Protein AF-0000000082427702 (afdb_homodimer)

Sequence (614 aa):
MGTVKALRTNPTVSPDESVNPRLAKILEKVSVQNEIIVALANSNVKSMLEVWFNSIKKVGITNYLVVALDDVIVDFCKSNDVPFYKRDPEDGVDSIAKTGGNHAVSGTKFRILREFLQLGYGVLLSDVDIVYLQNPFDYLHRDSDVESMTDGHNNMTAYGYNDVFDEPSMGWARYAHTMRIWVYNSGFFYIRPTVASIELLDRVAGRLSREPKSWDQAVFNEELFYPSHPGYEGLHAAKRTLDFYLFMNSKVLFKTVRKDPNLRKLKPVVVHVNYHPDKLPRMKAVVEFYVNGKQDALDPFPEGSAWMGTVKALRTNPTVSPDESVNPRLAKILEKVSVQNEIIVALANSNVKSMLEVWFNSIKKVGITNYLVVALDDVIVDFCKSNDVPFYKRDPEDGVDSIAKTGGNHAVSGTKFRILREFLQLGYGVLLSDVDIVYLQNPFDYLHRDSDVESMTDGHNNMTAYGYNDVFDEPSMGWARYAHTMRIWVYNSGFFYIRPTVASIELLDRVAGRLSREPKSWDQAVFNEELFYPSHPGYEGLHAAKRTLDFYLFMNSKVLFKTVRKDPNLRKLKPVVVHVNYHPDKLPRMKAVVEFYVNGKQDALDPFPEGSAW

Structure (mmCIF, N/CA/C/O backbone):
data_AF-0000000082427702-model_v1
#
loop_
_entity.id
_entity.type
_entity.pdbx_description
1 polymer Glycosyltransferase
#
loop_
_atom_site.group_PDB
_atom_site.id
_atom_site.type_symbol
_atom_site.label_atom_id
_atom_site.label_alt_id
_atom_site.label_comp_id
_atom_site.label_asym_id
_atom_site.label_entity_id
_atom_site.label_seq_id
_atom_site.pdbx_PDB_ins_code
_atom_site.Cartn_x
_atom_site.Cartn_y
_atom_site.Cartn_z
_atom_site.occupancy
_atom_site.B_iso_or_equiv
_atom_site.auth_seq_id
_atom_site.auth_comp_id
_atom_site.auth_asym_id
_atom_site.auth_atom_id
_atom_site.pdbx_PDB_model_num
ATOM 1 N N . MET A 1 1 ? 22.547 7.68 16.469 1 43.09 1 MET A N 1
ATOM 2 C CA . MET A 1 1 ? 21.312 7.082 16.969 1 43.09 1 MET A CA 1
ATOM 3 C C . MET A 1 1 ? 20.938 5.836 16.172 1 43.09 1 MET A C 1
ATOM 5 O O . MET A 1 1 ? 21.109 5.805 14.953 1 43.09 1 MET A O 1
ATOM 9 N N . GLY A 1 2 ? 21.016 4.719 16.844 1 51.53 2 GLY A N 1
ATOM 10 C CA . GLY A 1 2 ? 20.891 3.424 16.188 1 51.53 2 GLY A CA 1
ATOM 11 C C . GLY A 1 2 ? 19.594 3.281 15.391 1 51.53 2 GLY A C 1
ATOM 12 O O . GLY A 1 2 ? 18.641 4.023 15.617 1 51.53 2 GLY A O 1
ATOM 13 N N . THR A 1 3 ? 19.609 2.77 14.227 1 65.5 3 THR A N 1
ATOM 14 C CA . THR A 1 3 ? 18.453 2.459 13.391 1 65.5 3 THR A CA 1
ATOM 15 C C . THR A 1 3 ? 17.656 1.31 13.984 1 65.5 3 THR A C 1
ATOM 17 O O . THR A 1 3 ? 18.203 0.421 14.633 1 65.5 3 THR A O 1
ATOM 20 N N . VAL A 1 4 ? 16.375 1.591 14.266 1 73.38 4 VAL A N 1
ATOM 21 C CA . VAL A 1 4 ? 15.5 0.516 14.734 1 73.38 4 VAL A CA 1
ATOM 22 C C . VAL A 1 4 ? 14.82 -0.153 13.539 1 73.38 4 VAL A C 1
ATOM 24 O O . VAL A 1 4 ? 14.641 0.472 12.492 1 73.38 4 VAL A O 1
ATOM 27 N N . LYS A 1 5 ? 14.773 -1.474 13.656 1 77.5 5 LYS A N 1
ATOM 28 C CA . LYS A 1 5 ? 14.047 -2.236 12.641 1 77.5 5 LYS A CA 1
ATOM 29 C C . LYS A 1 5 ? 12.789 -2.867 13.227 1 77.5 5 LYS A C 1
ATOM 31 O O . LYS A 1 5 ? 12.844 -3.555 14.242 1 77.5 5 LYS A O 1
ATOM 36 N N . ALA A 1 6 ? 11.727 -2.531 12.641 1 78.62 6 ALA A N 1
ATOM 37 C CA . ALA A 1 6 ? 10.453 -3.098 13.078 1 78.62 6 ALA A CA 1
ATOM 38 C C . ALA A 1 6 ? 10.312 -4.551 12.625 1 78.62 6 ALA A C 1
ATOM 40 O O . ALA A 1 6 ? 10.906 -4.953 11.617 1 78.62 6 ALA A O 1
ATOM 41 N N . LEU A 1 7 ? 9.625 -5.359 13.461 1 76.12 7 LEU A N 1
ATOM 42 C CA . LEU A 1 7 ? 9.289 -6.723 13.062 1 76.12 7 LEU A CA 1
ATOM 43 C C . LEU A 1 7 ? 8.32 -6.719 11.883 1 76.12 7 LEU A C 1
ATOM 45 O O . LEU A 1 7 ? 7.32 -6 11.898 1 76.12 7 LEU A O 1
ATOM 49 N N . ARG A 1 8 ? 8.734 -7.406 10.883 1 76.69 8 ARG A N 1
ATOM 50 C CA . ARG A 1 8 ? 7.926 -7.43 9.664 1 76.69 8 ARG A CA 1
ATOM 51 C C . ARG A 1 8 ? 7.32 -8.812 9.438 1 76.69 8 ARG A C 1
ATOM 53 O O . ARG A 1 8 ? 6.371 -8.961 8.664 1 76.69 8 ARG A O 1
ATOM 60 N N . THR A 1 9 ? 7.941 -9.75 10.062 1 84.69 9 THR A N 1
ATOM 61 C CA . THR A 1 9 ? 7.465 -11.117 9.883 1 84.69 9 THR A CA 1
ATOM 62 C C . THR A 1 9 ? 6.547 -11.531 11.023 1 84.69 9 THR A C 1
ATOM 64 O O . THR A 1 9 ? 7 -11.719 12.156 1 84.69 9 THR A O 1
ATOM 67 N N . ASN A 1 10 ? 5.336 -11.625 10.719 1 89.69 10 ASN A N 1
ATOM 68 C CA . ASN A 1 10 ? 4.363 -12.047 11.719 1 89.69 10 ASN A CA 1
ATOM 69 C C . ASN A 1 10 ? 4.566 -13.508 12.109 1 89.69 10 ASN A C 1
ATOM 71 O O . ASN A 1 10 ? 4.996 -14.32 11.289 1 89.69 10 ASN A O 1
ATOM 75 N N . PRO A 1 11 ? 4.258 -13.812 13.367 1 91.62 11 PRO A N 1
ATOM 76 C CA . PRO A 1 11 ? 4.363 -15.219 13.766 1 91.62 11 PRO A CA 1
ATOM 77 C C . PRO A 1 11 ? 3.307 -16.094 13.109 1 91.62 11 PRO A C 1
ATOM 79 O O . PRO A 1 11 ? 2.219 -15.625 12.773 1 91.62 11 PRO A O 1
ATOM 82 N N . THR A 1 12 ? 3.625 -17.359 12.945 1 95.06 12 THR A N 1
ATOM 83 C CA . THR A 1 12 ? 2.67 -18.312 12.406 1 95.06 12 THR A CA 1
ATOM 84 C C . THR A 1 12 ? 1.675 -18.75 13.477 1 95.06 12 THR A C 1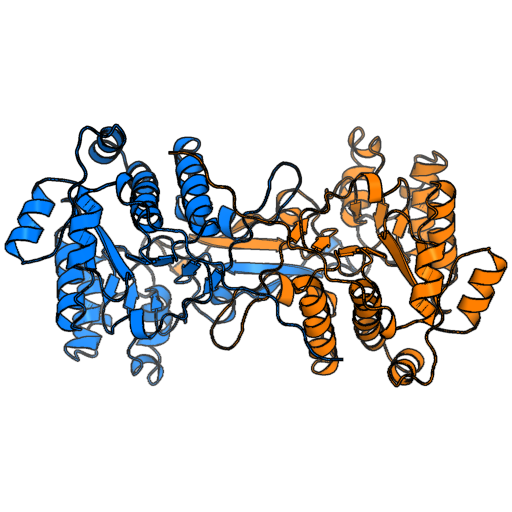
ATOM 86 O O . THR A 1 12 ? 1.966 -18.672 14.672 1 95.06 12 THR A O 1
ATOM 89 N N . VAL A 1 13 ? 0.584 -19.188 13.055 1 94.81 13 VAL A N 1
ATOM 90 C CA . VAL A 1 13 ? -0.442 -19.656 13.977 1 94.81 13 VAL A CA 1
ATOM 91 C C . VAL A 1 13 ? -0.096 -21.062 14.461 1 94.81 13 VAL A C 1
ATOM 93 O O . VAL A 1 13 ? 0.666 -21.781 13.805 1 94.81 13 VAL A O 1
ATOM 96 N N . SER A 1 14 ? -0.688 -21.406 15.656 1 95.5 14 SER A N 1
ATOM 97 C CA . SER A 1 14 ? -0.611 -22.797 16.094 1 95.5 14 SER A CA 1
ATOM 98 C C . SER A 1 14 ? -1.535 -23.688 15.273 1 95.5 14 SER A C 1
ATOM 100 O O . SER A 1 14 ? -2.725 -23.406 15.141 1 95.5 14 SER A O 1
ATOM 102 N N . PRO A 1 15 ? -0.896 -24.75 14.781 1 96.69 15 PRO A N 1
ATOM 103 C CA . PRO A 1 15 ? -1.729 -25.641 13.969 1 96.69 15 PRO A CA 1
ATOM 104 C C . PRO A 1 15 ? -2.912 -26.219 14.742 1 96.69 15 PRO A C 1
ATOM 106 O O . PRO A 1 15 ? -2.781 -26.531 15.922 1 96.69 15 PRO A O 1
ATOM 109 N N . ASP A 1 16 ? -4.027 -26.344 14.094 1 96.25 16 ASP A N 1
ATOM 110 C CA . ASP A 1 16 ? -5.246 -26.922 14.641 1 96.25 16 ASP A CA 1
ATOM 111 C C . ASP A 1 16 ? -5.762 -28.062 13.75 1 96.25 16 ASP A C 1
ATOM 113 O O . ASP A 1 16 ? -6.57 -27.828 12.852 1 96.25 16 ASP A O 1
ATOM 117 N N . GLU A 1 17 ? -5.523 -29.25 14.086 1 94.31 17 GLU A N 1
ATOM 118 C CA . GLU A 1 17 ? -5.84 -30.406 13.25 1 94.31 17 GLU A CA 1
ATOM 119 C C . GLU A 1 17 ? -7.344 -30.672 13.227 1 94.31 17 GLU A C 1
ATOM 121 O O . GLU A 1 17 ? -7.84 -31.391 12.352 1 94.31 17 GLU A O 1
ATOM 126 N N . SER A 1 18 ? -8.016 -30.125 14.156 1 94.25 18 SER A N 1
ATOM 127 C CA . SER A 1 18 ? -9.453 -30.375 14.242 1 94.25 18 SER A CA 1
ATOM 128 C C . SER A 1 18 ? -10.195 -29.688 13.102 1 94.25 18 SER A C 1
ATOM 130 O O . SER A 1 18 ? -11.344 -30.031 12.805 1 94.25 18 SER A O 1
ATOM 132 N N . VAL A 1 19 ? -9.586 -28.797 12.43 1 92.56 19 VAL A N 1
ATOM 133 C CA . VAL A 1 19 ? -10.211 -28.047 11.344 1 92.56 19 VAL A CA 1
ATOM 134 C C . VAL A 1 19 ? -10.531 -28.984 10.18 1 92.56 19 VAL A C 1
ATOM 136 O O . VAL A 1 19 ? -11.578 -28.859 9.539 1 92.56 19 VAL A O 1
ATOM 139 N N . ASN A 1 20 ? -9.695 -29.828 9.867 1 94.31 20 ASN A N 1
ATOM 140 C CA . ASN A 1 20 ? -9.828 -30.797 8.773 1 94.31 20 ASN A CA 1
ATOM 141 C C . ASN A 1 20 ? -8.859 -31.953 8.93 1 94.31 20 ASN A C 1
ATOM 143 O O . ASN A 1 20 ? -7.801 -31.984 8.305 1 94.31 20 ASN A O 1
ATOM 147 N N . PRO A 1 21 ? -9.273 -32.938 9.688 1 95.56 21 PRO A N 1
ATOM 148 C CA . PRO A 1 21 ? -8.375 -34.031 10 1 95.56 21 PRO A CA 1
ATOM 149 C C . PRO A 1 21 ? -7.945 -34.812 8.758 1 95.56 21 PRO A C 1
ATOM 151 O O . PRO A 1 21 ? -6.812 -35.312 8.688 1 95.56 21 PRO A O 1
ATOM 154 N N . ARG A 1 22 ? -8.859 -34.969 7.801 1 95.69 22 ARG A N 1
ATOM 155 C CA . ARG A 1 22 ? -8.539 -35.688 6.578 1 95.69 22 ARG A CA 1
ATOM 156 C C . ARG A 1 22 ? -7.434 -35 5.797 1 95.69 22 ARG A C 1
ATOM 158 O O . ARG A 1 22 ? -6.461 -35.625 5.375 1 95.69 22 ARG A O 1
ATOM 165 N N . LEU A 1 23 ? -7.566 -33.719 5.625 1 96.5 23 LEU A N 1
ATOM 166 C CA . LEU A 1 23 ? -6.555 -32.938 4.934 1 96.5 23 LEU A CA 1
ATOM 167 C C . LEU A 1 23 ? -5.242 -32.938 5.707 1 96.5 23 LEU A C 1
ATOM 169 O O . LEU A 1 23 ? -4.164 -33 5.113 1 96.5 23 LEU A O 1
ATOM 173 N N . ALA A 1 24 ? -5.336 -32.844 7.02 1 97.31 24 ALA A N 1
ATOM 174 C CA . ALA A 1 24 ? -4.152 -32.812 7.875 1 97.31 24 ALA A CA 1
ATOM 175 C C . ALA A 1 24 ? -3.295 -34.062 7.641 1 97.31 24 ALA A C 1
ATOM 177 O O . ALA A 1 24 ? -2.068 -33.969 7.555 1 97.31 24 ALA A O 1
ATOM 178 N N . LYS A 1 25 ? -3.953 -35.156 7.531 1 97.5 25 LYS A N 1
ATOM 179 C CA . LYS A 1 25 ? -3.244 -36.438 7.324 1 97.5 25 LYS A CA 1
ATOM 180 C C . LYS A 1 25 ? -2.516 -36.438 5.984 1 97.5 25 LYS A C 1
ATOM 182 O O . LYS A 1 25 ? -1.383 -36.906 5.891 1 97.5 25 LYS A O 1
ATOM 187 N N . ILE A 1 26 ? -3.15 -35.938 5.008 1 97.81 26 ILE A N 1
ATOM 188 C CA . ILE A 1 26 ? -2.553 -35.875 3.68 1 97.81 26 ILE A CA 1
ATOM 189 C C . ILE A 1 26 ? -1.34 -34.938 3.699 1 97.81 26 ILE A C 1
ATOM 191 O O . ILE A 1 26 ? -0.273 -35.312 3.189 1 97.81 26 ILE A O 1
ATOM 195 N N . LEU A 1 27 ? -1.462 -33.781 4.281 1 98.56 27 LEU A N 1
ATOM 196 C CA . LEU A 1 27 ? -0.416 -32.781 4.289 1 98.56 27 LEU A CA 1
ATOM 197 C C . LEU A 1 27 ? 0.809 -33.25 5.055 1 98.56 27 LEU A C 1
ATOM 199 O O . LEU A 1 27 ? 1.942 -32.938 4.688 1 98.56 27 LEU A O 1
ATOM 203 N N . GLU A 1 28 ? 0.58 -33.969 6.109 1 97.88 28 GLU A N 1
ATOM 204 C CA . GLU A 1 28 ? 1.688 -34.531 6.871 1 97.88 28 GLU A CA 1
ATOM 205 C C . GLU A 1 28 ? 2.57 -35.406 5.988 1 97.88 28 GLU A C 1
ATOM 207 O O . GLU A 1 28 ? 3.787 -35.469 6.168 1 97.88 28 GLU A O 1
ATOM 212 N N . LYS A 1 29 ? 1.957 -36 5.039 1 97.88 29 LYS A N 1
ATOM 213 C CA . LYS A 1 29 ? 2.66 -36.969 4.191 1 97.88 29 LYS A CA 1
ATOM 214 C C . LYS A 1 29 ? 3.326 -36.25 3.008 1 97.88 29 LYS A C 1
ATOM 216 O O . LYS A 1 29 ? 4.418 -36.656 2.588 1 97.88 29 LYS A O 1
ATOM 221 N N . VAL A 1 30 ? 2.738 -35.219 2.475 1 98.38 30 VAL A N 1
ATOM 222 C CA . VAL A 1 30 ? 3.141 -34.75 1.149 1 98.38 30 VAL A CA 1
ATOM 223 C C . VAL A 1 30 ? 3.895 -33.438 1.268 1 98.38 30 VAL A C 1
ATOM 225 O O . VAL A 1 30 ? 4.598 -33.031 0.339 1 98.38 30 VAL A O 1
ATOM 228 N N . SER A 1 31 ? 3.779 -32.719 2.355 1 98.5 31 SER A N 1
ATOM 229 C CA . SER A 1 31 ? 4.43 -31.422 2.49 1 98.5 31 SER A CA 1
ATOM 230 C C . SER A 1 31 ? 5.906 -31.578 2.84 1 98.5 31 SER A C 1
ATOM 232 O O . SER A 1 31 ? 6.328 -32.625 3.322 1 98.5 31 SER A O 1
ATOM 234 N N . VAL A 1 32 ? 6.699 -30.609 2.504 1 98.44 32 VAL A N 1
ATOM 235 C CA . VAL A 1 32 ? 8.094 -30.484 2.904 1 98.44 32 VAL A CA 1
ATOM 236 C C . VAL A 1 32 ? 8.297 -29.172 3.662 1 98.44 32 VAL A C 1
ATOM 238 O O . VAL A 1 32 ? 7.957 -28.094 3.164 1 98.44 32 VAL A O 1
ATOM 241 N N . GLN A 1 33 ? 8.766 -29.234 4.938 1 97.88 33 GLN A N 1
ATOM 242 C CA . GLN A 1 33 ? 8.961 -28.062 5.789 1 97.88 33 GLN A CA 1
ATOM 243 C C . GLN A 1 33 ? 7.66 -27.281 5.957 1 97.88 33 GLN A C 1
ATOM 245 O O . GLN A 1 33 ? 7.66 -26.047 5.91 1 97.88 33 GLN A O 1
ATOM 250 N N . ASN A 1 34 ? 6.539 -27.984 5.949 1 98.25 34 ASN A N 1
ATOM 251 C CA . ASN A 1 34 ? 5.203 -27.422 6.129 1 98.25 34 ASN A CA 1
ATOM 252 C C . ASN A 1 34 ? 4.836 -26.469 4.996 1 98.25 34 ASN A C 1
ATOM 254 O O . ASN A 1 34 ? 4.148 -25.469 5.215 1 98.25 34 ASN A O 1
ATOM 258 N N . GLU A 1 35 ? 5.402 -26.719 3.857 1 98.81 35 GLU A N 1
ATOM 259 C CA . GLU A 1 35 ? 5.062 -25.938 2.668 1 98.81 35 GLU A CA 1
ATOM 260 C C . GLU A 1 35 ? 4.562 -26.844 1.546 1 98.81 35 GLU A C 1
ATOM 262 O O . GLU A 1 35 ? 5.039 -27.969 1.394 1 98.81 35 GLU A O 1
ATOM 267 N N . ILE A 1 36 ? 3.652 -26.328 0.755 1 98.88 36 ILE A N 1
ATOM 268 C CA . ILE A 1 36 ? 3.045 -27.156 -0.274 1 98.88 36 ILE A CA 1
ATOM 269 C C . ILE A 1 36 ? 2.531 -26.281 -1.414 1 98.88 36 ILE A C 1
ATOM 271 O O . ILE A 1 36 ? 2.027 -25.188 -1.181 1 98.88 36 ILE A O 1
ATOM 275 N N . ILE A 1 37 ? 2.729 -26.719 -2.643 1 98.94 37 ILE A N 1
ATOM 276 C CA . ILE A 1 37 ? 2.057 -26.141 -3.801 1 98.94 37 ILE A CA 1
ATOM 277 C C . ILE A 1 37 ? 0.635 -26.688 -3.902 1 98.94 37 ILE A C 1
ATOM 279 O O . ILE A 1 37 ? 0.419 -27.906 -3.777 1 98.94 37 ILE A O 1
ATOM 283 N N . VAL A 1 38 ? -0.329 -25.812 -4.109 1 98.5 38 VAL A N 1
ATOM 284 C CA . VAL A 1 38 ? -1.715 -26.25 -4.211 1 98.5 38 VAL A CA 1
ATOM 285 C C . VAL A 1 38 ? -2.338 -25.719 -5.5 1 98.5 38 VAL A C 1
ATOM 287 O O . VAL A 1 38 ? -2.248 -24.531 -5.789 1 98.5 38 VAL A O 1
ATOM 290 N N . ALA A 1 39 ? -2.959 -26.578 -6.277 1 97.88 39 ALA A N 1
ATOM 291 C CA . ALA A 1 39 ? -3.76 -26.203 -7.441 1 97.88 39 ALA A CA 1
ATOM 292 C C . ALA A 1 39 ? -5.164 -26.797 -7.355 1 97.88 39 ALA A C 1
ATOM 294 O O . ALA A 1 39 ? -5.34 -27.922 -6.902 1 97.88 39 ALA A O 1
ATOM 295 N N . LEU A 1 40 ? -6.121 -26 -7.773 1 95.44 40 LEU A N 1
ATOM 296 C CA . LEU A 1 40 ? -7.488 -26.5 -7.906 1 95.44 40 LEU A CA 1
ATOM 297 C C . LEU A 1 40 ? -7.805 -26.844 -9.359 1 95.44 40 LEU A C 1
ATOM 299 O O . LEU A 1 40 ? -7.43 -26.109 -10.273 1 95.44 40 LEU A O 1
ATOM 303 N N . ALA A 1 41 ? -8.508 -27.969 -9.516 1 95.19 41 ALA A N 1
ATOM 304 C CA . ALA A 1 41 ? -8.773 -28.375 -10.898 1 95.19 41 ALA A CA 1
ATOM 305 C C . ALA A 1 41 ? -10.102 -29.125 -11.008 1 95.19 41 ALA A C 1
ATOM 307 O O . ALA A 1 41 ? -10.461 -29.891 -10.109 1 95.19 41 ALA A O 1
ATOM 308 N N . ASN A 1 42 ? -10.797 -28.844 -12.008 1 93.19 42 ASN A N 1
ATOM 309 C CA . ASN A 1 42 ? -11.914 -29.672 -12.453 1 93.19 42 ASN A CA 1
ATOM 310 C C . ASN A 1 42 ? -11.648 -30.297 -13.82 1 93.19 42 ASN A C 1
ATOM 312 O O . ASN A 1 42 ? -10.562 -30.109 -14.383 1 93.19 42 ASN A O 1
ATOM 316 N N . SER A 1 43 ? -12.633 -30.969 -14.32 1 95.31 43 SER A N 1
ATOM 317 C CA . SER A 1 43 ? -12.43 -31.75 -15.539 1 95.31 43 SER A CA 1
ATOM 318 C C . SER A 1 43 ? -12.164 -30.859 -16.734 1 95.31 43 SER A C 1
ATOM 320 O O . SER A 1 43 ? -11.523 -31.281 -17.703 1 95.31 43 SER A O 1
ATOM 322 N N . ASN A 1 44 ? -12.57 -29.594 -16.688 1 94.5 44 ASN A N 1
ATOM 323 C CA . ASN A 1 44 ? -12.438 -28.672 -17.812 1 94.5 44 ASN A CA 1
ATOM 324 C C . ASN A 1 44 ? -10.977 -28.281 -18.047 1 94.5 44 ASN A C 1
ATOM 326 O O . ASN A 1 44 ? -10.625 -27.797 -19.125 1 94.5 44 ASN A O 1
ATOM 330 N N . VAL A 1 45 ? -10.117 -28.516 -17.047 1 96.75 45 VAL A N 1
ATOM 331 C CA . VAL A 1 45 ? -8.742 -28.062 -17.172 1 96.75 45 VAL A CA 1
ATOM 332 C C . VAL A 1 45 ? -7.789 -29.25 -17.094 1 96.75 45 VAL A C 1
ATOM 334 O O . VAL A 1 45 ? -6.613 -29.094 -16.766 1 96.75 45 VAL A O 1
ATOM 337 N N . LYS A 1 46 ? -8.242 -30.391 -17.406 1 97.88 46 LYS A N 1
ATOM 338 C CA . LYS A 1 46 ? -7.504 -31.641 -17.25 1 97.88 46 LYS A CA 1
ATOM 339 C C . LYS A 1 46 ? -6.215 -31.609 -18.078 1 97.88 46 LYS A C 1
ATOM 341 O O . LYS A 1 46 ? -5.152 -32 -17.578 1 97.88 46 LYS A O 1
ATOM 346 N N . SER A 1 47 ? -6.281 -31.172 -19.328 1 98.38 47 SER A N 1
ATOM 347 C CA . SER A 1 47 ? -5.113 -31.172 -20.203 1 98.38 47 SER A CA 1
ATOM 348 C C . SER A 1 47 ? -4.031 -30.234 -19.688 1 98.38 47 SER A C 1
ATOM 350 O O . SER A 1 47 ? -2.842 -30.547 -19.75 1 98.38 47 SER A O 1
ATOM 352 N N . MET A 1 48 ? -4.363 -29.125 -19.203 1 98.69 48 MET A N 1
ATOM 353 C CA . MET A 1 48 ? -3.404 -28.172 -18.641 1 98.69 48 MET A CA 1
ATOM 354 C C . MET A 1 48 ? -2.824 -28.703 -17.328 1 98.69 48 MET A C 1
ATOM 356 O O . MET A 1 48 ? -1.64 -28.516 -17.047 1 98.69 48 MET A O 1
ATOM 360 N N . LEU A 1 49 ? -3.688 -29.328 -16.578 1 98.81 49 LEU A N 1
ATOM 361 C CA . LEU A 1 49 ? -3.238 -29.938 -15.328 1 98.81 49 LEU A CA 1
ATOM 362 C C . LEU A 1 49 ? -2.137 -30.953 -15.586 1 98.81 49 LEU A C 1
ATOM 364 O O . LEU A 1 49 ? -1.188 -31.062 -14.805 1 98.81 49 LEU A O 1
ATOM 368 N N . GLU A 1 50 ? -2.268 -31.672 -16.641 1 98.88 50 GLU A N 1
ATOM 369 C CA . GLU A 1 50 ? -1.257 -32.656 -17 1 98.88 50 GLU A CA 1
ATOM 370 C C . GLU A 1 50 ? 0.1 -32 -17.234 1 98.88 50 GLU A C 1
ATOM 372 O O . GLU A 1 50 ? 1.122 -32.5 -16.734 1 98.88 50 GLU A O 1
ATOM 377 N N . VAL A 1 51 ? 0.107 -30.922 -18.031 1 98.88 51 VAL A N 1
ATOM 378 C CA . VAL A 1 51 ? 1.348 -30.188 -18.266 1 98.88 51 VAL A CA 1
ATOM 379 C C . VAL A 1 51 ? 1.88 -29.625 -16.953 1 98.88 51 VAL A C 1
ATOM 381 O O . VAL A 1 51 ? 3.086 -29.656 -16.703 1 98.88 51 VAL A O 1
ATOM 384 N N . TRP A 1 52 ? 1.004 -29.188 -16.109 1 98.88 52 TRP A N 1
ATOM 385 C CA . TRP A 1 52 ? 1.317 -28.578 -14.812 1 98.88 52 TRP A CA 1
ATOM 386 C C . TRP A 1 52 ? 2.051 -29.562 -13.914 1 98.88 52 TRP A C 1
ATOM 388 O O . TRP A 1 52 ? 3.186 -29.312 -13.5 1 98.88 52 TRP A O 1
ATOM 398 N N . PHE A 1 53 ? 1.486 -30.781 -13.602 1 98.88 53 PHE A N 1
ATOM 399 C CA . PHE A 1 53 ? 2.135 -31.672 -12.648 1 98.88 53 PHE A CA 1
ATOM 400 C C . PHE A 1 53 ? 3.328 -32.375 -13.281 1 98.88 53 PHE A C 1
ATOM 402 O O . PHE A 1 53 ? 4.27 -32.75 -12.594 1 98.88 53 PHE A O 1
ATOM 409 N N . ASN A 1 54 ? 3.334 -32.531 -14.648 1 98.81 54 ASN A N 1
ATOM 410 C CA . ASN A 1 54 ? 4.52 -33.094 -15.273 1 98.81 54 ASN A CA 1
ATOM 411 C C . ASN A 1 54 ? 5.719 -32.156 -15.164 1 98.81 54 ASN A C 1
ATOM 413 O O . ASN A 1 54 ? 6.852 -32.625 -14.992 1 98.81 54 ASN A O 1
ATOM 417 N N . SER A 1 55 ? 5.461 -30.891 -15.352 1 98.81 55 SER A N 1
ATOM 418 C CA . SER A 1 55 ? 6.559 -29.938 -15.188 1 98.81 55 SER A CA 1
ATOM 419 C C . SER A 1 55 ? 7.066 -29.922 -13.75 1 98.81 55 SER A C 1
ATOM 421 O O . SER A 1 55 ? 8.266 -29.766 -13.508 1 98.81 55 SER A O 1
ATOM 423 N N . ILE A 1 56 ? 6.223 -30.078 -12.75 1 98.88 56 ILE A N 1
ATOM 424 C CA . ILE A 1 56 ? 6.586 -30.125 -11.344 1 98.88 56 ILE A CA 1
ATOM 425 C C . ILE A 1 56 ? 7.43 -31.375 -11.07 1 98.88 56 ILE A C 1
ATOM 427 O O . ILE A 1 56 ? 8.484 -31.297 -10.438 1 98.88 56 ILE A O 1
ATOM 431 N N . LYS A 1 57 ? 6.984 -32.5 -11.609 1 98.62 57 LYS A N 1
ATOM 432 C CA . LYS A 1 57 ? 7.707 -33.75 -11.461 1 98.62 57 LYS A CA 1
ATOM 433 C C . LYS A 1 57 ? 9.086 -33.688 -12.102 1 98.62 57 LYS A C 1
ATOM 435 O O . LYS A 1 57 ? 10.07 -34.156 -11.523 1 98.62 57 LYS A O 1
ATOM 440 N N . LYS A 1 58 ? 9.109 -33.125 -13.281 1 98.38 58 LYS A N 1
ATOM 441 C CA . LYS A 1 58 ? 10.367 -33 -14.031 1 98.38 58 LYS A CA 1
ATOM 442 C C . LYS A 1 58 ? 11.414 -32.219 -13.242 1 98.38 58 LYS A C 1
ATOM 444 O O . LYS A 1 58 ? 12.602 -32.531 -13.312 1 98.38 58 LYS A O 1
ATOM 449 N N . VAL A 1 59 ? 11.016 -31.234 -12.477 1 98.19 59 VAL A N 1
ATOM 450 C CA . VAL A 1 59 ? 11.898 -30.375 -11.688 1 98.19 59 VAL A CA 1
ATOM 451 C C . VAL A 1 59 ? 12.305 -31.109 -10.406 1 98.19 59 VAL A C 1
ATOM 453 O O . VAL A 1 59 ? 13.297 -30.75 -9.766 1 98.19 59 VAL A O 1
ATOM 456 N N . GLY A 1 60 ? 11.547 -32.062 -9.992 1 98.31 60 GLY A N 1
ATOM 457 C CA . GLY A 1 60 ? 11.859 -32.844 -8.805 1 98.31 60 GLY A CA 1
ATOM 458 C C . GLY A 1 60 ? 11.148 -32.344 -7.562 1 98.31 60 GLY A C 1
ATOM 459 O O . GLY A 1 60 ? 11.562 -32.656 -6.441 1 98.31 60 GLY A O 1
ATOM 460 N N . ILE A 1 61 ? 10.156 -31.547 -7.711 1 98.69 61 ILE A N 1
ATOM 461 C CA . ILE A 1 61 ? 9.367 -31.047 -6.586 1 98.69 61 ILE A CA 1
ATOM 462 C C . ILE A 1 61 ? 8.414 -32.125 -6.102 1 98.69 61 ILE A C 1
ATOM 464 O O . ILE A 1 61 ? 7.695 -32.75 -6.902 1 98.69 61 ILE A O 1
ATOM 468 N N . THR A 1 62 ? 8.328 -32.344 -4.809 1 98.5 62 THR A N 1
ATOM 469 C CA . THR A 1 62 ? 7.508 -33.438 -4.297 1 98.5 62 THR A CA 1
ATOM 470 C C . THR A 1 62 ? 6.328 -32.875 -3.498 1 98.5 62 THR A C 1
ATOM 472 O O . THR A 1 62 ? 5.352 -33.594 -3.264 1 98.5 62 THR A O 1
ATOM 475 N N . ASN A 1 63 ? 6.504 -31.703 -2.951 1 98.88 63 ASN A N 1
ATOM 476 C CA . ASN A 1 63 ? 5.457 -31.156 -2.094 1 98.88 63 ASN A CA 1
ATOM 477 C C . ASN A 1 63 ? 4.434 -30.359 -2.898 1 98.88 63 ASN A C 1
ATOM 479 O O . ASN A 1 63 ? 4.418 -29.125 -2.838 1 98.88 63 ASN A O 1
ATOM 483 N N . TYR A 1 64 ? 3.57 -31.031 -3.529 1 98.88 64 TYR A N 1
ATOM 484 C CA . TYR A 1 64 ? 2.445 -30.438 -4.242 1 98.88 64 TYR A CA 1
ATOM 485 C C . TYR A 1 64 ? 1.187 -31.281 -4.074 1 98.88 64 TYR A C 1
ATOM 487 O O . TYR A 1 64 ? 1.263 -32.438 -3.709 1 98.88 64 TYR A O 1
ATOM 495 N N . LEU A 1 65 ? 0.06 -30.641 -4.215 1 98.75 65 LEU A N 1
ATOM 496 C CA . LEU A 1 65 ? -1.239 -31.266 -4.02 1 98.75 65 LEU A CA 1
ATOM 497 C C . LEU A 1 65 ? -2.285 -30.656 -4.949 1 98.75 65 LEU A C 1
ATOM 499 O O . LEU A 1 65 ? -2.34 -29.438 -5.117 1 98.75 65 LEU A O 1
ATOM 503 N N . VAL A 1 66 ? -3.08 -31.547 -5.609 1 98.5 66 VAL A N 1
ATOM 504 C CA . VAL A 1 66 ? -4.211 -31.094 -6.414 1 98.5 66 VAL A CA 1
ATOM 505 C C . VAL A 1 66 ? -5.496 -31.188 -5.598 1 98.5 66 VAL A C 1
ATOM 507 O O . VAL A 1 66 ? -5.82 -32.25 -5.059 1 98.5 66 VAL A O 1
ATOM 510 N N . VAL A 1 67 ? -6.152 -30.109 -5.414 1 97.06 67 VAL A N 1
ATOM 511 C CA . VAL A 1 67 ? -7.523 -30.156 -4.918 1 97.06 67 VAL A CA 1
ATOM 512 C C . VAL A 1 67 ? -8.477 -30.5 -6.062 1 97.06 67 VAL A C 1
ATOM 514 O O . VAL A 1 67 ? -8.766 -29.656 -6.91 1 97.06 67 VAL A O 1
ATOM 517 N N . ALA A 1 68 ? -8.984 -31.719 -6.031 1 96.38 68 ALA A N 1
ATOM 518 C CA . ALA A 1 68 ? -9.852 -32.219 -7.086 1 96.38 68 ALA A CA 1
ATOM 519 C C . ALA A 1 68 ? -11.305 -31.797 -6.852 1 96.38 68 ALA A C 1
ATOM 521 O O . ALA A 1 68 ? -11.891 -32.125 -5.82 1 96.38 68 ALA A O 1
ATOM 522 N N . LEU A 1 69 ? -11.883 -31.125 -7.848 1 91.31 69 LEU A N 1
ATOM 523 C CA . LEU A 1 69 ? -13.219 -30.578 -7.672 1 91.31 69 LEU A CA 1
ATOM 524 C C . LEU A 1 69 ? -14.273 -31.516 -8.242 1 91.31 69 LEU A C 1
ATOM 526 O O . LEU A 1 69 ? -15.477 -31.266 -8.117 1 91.31 69 LEU A O 1
ATOM 530 N N . ASP A 1 70 ? -13.914 -32.594 -8.914 1 92.38 70 ASP A N 1
ATOM 531 C CA . ASP A 1 70 ? -14.836 -33.594 -9.422 1 92.38 70 ASP A CA 1
ATOM 532 C C . ASP A 1 70 ? -14.156 -34.969 -9.516 1 92.38 70 ASP A C 1
ATOM 534 O O . ASP A 1 70 ? -12.945 -35.062 -9.312 1 92.38 70 ASP A O 1
ATOM 538 N N . ASP A 1 71 ? -14.906 -36 -9.812 1 95.19 71 ASP A N 1
ATOM 539 C CA . ASP A 1 71 ? -14.414 -37.375 -9.797 1 95.19 71 ASP A CA 1
ATOM 540 C C . ASP A 1 71 ? -13.469 -37.625 -10.969 1 95.19 71 ASP A C 1
ATOM 542 O O . ASP A 1 71 ? -12.562 -38.469 -10.867 1 95.19 71 ASP A O 1
ATOM 546 N N . VAL A 1 72 ? -13.688 -36.938 -11.969 1 96.75 72 VAL A N 1
ATOM 547 C CA . VAL A 1 72 ? -12.828 -37.094 -13.141 1 96.75 72 VAL A CA 1
ATOM 548 C C . VAL A 1 72 ? -11.391 -36.719 -12.773 1 96.75 72 VAL A C 1
ATOM 550 O O . VAL A 1 72 ? -10.453 -37.438 -13.117 1 96.75 72 VAL A O 1
ATOM 553 N N . ILE A 1 73 ? -11.172 -35.688 -12.062 1 97.19 73 ILE A N 1
ATOM 554 C CA . ILE A 1 73 ? -9.844 -35.219 -11.664 1 97.19 73 ILE A CA 1
ATOM 555 C C . ILE A 1 73 ? -9.273 -36.156 -10.602 1 97.19 73 ILE A C 1
ATOM 557 O O . ILE A 1 73 ? -8.07 -36.406 -10.57 1 97.19 73 ILE A O 1
ATOM 561 N N . VAL A 1 74 ? -10.094 -36.688 -9.742 1 97.5 74 VAL A N 1
ATOM 562 C CA . VAL A 1 74 ? -9.641 -37.656 -8.758 1 97.5 74 VAL A CA 1
ATOM 563 C C . VAL A 1 74 ? -9.008 -38.875 -9.469 1 97.5 74 VAL A C 1
ATOM 565 O O . VAL A 1 74 ? -7.883 -39.25 -9.156 1 97.5 74 VAL A O 1
ATOM 568 N N . ASP A 1 75 ? -9.727 -39.375 -10.391 1 98.19 75 ASP A N 1
ATOM 569 C CA . ASP A 1 75 ? -9.25 -40.531 -11.117 1 98.19 75 ASP A CA 1
ATOM 570 C C . ASP A 1 75 ? -7.996 -40.219 -11.922 1 98.19 75 ASP A C 1
ATOM 572 O O . ASP A 1 75 ? -7.078 -41.031 -12.016 1 98.19 75 ASP A O 1
ATOM 576 N N . PHE A 1 76 ? -8.039 -39.094 -12.484 1 98.25 76 PHE A N 1
ATOM 577 C CA . PHE A 1 76 ? -6.898 -38.625 -13.266 1 98.25 76 PHE A CA 1
ATOM 578 C C . PHE A 1 76 ? -5.645 -38.562 -12.406 1 98.25 76 PHE A C 1
ATOM 580 O O . PHE A 1 76 ? -4.57 -39 -12.82 1 98.25 76 PHE A O 1
ATOM 587 N N . CYS A 1 77 ? -5.727 -38.031 -11.195 1 98.62 77 CYS A N 1
ATOM 588 C CA . CYS A 1 77 ? -4.613 -37.938 -10.258 1 98.62 77 CYS A CA 1
ATOM 589 C C . CYS A 1 77 ? -4.141 -39.312 -9.828 1 98.62 77 CYS A C 1
ATOM 591 O O . CYS A 1 77 ? -2.938 -39.594 -9.797 1 98.62 77 CYS A O 1
ATOM 593 N N . LYS A 1 78 ? -5.043 -40.156 -9.594 1 98.19 78 LYS A N 1
ATOM 594 C CA . LYS A 1 78 ? -4.695 -41.531 -9.211 1 98.19 78 LYS A CA 1
ATOM 595 C C . LYS A 1 78 ? -3.885 -42.219 -10.312 1 98.19 78 LYS A C 1
ATOM 597 O O . LYS A 1 78 ? -2.85 -42.812 -10.031 1 98.19 78 LYS A O 1
ATOM 602 N N . SER A 1 79 ? -4.34 -42.031 -11.461 1 98.44 79 SER A N 1
ATOM 603 C CA . SER A 1 79 ? -3.734 -42.688 -12.602 1 98.44 79 SER A CA 1
ATOM 604 C C . SER A 1 79 ? -2.346 -42.156 -12.898 1 98.44 79 SER A C 1
ATOM 606 O O . SER A 1 79 ? -1.538 -42.812 -13.562 1 98.44 79 SER A O 1
ATOM 608 N N . ASN A 1 80 ? -2.025 -41.031 -12.461 1 98.56 80 ASN A N 1
ATOM 609 C CA . ASN A 1 80 ? -0.75 -40.406 -12.773 1 98.56 80 ASN A CA 1
ATOM 610 C C . ASN A 1 80 ? 0.123 -40.25 -11.531 1 98.56 80 ASN A C 1
ATOM 612 O O . ASN A 1 80 ? 1.137 -39.531 -11.562 1 98.56 80 ASN A O 1
ATOM 616 N N . ASP A 1 81 ? -0.291 -40.812 -10.398 1 98 81 ASP A N 1
ATOM 617 C CA . ASP A 1 81 ? 0.441 -40.781 -9.133 1 98 81 ASP A CA 1
ATOM 618 C C . ASP A 1 81 ? 0.649 -39.344 -8.656 1 98 81 ASP A C 1
ATOM 620 O O . ASP A 1 81 ? 1.776 -38.938 -8.367 1 98 81 ASP A O 1
ATOM 624 N N . VAL A 1 82 ? -0.384 -38.594 -8.766 1 98.69 82 VAL A N 1
ATOM 625 C CA . VAL A 1 82 ? -0.404 -37.219 -8.305 1 98.69 82 VAL A CA 1
ATOM 626 C C . VAL A 1 82 ? -1.189 -37.125 -6.996 1 98.69 82 VAL A C 1
ATOM 628 O O . VAL A 1 82 ? -2.33 -37.562 -6.918 1 98.69 82 VAL A O 1
ATOM 631 N N . PRO A 1 83 ? -0.537 -36.562 -5.898 1 98.62 83 PRO A N 1
ATOM 632 C CA . PRO A 1 83 ? -1.302 -36.375 -4.664 1 98.62 83 PRO A CA 1
ATOM 633 C C . PRO A 1 83 ? -2.512 -35.469 -4.848 1 98.62 83 PRO A C 1
ATOM 635 O O . PRO A 1 83 ? -2.432 -34.469 -5.562 1 98.62 83 PRO A O 1
ATOM 638 N N . PHE A 1 84 ? -3.604 -35.844 -4.223 1 98.25 84 PHE A N 1
ATOM 639 C CA . PHE A 1 84 ? -4.824 -35.062 -4.387 1 98.25 84 PHE A CA 1
ATOM 640 C C . PHE A 1 84 ? -5.641 -35.062 -3.1 1 98.25 84 PHE A C 1
ATOM 642 O O . PHE A 1 84 ? -5.391 -35.875 -2.197 1 98.25 84 PHE A O 1
ATOM 649 N N . TYR A 1 85 ? -6.469 -34.094 -2.939 1 97.12 85 TYR A N 1
ATOM 650 C CA . TYR A 1 85 ? -7.504 -33.938 -1.92 1 97.12 85 TYR A CA 1
ATOM 651 C C . TYR A 1 85 ? -8.859 -33.656 -2.553 1 97.12 85 TYR A C 1
ATOM 653 O O . TYR A 1 85 ? -8.984 -32.688 -3.334 1 97.12 85 TYR A O 1
ATOM 661 N N . LYS A 1 86 ? -9.828 -34.531 -2.309 1 93.25 86 LYS A N 1
ATOM 662 C CA . LYS A 1 86 ? -11.188 -34.281 -2.771 1 93.25 86 LYS A CA 1
ATOM 663 C C . LYS A 1 86 ? -12.047 -33.688 -1.652 1 93.25 86 LYS A C 1
ATOM 665 O O . LYS A 1 86 ? -12.195 -34.312 -0.593 1 93.25 86 LYS A O 1
ATOM 670 N N . ARG A 1 87 ? -12.5 -32.531 -1.891 1 77.38 87 ARG A N 1
ATOM 671 C CA . ARG A 1 87 ? -13.359 -31.953 -0.86 1 77.38 87 ARG A CA 1
ATOM 672 C C . ARG A 1 87 ? -14.703 -32.656 -0.805 1 77.38 87 ARG A C 1
ATOM 674 O O . ARG A 1 87 ? -15.227 -33.094 -1.835 1 77.38 87 ARG A O 1
ATOM 681 N N . ASP A 1 88 ? -15.203 -33 0.429 1 66.88 88 ASP A N 1
ATOM 682 C CA . ASP A 1 88 ? -16.484 -33.656 0.602 1 66.88 88 ASP A CA 1
ATOM 683 C C . ASP A 1 88 ? -17.625 -32.844 0.055 1 66.88 88 ASP A C 1
ATOM 685 O O . ASP A 1 88 ? -17.672 -31.609 0.258 1 66.88 88 ASP A O 1
ATOM 689 N N . PRO A 1 89 ? -18.328 -33.344 -0.91 1 53.91 89 PRO A N 1
ATOM 690 C CA . PRO A 1 89 ? -19.469 -32.625 -1.494 1 53.91 89 PRO A CA 1
ATOM 691 C C . PRO A 1 89 ? -20.344 -31.953 -0.441 1 53.91 89 PRO A C 1
ATOM 693 O O . PRO A 1 89 ? -21.031 -30.969 -0.737 1 53.91 89 PRO A O 1
ATOM 696 N N . GLU A 1 90 ? -20.719 -32.594 0.61 1 47.97 90 GLU A N 1
ATOM 697 C CA . GLU A 1 90 ? -21.734 -32.125 1.541 1 47.97 90 GLU A CA 1
ATOM 698 C C . GLU A 1 90 ? -21.391 -30.75 2.092 1 47.97 90 GLU A C 1
ATOM 700 O O . GLU A 1 90 ? -22.219 -30.109 2.732 1 47.97 90 GLU A O 1
ATOM 705 N N . ASP A 1 91 ? -20.203 -30.422 2.045 1 48.94 91 ASP A N 1
ATOM 706 C CA . ASP A 1 91 ? -19.953 -29.203 2.816 1 48.94 91 ASP A CA 1
ATOM 707 C C . ASP A 1 91 ? -20.391 -27.969 2.047 1 48.94 91 ASP A C 1
ATOM 709 O O . ASP A 1 91 ? -20.047 -27.797 0.875 1 48.94 91 ASP A O 1
ATOM 713 N N . GLY A 1 92 ? -21.625 -27.625 2.172 1 43.34 92 GLY A N 1
ATOM 714 C CA . GLY A 1 92 ? -22.406 -26.516 1.628 1 43.34 92 GLY A CA 1
ATOM 715 C C . GLY A 1 92 ? -21.625 -25.688 0.626 1 43.34 92 GLY A C 1
ATOM 716 O O . GLY A 1 92 ? -22.156 -24.719 0.069 1 43.34 92 GLY A O 1
ATOM 717 N N . VAL A 1 93 ? -20.422 -25.75 0.689 1 46.56 93 VAL A N 1
ATOM 718 C CA . VAL A 1 93 ? -19.594 -24.906 -0.175 1 46.56 93 VAL A CA 1
ATOM 719 C C . VAL A 1 93 ? -19.609 -25.469 -1.597 1 46.56 93 VAL A C 1
ATOM 721 O O . VAL A 1 93 ? -19.484 -24.719 -2.566 1 46.56 93 VAL A O 1
ATOM 724 N N . ASP A 1 94 ? -19.969 -26.844 -1.822 1 43.81 94 ASP A N 1
ATOM 725 C CA . ASP A 1 94 ? -19.766 -27.562 -3.07 1 43.81 94 ASP A CA 1
ATOM 726 C C . ASP A 1 94 ? -20.859 -27.234 -4.078 1 43.81 94 ASP A C 1
ATOM 728 O O . ASP A 1 94 ? -20.672 -27.406 -5.285 1 43.81 94 ASP A O 1
ATOM 732 N N . SER A 1 95 ? -22.016 -27.156 -3.607 1 41.25 95 SER A N 1
ATOM 733 C CA . SER A 1 95 ? -23.047 -26.969 -4.617 1 41.25 95 SER A CA 1
ATOM 734 C C . SER A 1 95 ? -22.75 -25.766 -5.496 1 41.25 95 SER A C 1
ATOM 736 O O . SER A 1 95 ? -23.109 -25.734 -6.672 1 41.25 95 SER A O 1
ATOM 738 N N . ILE A 1 96 ? -22.172 -24.859 -4.848 1 42.03 96 ILE A N 1
ATOM 739 C CA . ILE A 1 96 ? -21.969 -23.656 -5.633 1 42.03 96 ILE A CA 1
ATOM 740 C C . ILE A 1 96 ? -20.828 -23.859 -6.629 1 42.03 96 ILE A C 1
ATOM 742 O O . ILE A 1 96 ? -20.844 -23.312 -7.727 1 42.03 96 ILE A O 1
ATOM 746 N N . ALA A 1 97 ? -19.75 -24.719 -6.375 1 44.91 97 ALA A N 1
ATOM 747 C CA . ALA A 1 97 ? -18.609 -24.969 -7.254 1 44.91 97 ALA A CA 1
ATOM 748 C C . ALA A 1 97 ? -19.031 -25.781 -8.477 1 44.91 97 ALA A C 1
ATOM 750 O O . ALA A 1 97 ? -18.438 -25.656 -9.547 1 44.91 97 ALA A O 1
ATOM 751 N N . LYS A 1 98 ? -19.984 -26.719 -8.312 1 44.53 98 LYS A N 1
ATOM 752 C CA . LYS A 1 98 ? -20.453 -27.562 -9.406 1 44.53 98 LYS A CA 1
ATOM 753 C C . LYS A 1 98 ? -21.188 -26.734 -10.469 1 44.53 98 LYS A C 1
ATOM 755 O O . LYS A 1 98 ? -21.156 -27.078 -11.648 1 44.53 98 LYS A O 1
ATOM 760 N N . THR A 1 99 ? -22.094 -25.984 -9.914 1 40.47 99 THR A N 1
ATOM 761 C CA . THR A 1 99 ? -22.984 -25.359 -10.891 1 40.47 99 THR A CA 1
ATOM 762 C C . THR A 1 99 ? -22.406 -24.016 -11.352 1 40.47 99 THR A C 1
ATOM 764 O O . THR A 1 99 ? -22.891 -23.438 -12.328 1 40.47 99 THR A O 1
ATOM 767 N N . GLY A 1 100 ? -21.516 -23.219 -10.453 1 40.44 100 GLY A N 1
ATOM 768 C CA . GLY A 1 100 ? -21.391 -21.797 -10.703 1 40.44 100 GLY A CA 1
ATOM 769 C C . GLY A 1 100 ? -20.156 -21.422 -11.508 1 40.44 100 GLY A C 1
ATOM 770 O O . GLY A 1 100 ? -19.234 -22.234 -11.617 1 40.44 100 GLY A O 1
ATOM 771 N N . GLY A 1 101 ? -20.219 -20.438 -12.406 1 43.62 101 GLY A N 1
ATOM 772 C CA . GLY A 1 101 ? -19.25 -19.734 -13.25 1 43.62 101 GLY A CA 1
ATOM 773 C C . GLY A 1 101 ? -17.953 -19.406 -12.539 1 43.62 101 GLY A C 1
ATOM 774 O O . GLY A 1 101 ? -17.812 -19.688 -11.344 1 43.62 101 GLY A O 1
ATOM 775 N N . ASN A 1 102 ? -16.891 -19.078 -13.211 1 46.09 102 ASN A N 1
ATOM 776 C CA . ASN A 1 102 ? -15.547 -18.656 -12.82 1 46.09 102 ASN A CA 1
ATOM 777 C C . ASN A 1 102 ? -15.547 -17.969 -11.453 1 46.09 102 ASN A C 1
ATOM 779 O O . ASN A 1 102 ? -14.617 -18.156 -10.664 1 46.09 102 ASN A O 1
ATOM 783 N N . HIS A 1 103 ? -16.656 -17.469 -11.102 1 50.5 103 HIS A N 1
ATOM 784 C CA . HIS A 1 103 ? -16.719 -16.656 -9.883 1 50.5 103 HIS A CA 1
ATOM 785 C C . HIS A 1 103 ? -16.906 -17.547 -8.648 1 50.5 103 HIS A C 1
ATOM 787 O O . HIS A 1 103 ? -16.328 -17.266 -7.602 1 50.5 103 HIS A O 1
ATOM 793 N N . ALA A 1 104 ? -17.75 -18.641 -8.742 1 52.03 104 ALA A N 1
ATOM 794 C CA . ALA A 1 104 ? -18 -19.547 -7.621 1 52.03 104 ALA A CA 1
ATOM 795 C C . ALA A 1 104 ? -16.734 -20.297 -7.227 1 52.03 104 ALA A C 1
ATOM 797 O O . ALA A 1 104 ? -16.453 -20.484 -6.039 1 52.03 104 ALA A O 1
ATOM 798 N N . VAL A 1 105 ? -16.016 -20.641 -8.172 1 56.34 105 VAL A N 1
ATOM 799 C CA . VAL A 1 105 ? -14.742 -21.328 -7.957 1 56.34 105 VAL A CA 1
ATOM 800 C C . VAL A 1 105 ? -13.773 -20.422 -7.203 1 56.34 105 VAL A C 1
ATOM 802 O O . VAL A 1 105 ? -13.078 -20.875 -6.293 1 56.34 105 VAL A O 1
ATOM 805 N N . SER A 1 106 ? -13.93 -19.141 -7.441 1 60.47 106 SER A N 1
ATOM 806 C CA . SER A 1 106 ? -12.969 -18.219 -6.836 1 60.47 106 SER A CA 1
ATOM 807 C C . SER A 1 106 ? -13.203 -18.094 -5.332 1 60.47 106 SER A C 1
ATOM 809 O O . SER A 1 106 ? -12.25 -18.094 -4.551 1 60.47 106 SER A O 1
ATOM 811 N N . GLY A 1 107 ? -14.398 -18.062 -4.969 1 67.62 107 GLY A N 1
ATOM 812 C CA . GLY A 1 107 ? -14.672 -18.047 -3.541 1 67.62 107 GLY A CA 1
ATOM 813 C C . GLY A 1 107 ? -14.25 -19.312 -2.83 1 67.62 107 GLY A C 1
ATOM 814 O O . GLY A 1 107 ? -13.695 -19.266 -1.729 1 67.62 107 GLY A O 1
ATOM 815 N N . THR A 1 108 ? -14.273 -20.328 -3.564 1 78.75 108 THR A N 1
ATOM 816 C CA . THR A 1 108 ? -13.914 -21.625 -3.033 1 78.75 108 THR A CA 1
ATOM 817 C C . THR A 1 108 ? -12.406 -21.734 -2.818 1 78.75 108 THR A C 1
ATOM 819 O O . THR A 1 108 ? -11.953 -22.266 -1.799 1 78.75 108 THR A O 1
ATOM 822 N N . LYS A 1 109 ? -11.727 -21.172 -3.68 1 88.62 109 LYS A N 1
ATOM 823 C CA . LYS A 1 109 ? -10.266 -21.219 -3.621 1 88.62 109 LYS A CA 1
ATOM 824 C C . LYS A 1 109 ? -9.758 -20.609 -2.316 1 88.62 109 LYS A C 1
ATOM 826 O O . LYS A 1 109 ? -8.914 -21.203 -1.641 1 88.62 109 LYS A O 1
ATOM 831 N N . PHE A 1 110 ? -10.312 -19.516 -1.896 1 92 110 PHE A N 1
ATOM 832 C CA . PHE A 1 110 ? -9.828 -18.812 -0.714 1 92 110 PHE A CA 1
ATOM 833 C C . PHE A 1 110 ? -10.297 -19.5 0.559 1 92 110 PHE A C 1
ATOM 835 O O . PHE A 1 110 ? -9.586 -19.5 1.567 1 92 110 PHE A O 1
ATOM 842 N N . ARG A 1 111 ? -11.406 -20.141 0.479 1 89.56 111 ARG A N 1
ATOM 843 C CA . ARG A 1 111 ? -11.891 -20.906 1.624 1 89.56 111 ARG A CA 1
ATOM 844 C C . ARG A 1 111 ? -11.047 -22.156 1.853 1 89.56 111 ARG A C 1
ATOM 846 O O . ARG A 1 111 ? -10.75 -22.516 2.996 1 89.56 111 ARG A O 1
ATOM 853 N N . ILE A 1 112 ? -10.734 -22.781 0.817 1 91.12 112 ILE A N 1
ATOM 854 C CA . ILE A 1 112 ? -9.922 -24 0.913 1 91.12 112 ILE A CA 1
ATOM 855 C C . ILE A 1 112 ? -8.531 -23.641 1.436 1 91.12 112 ILE A C 1
ATOM 857 O O . ILE A 1 112 ? -7.992 -24.344 2.297 1 91.12 112 ILE A O 1
ATOM 861 N N . LEU A 1 113 ? -7.965 -22.625 0.92 1 95.62 113 LEU A N 1
ATOM 862 C CA . LEU A 1 113 ? -6.637 -22.188 1.353 1 95.62 113 LEU A CA 1
ATOM 863 C C . LEU A 1 113 ? -6.625 -21.891 2.848 1 95.62 113 LEU A C 1
ATOM 865 O O . LEU A 1 113 ? -5.621 -22.125 3.525 1 95.62 113 LEU A O 1
ATOM 869 N N . ARG A 1 114 ? -7.707 -21.344 3.309 1 95.75 114 ARG A N 1
ATOM 870 C CA . ARG A 1 114 ? -7.84 -21 4.723 1 95.75 114 ARG A CA 1
ATOM 871 C C . ARG A 1 114 ? -7.586 -22.219 5.605 1 95.75 114 ARG A C 1
ATOM 873 O O . ARG A 1 114 ? -6.938 -22.094 6.648 1 95.75 114 ARG A O 1
ATOM 880 N N . GLU A 1 115 ? -8.102 -23.312 5.234 1 95.44 115 GLU A N 1
ATOM 881 C CA . GLU A 1 115 ? -7.926 -24.531 6.012 1 95.44 115 GLU A CA 1
ATOM 882 C C . GLU A 1 115 ? -6.461 -24.953 6.059 1 95.44 115 GLU A C 1
ATOM 884 O O . GLU A 1 115 ? -5.965 -25.391 7.098 1 95.44 115 GLU A O 1
ATOM 889 N N . PHE A 1 116 ? -5.793 -24.844 4.949 1 97.94 116 PHE A N 1
ATOM 890 C CA . PHE A 1 116 ? -4.371 -25.156 4.918 1 97.94 116 PHE A CA 1
ATOM 891 C C . PHE A 1 116 ? -3.609 -24.328 5.938 1 97.94 116 PHE A C 1
ATOM 893 O O . PHE A 1 116 ? -2.756 -24.844 6.664 1 97.94 116 PHE A O 1
ATOM 900 N N . LEU A 1 117 ? -3.928 -23.016 5.965 1 98.31 117 LEU A N 1
ATOM 901 C CA . LEU A 1 117 ? -3.225 -22.109 6.859 1 98.31 117 LEU A CA 1
ATOM 902 C C . LEU A 1 117 ? -3.529 -22.438 8.32 1 98.31 117 LEU A C 1
ATOM 904 O O . LEU A 1 117 ? -2.631 -22.422 9.164 1 98.31 117 LEU A O 1
ATOM 908 N N . GLN A 1 118 ? -4.754 -22.75 8.602 1 97.38 118 GLN A N 1
ATOM 909 C CA . GLN A 1 118 ? -5.133 -23.094 9.969 1 97.38 118 GLN A CA 1
ATOM 910 C C . GLN A 1 118 ? -4.434 -24.375 10.43 1 97.38 118 GLN A C 1
ATOM 912 O O . GLN A 1 118 ? -4.246 -24.594 11.633 1 97.38 118 GLN A O 1
ATOM 917 N N . LEU A 1 119 ? -4.078 -25.203 9.516 1 98.12 119 LEU A N 1
ATOM 918 C CA . LEU A 1 119 ? -3.363 -26.438 9.812 1 98.12 119 LEU A CA 1
ATOM 919 C C . LEU A 1 119 ? -1.87 -26.188 9.977 1 98.12 119 LEU A C 1
ATOM 921 O O . LEU A 1 119 ? -1.11 -27.094 10.32 1 98.12 119 LEU A O 1
ATOM 925 N N . GLY A 1 120 ? -1.416 -24.984 9.703 1 98 120 GLY A N 1
ATOM 926 C CA . GLY A 1 120 ? -0.045 -24.578 9.977 1 98 120 GLY A CA 1
ATOM 927 C C . GLY A 1 120 ? 0.855 -24.672 8.758 1 98 120 GLY A C 1
ATOM 928 O O . GLY A 1 120 ? 2.082 -24.688 8.891 1 98 120 GLY A O 1
ATOM 929 N N . TYR A 1 121 ? 0.283 -24.75 7.574 1 98.62 121 TYR A N 1
ATOM 930 C CA . TYR A 1 121 ? 1.099 -24.953 6.383 1 98.62 121 TYR A CA 1
ATOM 931 C C . TYR A 1 121 ? 1.17 -23.672 5.551 1 98.62 121 TYR A C 1
ATOM 933 O O . TYR A 1 121 ? 0.171 -22.969 5.402 1 98.62 121 TYR A O 1
ATOM 941 N N . GLY A 1 122 ? 2.395 -23.312 5.137 1 98.69 122 GLY A N 1
ATOM 942 C CA . GLY A 1 122 ? 2.533 -22.328 4.066 1 98.69 122 GLY A CA 1
ATOM 943 C C . GLY A 1 122 ? 2.121 -22.875 2.711 1 98.69 122 GLY A C 1
ATOM 944 O O . GLY A 1 122 ? 2.414 -24.016 2.379 1 98.69 122 GLY A O 1
ATOM 945 N N . VAL A 1 123 ? 1.435 -22.062 1.973 1 98.81 123 VAL A N 1
ATOM 946 C CA . VAL A 1 123 ? 0.874 -22.562 0.722 1 98.81 123 VAL A CA 1
ATOM 947 C C . VAL A 1 123 ? 1.349 -21.688 -0.441 1 98.81 123 VAL A C 1
ATOM 949 O O . VAL A 1 123 ? 1.313 -20.469 -0.36 1 98.81 123 VAL A O 1
ATOM 952 N N . LEU A 1 124 ? 1.871 -22.328 -1.406 1 98.88 124 LEU A N 1
ATOM 953 C CA . LEU A 1 124 ? 2.018 -21.703 -2.721 1 98.88 124 LEU A CA 1
ATOM 954 C C . LEU A 1 124 ? 0.833 -22.047 -3.617 1 98.88 124 LEU A C 1
ATOM 956 O O . LEU A 1 124 ? 0.765 -23.156 -4.164 1 98.88 124 LEU A O 1
ATOM 960 N N . LEU A 1 125 ? -0.074 -21.094 -3.723 1 98.62 125 LEU A N 1
ATOM 961 C CA . LEU A 1 125 ? -1.206 -21.281 -4.621 1 98.62 125 LEU A CA 1
ATOM 962 C C . LEU A 1 125 ? -0.775 -21.141 -6.078 1 98.62 125 LEU A C 1
ATOM 964 O O . LEU A 1 125 ? -0.087 -20.188 -6.438 1 98.62 125 LEU A O 1
ATOM 968 N N . SER A 1 126 ? -1.263 -22.078 -6.863 1 98.38 126 SER A N 1
ATOM 969 C CA . SER A 1 126 ? -0.852 -22.109 -8.258 1 98.38 126 SER A CA 1
ATOM 970 C C . SER A 1 126 ? -2.035 -22.406 -9.18 1 98.38 126 SER A C 1
ATOM 972 O O . SER A 1 126 ? -2.695 -23.438 -9.039 1 98.38 126 SER A O 1
ATOM 974 N N . ASP A 1 127 ? -2.287 -21.5 -10.109 1 97.38 127 ASP A N 1
ATOM 975 C CA . ASP A 1 127 ? -3.156 -21.891 -11.211 1 97.38 127 ASP A CA 1
ATOM 976 C C . ASP A 1 127 ? -2.549 -23.047 -12.016 1 97.38 127 ASP A C 1
ATOM 978 O O . ASP A 1 127 ? -1.368 -23.359 -11.852 1 97.38 127 ASP A O 1
ATOM 982 N N . VAL A 1 128 ? -3.4 -23.609 -12.883 1 98.25 128 VAL A N 1
ATOM 983 C CA . VAL A 1 128 ? -2.939 -24.781 -13.609 1 98.25 128 VAL A CA 1
ATOM 984 C C . VAL A 1 128 ? -2.203 -24.359 -14.875 1 98.25 128 VAL A C 1
ATOM 986 O O . VAL A 1 128 ? -1.442 -25.125 -15.453 1 98.25 128 VAL A O 1
ATOM 989 N N . ASP A 1 129 ? -2.451 -23.125 -15.367 1 98.56 129 ASP A N 1
ATOM 990 C CA . ASP A 1 129 ? -1.779 -22.656 -16.578 1 98.56 129 ASP A CA 1
ATOM 991 C C . ASP A 1 129 ? -0.4 -22.094 -16.25 1 98.56 129 ASP A C 1
ATOM 993 O O . ASP A 1 129 ? -0.03 -21.031 -16.766 1 98.56 129 ASP A O 1
ATOM 997 N N . ILE A 1 130 ? 0.351 -22.734 -15.406 1 98.88 130 ILE A N 1
ATOM 998 C CA . ILE A 1 130 ? 1.699 -22.375 -14.984 1 98.88 130 ILE A CA 1
ATOM 999 C C . ILE A 1 130 ? 2.654 -23.531 -15.266 1 98.88 130 ILE A C 1
ATOM 1001 O O . ILE A 1 130 ? 2.324 -24.703 -15.008 1 98.88 130 ILE A O 1
ATOM 1005 N N . VAL A 1 131 ? 3.793 -23.25 -15.836 1 98.94 131 VAL A N 1
ATOM 1006 C CA . VAL A 1 131 ? 4.855 -24.219 -16.078 1 98.94 131 VAL A CA 1
ATOM 1007 C C . VAL A 1 131 ? 5.984 -24 -15.07 1 98.94 131 VAL A C 1
ATOM 1009 O O . VAL A 1 131 ? 6.508 -22.891 -14.945 1 98.94 131 VAL A O 1
ATOM 1012 N N . TYR A 1 132 ? 6.355 -25.094 -14.391 1 98.94 132 TYR A N 1
ATOM 1013 C CA . TYR A 1 132 ? 7.445 -25.047 -13.43 1 98.94 132 TYR A CA 1
ATOM 1014 C C . TYR A 1 132 ? 8.766 -25.438 -14.086 1 98.94 132 TYR A C 1
ATOM 1016 O O . TYR A 1 132 ? 8.852 -26.438 -14.789 1 98.94 132 TYR A O 1
ATOM 1024 N N . LEU A 1 133 ? 9.773 -24.578 -13.836 1 98.88 133 LEU A N 1
ATOM 1025 C CA . LEU A 1 133 ? 11.078 -24.797 -14.461 1 98.88 133 LEU A CA 1
ATOM 1026 C C . LEU A 1 133 ? 12.164 -24.953 -13.406 1 98.88 133 LEU A C 1
ATOM 1028 O O . LEU A 1 133 ? 13.227 -25.5 -13.68 1 98.88 133 LEU A O 1
ATOM 1032 N N . GLN A 1 134 ? 12 -24.422 -12.258 1 98.81 134 GLN A N 1
ATOM 1033 C CA . GLN A 1 134 ? 12.812 -24.609 -11.062 1 98.81 134 GLN A CA 1
ATOM 1034 C C . GLN A 1 134 ? 11.945 -24.734 -9.82 1 98.81 134 GLN A C 1
ATOM 1036 O O . GLN A 1 134 ? 10.719 -24.562 -9.891 1 98.81 134 GLN A O 1
ATOM 1041 N N . ASN A 1 135 ? 12.555 -25.141 -8.711 1 98.81 135 ASN A N 1
ATOM 1042 C CA . ASN A 1 135 ? 11.82 -25.25 -7.453 1 98.81 135 ASN A CA 1
ATOM 1043 C C . ASN A 1 135 ? 11.547 -23.891 -6.836 1 98.81 135 ASN A C 1
ATOM 1045 O O . ASN A 1 135 ? 12.469 -23.219 -6.355 1 98.81 135 ASN A O 1
ATOM 1049 N N . PRO A 1 136 ? 10.297 -23.438 -6.805 1 98.88 136 PRO A N 1
ATOM 1050 C CA . PRO A 1 136 ? 10 -22.094 -6.32 1 98.88 136 PRO A CA 1
ATOM 1051 C C . PRO A 1 136 ? 10.383 -21.891 -4.855 1 98.88 136 PRO A C 1
ATOM 1053 O O . PRO A 1 136 ? 10.68 -20.766 -4.438 1 98.88 136 PRO A O 1
ATOM 1056 N N . PHE A 1 137 ? 10.367 -22.906 -4.035 1 98.75 137 PHE A N 1
ATOM 1057 C CA . PHE A 1 137 ? 10.625 -22.812 -2.605 1 98.75 137 PHE A CA 1
ATOM 1058 C C . PHE A 1 137 ? 12.062 -22.375 -2.346 1 98.75 137 PHE A C 1
ATOM 1060 O O . PHE A 1 137 ? 12.383 -21.859 -1.267 1 98.75 137 PHE A O 1
ATOM 1067 N N . ASP A 1 138 ? 12.938 -22.562 -3.301 1 98.5 138 ASP A N 1
ATOM 1068 C CA . ASP A 1 138 ? 14.32 -22.125 -3.178 1 98.5 138 ASP A CA 1
ATOM 1069 C C . ASP A 1 138 ? 14.453 -20.625 -3.383 1 98.5 138 ASP A C 1
ATOM 1071 O O . ASP A 1 138 ? 15.492 -20.031 -3.076 1 98.5 138 ASP A O 1
ATOM 1075 N N . TYR A 1 139 ? 13.383 -19.984 -3.832 1 98.44 139 TYR A N 1
ATOM 1076 C CA . TYR A 1 139 ? 13.477 -18.578 -4.223 1 98.44 139 TYR A CA 1
ATOM 1077 C C . TYR A 1 139 ? 12.523 -17.734 -3.396 1 98.44 139 TYR A C 1
ATOM 1079 O O . TYR A 1 139 ? 12.492 -16.5 -3.549 1 98.44 139 TYR A O 1
ATOM 1087 N N . LEU A 1 140 ? 11.719 -18.359 -2.506 1 98.25 140 LEU A N 1
ATOM 1088 C CA . LEU A 1 140 ? 10.828 -17.625 -1.611 1 98.25 140 LEU A CA 1
ATOM 1089 C C . LEU A 1 140 ? 11.609 -17.016 -0.458 1 98.25 140 LEU A C 1
ATOM 1091 O O . LEU A 1 140 ? 12.602 -17.578 0.001 1 98.25 140 LEU A O 1
ATOM 1095 N N . HIS A 1 141 ? 11.156 -15.875 0.004 1 97.19 141 HIS A N 1
ATOM 1096 C CA . HIS A 1 141 ? 11.82 -15.172 1.095 1 97.19 141 HIS A CA 1
ATOM 1097 C C . HIS A 1 141 ? 11.195 -15.523 2.439 1 97.19 141 HIS A C 1
ATOM 1099 O O . HIS A 1 141 ? 11.891 -15.586 3.455 1 97.19 141 HIS A O 1
ATOM 1105 N N . ARG A 1 142 ? 9.883 -15.75 2.49 1 96.94 142 ARG A N 1
ATOM 1106 C CA . ARG A 1 142 ? 9.125 -16.094 3.688 1 96.94 142 ARG A CA 1
ATOM 1107 C C . ARG A 1 142 ? 9.211 -15 4.734 1 96.94 142 ARG A C 1
ATOM 1109 O O . ARG A 1 142 ? 9.289 -15.273 5.934 1 96.94 142 ARG A O 1
ATOM 1116 N N . ASP A 1 143 ? 9.336 -13.734 4.273 1 95.75 143 ASP A N 1
ATOM 1117 C CA . ASP A 1 143 ? 9.516 -12.609 5.188 1 95.75 143 ASP A CA 1
ATOM 1118 C C . ASP A 1 143 ? 8.266 -11.742 5.25 1 95.75 143 ASP A C 1
ATOM 1120 O O . ASP A 1 143 ? 8.273 -10.672 5.867 1 95.75 143 ASP A O 1
ATOM 1124 N N . SER A 1 144 ? 7.258 -12.125 4.543 1 97.06 144 SER A N 1
ATOM 1125 C CA . SER A 1 144 ? 5.992 -11.406 4.473 1 97.06 144 SER A CA 1
ATOM 1126 C C . SER A 1 144 ? 4.809 -12.359 4.605 1 97.06 144 SER A C 1
ATOM 1128 O O . SER A 1 144 ? 4.945 -13.562 4.387 1 97.06 144 SER A O 1
ATOM 1130 N N . ASP A 1 145 ? 3.719 -11.805 4.988 1 97.19 145 ASP A N 1
ATOM 1131 C CA . ASP A 1 145 ? 2.508 -12.617 5.051 1 97.19 145 ASP A CA 1
ATOM 1132 C C . ASP A 1 145 ? 2.174 -13.203 3.682 1 97.19 145 ASP A C 1
ATOM 1134 O O . ASP A 1 145 ? 1.844 -14.391 3.574 1 97.19 145 ASP A O 1
ATOM 1138 N N . VAL A 1 146 ? 2.334 -12.383 2.658 1 98.31 146 VAL A N 1
ATOM 1139 C CA . VAL A 1 146 ? 2.029 -12.789 1.29 1 98.31 146 VAL A CA 1
ATOM 1140 C C . VAL A 1 146 ? 3.184 -12.406 0.367 1 98.31 146 VAL A C 1
ATOM 1142 O O . VAL A 1 146 ? 3.67 -11.273 0.405 1 98.31 146 VAL A O 1
ATOM 1145 N N . GLU A 1 147 ? 3.678 -13.336 -0.376 1 98.62 147 GLU A N 1
ATOM 1146 C CA . GLU A 1 147 ? 4.578 -13.141 -1.508 1 98.62 147 GLU A CA 1
ATOM 1147 C C . GLU A 1 147 ? 3.904 -13.516 -2.822 1 98.62 147 GLU A C 1
ATOM 1149 O O . GLU A 1 147 ? 3.48 -14.664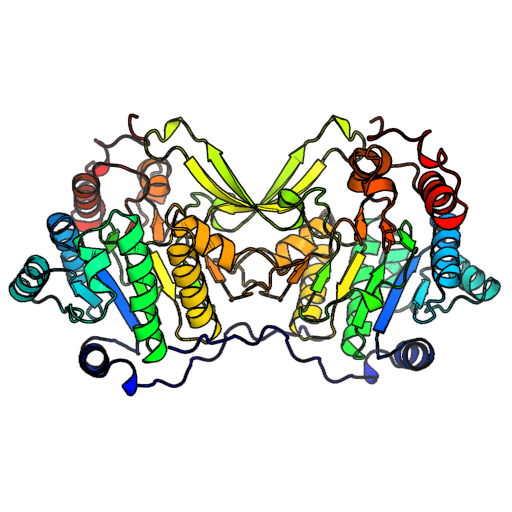 -3.002 1 98.62 147 GLU A O 1
ATOM 1154 N N . SER A 1 148 ? 3.863 -12.516 -3.705 1 98.88 148 SER A N 1
ATOM 1155 C CA . SER A 1 148 ? 3.012 -12.797 -4.859 1 98.88 148 SER A CA 1
ATOM 1156 C C . SER A 1 148 ? 3.717 -12.445 -6.164 1 98.88 148 SER A C 1
ATOM 1158 O O . SER A 1 148 ? 4.527 -11.516 -6.203 1 98.88 148 SER A O 1
ATOM 1160 N N . MET A 1 149 ? 3.377 -13.227 -7.176 1 98.88 149 MET A N 1
ATOM 1161 C CA . MET A 1 149 ? 3.674 -12.812 -8.539 1 98.88 149 MET A CA 1
ATOM 1162 C C . MET A 1 149 ? 2.957 -11.508 -8.875 1 98.88 149 MET A C 1
ATOM 1164 O O . MET A 1 149 ? 1.823 -11.289 -8.445 1 98.88 149 MET A O 1
ATOM 1168 N N . THR A 1 150 ? 3.623 -10.656 -9.57 1 98.81 150 THR A N 1
ATOM 1169 C CA . THR A 1 150 ? 3.029 -9.414 -10.047 1 98.81 150 THR A CA 1
ATOM 1170 C C . THR A 1 150 ? 2.469 -9.586 -11.453 1 98.81 150 THR A C 1
ATOM 1172 O O . THR A 1 150 ? 3.008 -10.352 -12.25 1 98.81 150 THR A O 1
ATOM 1175 N N . ASP A 1 151 ? 1.421 -8.867 -11.766 1 98.44 151 ASP A N 1
ATOM 1176 C CA . ASP A 1 151 ? 0.977 -8.719 -13.148 1 98.44 151 ASP A CA 1
ATOM 1177 C C . ASP A 1 151 ? 1.778 -7.637 -13.867 1 98.44 151 ASP A C 1
ATOM 1179 O O . ASP A 1 151 ? 1.593 -7.414 -15.062 1 98.44 151 ASP A O 1
ATOM 1183 N N . GLY A 1 152 ? 2.688 -6.973 -13.102 1 98.31 152 GLY A N 1
ATOM 1184 C CA . GLY A 1 152 ? 3.58 -6.012 -13.727 1 98.31 152 GLY A CA 1
ATOM 1185 C C . GLY A 1 152 ? 4.578 -6.652 -14.672 1 98.31 152 GLY A C 1
ATOM 1186 O O . GLY A 1 152 ? 4.762 -7.871 -14.664 1 98.31 152 GLY A O 1
ATOM 1187 N N . HIS A 1 153 ? 5.188 -5.785 -15.5 1 97.12 153 HIS A N 1
ATOM 1188 C CA . HIS A 1 153 ? 6.02 -6.348 -16.562 1 97.12 153 HIS A CA 1
ATOM 1189 C C . HIS A 1 153 ? 7.344 -5.602 -16.672 1 97.12 153 HIS A C 1
ATOM 1191 O O . HIS A 1 153 ? 8.117 -5.836 -17.609 1 97.12 153 HIS A O 1
ATOM 1197 N N . ASN A 1 154 ? 7.598 -4.711 -15.867 1 97.19 154 ASN A N 1
ATOM 1198 C CA . ASN A 1 154 ? 8.867 -4.016 -15.695 1 97.19 154 ASN A CA 1
ATOM 1199 C C . ASN A 1 154 ? 9.062 -3.562 -14.25 1 97.19 154 ASN A C 1
ATOM 1201 O O . ASN A 1 154 ? 8.195 -3.787 -13.398 1 97.19 154 ASN A O 1
ATOM 1205 N N . ASN A 1 155 ? 10.188 -2.959 -13.953 1 97.06 155 ASN A N 1
ATOM 1206 C CA . ASN A 1 155 ? 10.508 -2.6 -12.578 1 97.06 155 ASN A CA 1
ATOM 1207 C C . ASN A 1 155 ? 9.445 -1.691 -11.969 1 97.06 155 ASN A C 1
ATOM 1209 O O . ASN A 1 155 ? 9.016 -1.902 -10.836 1 97.06 155 ASN A O 1
ATOM 1213 N N . MET A 1 156 ? 9 -0.747 -12.672 1 96.81 156 MET A N 1
ATOM 1214 C CA . MET A 1 156 ? 8.023 0.207 -12.148 1 96.81 156 MET A CA 1
ATOM 1215 C C . MET A 1 156 ? 6.691 -0.477 -11.875 1 96.81 156 MET A C 1
ATOM 1217 O O . MET A 1 156 ? 6.195 -0.441 -10.75 1 96.81 156 MET A O 1
ATOM 1221 N N . THR A 1 157 ? 6.164 -1.167 -12.867 1 98.06 157 THR A N 1
ATOM 1222 C CA . THR A 1 157 ? 4.828 -1.741 -12.75 1 98.06 157 THR A CA 1
ATOM 1223 C C . THR A 1 157 ? 4.824 -2.895 -11.75 1 98.06 157 THR A C 1
ATOM 1225 O O . THR A 1 157 ? 3.822 -3.131 -11.07 1 98.06 157 THR A O 1
ATOM 1228 N N . ALA A 1 158 ? 5.93 -3.588 -11.617 1 98.69 158 ALA A N 1
ATOM 1229 C CA . ALA A 1 158 ? 6 -4.773 -10.766 1 98.69 158 ALA A CA 1
ATOM 1230 C C . ALA A 1 158 ? 6.176 -4.383 -9.305 1 98.69 158 ALA A C 1
ATOM 1232 O O . ALA A 1 158 ? 5.613 -5.023 -8.414 1 98.69 158 ALA A O 1
ATOM 1233 N N . TYR A 1 159 ? 6.957 -3.352 -9.039 1 98.69 159 TYR A N 1
ATOM 1234 C CA . TYR A 1 159 ? 7.426 -3.139 -7.672 1 98.69 159 TYR A CA 1
ATOM 1235 C C . TYR A 1 159 ? 6.828 -1.868 -7.082 1 98.69 159 TYR A C 1
ATOM 1237 O O . TYR A 1 159 ? 6.973 -1.604 -5.887 1 98.69 159 TYR A O 1
ATOM 1245 N N . GLY A 1 160 ? 6.098 -1.102 -7.844 1 97.94 160 GLY A N 1
ATOM 1246 C CA . GLY A 1 160 ? 5.512 0.159 -7.418 1 97.94 160 GLY A CA 1
ATOM 1247 C C . GLY A 1 160 ? 6.27 1.372 -7.922 1 97.94 160 GLY A C 1
ATOM 1248 O O . GLY A 1 160 ? 7.5 1.344 -8.023 1 97.94 160 GLY A O 1
ATOM 1249 N N . TYR A 1 161 ? 5.539 2.42 -8.242 1 97.94 161 TYR A N 1
ATOM 1250 C CA . TYR A 1 161 ? 6.176 3.629 -8.742 1 97.94 161 TYR A CA 1
ATOM 1251 C C . TYR A 1 161 ? 5.348 4.863 -8.414 1 97.94 161 TYR A C 1
ATOM 1253 O O . TYR A 1 161 ? 4.156 4.758 -8.117 1 97.94 161 TYR A O 1
ATOM 1261 N N . ASN A 1 162 ? 6.051 5.988 -8.281 1 97.62 162 ASN A N 1
ATOM 1262 C CA . ASN A 1 162 ? 5.422 7.301 -8.188 1 97.62 162 ASN A CA 1
ATOM 1263 C C . ASN A 1 162 ? 4.891 7.766 -9.539 1 97.62 162 ASN A C 1
ATOM 1265 O O . ASN A 1 162 ? 5.656 8.227 -10.383 1 97.62 162 ASN A O 1
ATOM 1269 N N . ASP A 1 163 ? 3.566 7.645 -9.75 1 97.19 163 ASP A N 1
ATOM 1270 C CA . ASP A 1 163 ? 2.92 8.031 -11 1 97.19 163 ASP A CA 1
ATOM 1271 C C . ASP A 1 163 ? 2.352 9.445 -10.914 1 97.19 163 ASP A C 1
ATOM 1273 O O . ASP A 1 163 ? 1.26 9.648 -10.375 1 97.19 163 ASP A O 1
ATOM 1277 N N . VAL A 1 164 ? 2.986 10.375 -11.539 1 96.75 164 VAL A N 1
ATOM 1278 C CA . VAL A 1 164 ? 2.621 11.781 -11.398 1 96.75 164 VAL A CA 1
ATOM 1279 C C . VAL A 1 164 ? 1.436 12.102 -12.305 1 96.75 164 VAL A C 1
ATOM 1281 O O . VAL A 1 164 ? 1.461 11.797 -13.5 1 96.75 164 VAL A O 1
ATOM 1284 N N . PHE A 1 165 ? 0.42 12.602 -11.734 1 95.31 165 PHE A N 1
ATOM 1285 C CA . PHE A 1 165 ? -0.766 13.062 -12.445 1 95.31 165 PHE A CA 1
ATOM 1286 C C . PHE A 1 165 ? -0.644 14.539 -12.812 1 95.31 165 PHE A C 1
ATOM 1288 O O . PHE A 1 165 ? -0.29 15.359 -11.969 1 95.31 165 PHE A O 1
ATOM 1295 N N . ASP A 1 166 ? -0.979 14.852 -14.07 1 95.25 166 ASP A N 1
ATOM 1296 C CA . ASP A 1 166 ? -0.893 16.219 -14.562 1 95.25 166 ASP A CA 1
ATOM 1297 C C . ASP A 1 166 ? -2.281 16.844 -14.703 1 95.25 166 ASP A C 1
ATOM 1299 O O . ASP A 1 166 ? -3.082 16.406 -15.531 1 95.25 166 ASP A O 1
ATOM 1303 N N . GLU A 1 167 ? -2.533 17.859 -13.906 1 93.5 167 GLU A N 1
ATOM 1304 C CA . GLU A 1 167 ? -3.781 18.609 -13.977 1 93.5 167 GLU A CA 1
ATOM 1305 C C . GLU A 1 167 ? -3.521 20.078 -14.32 1 93.5 167 GLU A C 1
ATOM 1307 O O . GLU A 1 167 ? -3.498 20.938 -13.43 1 93.5 167 GLU A O 1
ATOM 1312 N N . PRO A 1 168 ? -3.523 20.391 -15.555 1 94.19 168 PRO A N 1
ATOM 1313 C CA . PRO A 1 168 ? -3.152 21.734 -15.992 1 94.19 168 PRO A CA 1
ATOM 1314 C C . PRO A 1 168 ? -4.02 22.812 -15.367 1 94.19 168 PRO A C 1
ATOM 1316 O O . PRO A 1 168 ? -3.535 23.922 -15.094 1 94.19 168 PRO A O 1
ATOM 1319 N N . SER A 1 169 ? -5.219 22.5 -15.086 1 92.25 169 SER A N 1
ATOM 1320 C CA . SER A 1 169 ? -6.156 23.5 -14.562 1 92.25 169 SER A CA 1
ATOM 1321 C C . SER A 1 169 ? -5.746 23.969 -13.172 1 92.25 169 SER A C 1
ATOM 1323 O O . SER A 1 169 ? -6.23 24.984 -12.695 1 92.25 169 SER A O 1
ATOM 1325 N N . MET A 1 170 ? -4.809 23.281 -12.547 1 94.44 170 MET A N 1
ATOM 1326 C CA . MET A 1 170 ? -4.379 23.656 -11.203 1 94.44 170 MET A CA 1
ATOM 1327 C C . MET A 1 170 ? -3.199 24.609 -11.258 1 94.44 170 MET A C 1
ATOM 1329 O O . MET A 1 170 ? -2.807 25.172 -10.234 1 94.44 170 MET A O 1
ATOM 1333 N N . GLY A 1 171 ? -2.596 24.828 -12.43 1 93.5 171 GLY A N 1
ATOM 1334 C CA . GLY A 1 171 ? -1.499 25.781 -12.586 1 93.5 171 GLY A CA 1
ATOM 1335 C C . GLY A 1 171 ? -0.266 25.406 -11.789 1 93.5 171 GLY A C 1
ATOM 1336 O O . GLY A 1 171 ? 0.324 24.344 -12.008 1 93.5 171 GLY A O 1
ATOM 1337 N N . TRP A 1 172 ? -0.056 26.156 -10.75 1 89.56 172 TRP A N 1
ATOM 1338 C CA . TRP A 1 172 ? 1.121 26 -9.898 1 89.56 172 TRP A CA 1
ATOM 1339 C C . TRP A 1 172 ? 1.202 24.594 -9.328 1 89.56 172 TRP A C 1
ATOM 1341 O O . TRP A 1 172 ? 2.295 24.031 -9.18 1 89.56 172 TRP A O 1
ATOM 1351 N N . ALA A 1 173 ? 0.132 24.016 -8.984 1 92.44 173 ALA A N 1
ATOM 1352 C CA . ALA A 1 173 ? 0.075 22.688 -8.344 1 92.44 173 ALA A CA 1
ATOM 1353 C C . ALA A 1 173 ? -0.431 21.641 -9.32 1 92.44 173 ALA A C 1
ATOM 1355 O O . ALA A 1 173 ? -1.147 20.719 -8.93 1 92.44 173 ALA A O 1
ATOM 1356 N N . ARG A 1 174 ? -0.067 21.719 -10.516 1 93.81 174 ARG A N 1
ATOM 1357 C CA . ARG A 1 174 ? -0.638 20.875 -11.555 1 93.81 174 ARG A CA 1
ATOM 1358 C C . ARG A 1 174 ? -0.159 19.422 -11.406 1 93.81 174 ARG A C 1
ATOM 1360 O O . ARG A 1 174 ? -0.848 18.5 -11.812 1 93.81 174 ARG A O 1
ATOM 1367 N N . TYR A 1 175 ? 1.036 19.234 -10.812 1 92.62 175 TYR A N 1
ATOM 1368 C CA . TYR A 1 175 ? 1.57 17.875 -10.719 1 92.62 175 TYR A CA 1
ATOM 1369 C C . TYR A 1 175 ? 1.262 17.25 -9.359 1 92.62 175 TYR A C 1
ATOM 1371 O O . TYR A 1 175 ? 1.681 17.781 -8.328 1 92.62 175 TYR A O 1
ATOM 1379 N N . ALA A 1 176 ? 0.438 16.188 -9.406 1 93.12 176 ALA A N 1
ATOM 1380 C CA . ALA A 1 176 ? 0.096 15.445 -8.195 1 93.12 176 ALA A CA 1
ATOM 1381 C C . ALA A 1 176 ? 0.755 14.07 -8.203 1 93.12 176 ALA A C 1
ATOM 1383 O O . ALA A 1 176 ? 0.61 13.305 -9.164 1 93.12 176 ALA A O 1
ATOM 1384 N N . HIS A 1 177 ? 1.435 13.781 -7.188 1 96.94 177 HIS A N 1
ATOM 1385 C CA . HIS A 1 177 ? 2.094 12.484 -7.055 1 96.94 177 HIS A CA 1
ATOM 1386 C C . HIS A 1 177 ? 1.117 11.414 -6.586 1 96.94 177 HIS A C 1
ATOM 1388 O O . HIS A 1 177 ? 0.214 11.695 -5.793 1 96.94 177 HIS A O 1
ATOM 1394 N N . THR A 1 178 ? 1.238 10.234 -7.129 1 98.31 178 THR A N 1
ATOM 1395 C CA . THR A 1 178 ? 0.441 9.078 -6.738 1 98.31 178 THR A CA 1
ATOM 1396 C C . THR A 1 178 ? 1.319 7.836 -6.59 1 98.31 178 THR A C 1
ATOM 1398 O O . THR A 1 178 ? 2.357 7.723 -7.246 1 98.31 178 THR A O 1
ATOM 1401 N N . MET A 1 179 ? 0.998 6.961 -5.688 1 98.75 179 MET A N 1
ATOM 1402 C CA . MET A 1 179 ? 1.599 5.633 -5.594 1 98.75 179 MET A CA 1
ATOM 1403 C C . MET A 1 179 ? 0.8 4.617 -6.406 1 98.75 179 MET A C 1
ATOM 1405 O O . MET A 1 179 ? -0.405 4.461 -6.199 1 98.75 179 MET A O 1
ATOM 1409 N N . ARG A 1 180 ? 1.474 3.971 -7.352 1 98.5 180 ARG A N 1
ATOM 1410 C CA . ARG A 1 180 ? 0.785 3.049 -8.25 1 98.5 180 ARG A CA 1
ATOM 1411 C C . ARG A 1 180 ? 1.564 1.747 -8.398 1 98.5 180 ARG A C 1
ATOM 1413 O O . ARG A 1 180 ? 2.797 1.753 -8.406 1 98.5 180 ARG A O 1
ATOM 1420 N N . ILE A 1 181 ? 0.893 0.643 -8.5 1 98.75 181 ILE A N 1
ATOM 1421 C CA . ILE A 1 181 ? 1.487 -0.674 -8.703 1 98.75 181 ILE A CA 1
ATOM 1422 C C . ILE A 1 181 ? 0.501 -1.576 -9.438 1 98.75 181 ILE A C 1
ATOM 1424 O O . ILE A 1 181 ? -0.708 -1.505 -9.211 1 98.75 181 ILE A O 1
ATOM 1428 N N . TRP A 1 182 ? 1.018 -2.367 -10.367 1 98.5 182 TRP A N 1
ATOM 1429 C CA . TRP A 1 182 ? 0.147 -3.371 -10.977 1 98.5 182 TRP A CA 1
ATOM 1430 C C . TRP A 1 182 ? -0.19 -4.469 -9.969 1 98.5 182 TRP A C 1
ATOM 1432 O O . TRP A 1 182 ? 0.602 -4.766 -9.07 1 98.5 182 TRP A O 1
ATOM 1442 N N . VAL A 1 183 ? -1.291 -5.094 -10.109 1 98.56 183 VAL A N 1
ATOM 1443 C CA . VAL A 1 183 ? -1.868 -5.969 -9.102 1 98.56 183 VAL A CA 1
ATOM 1444 C C . VAL A 1 183 ? -1.029 -7.238 -8.969 1 98.56 183 VAL A C 1
ATOM 1446 O O . VAL A 1 183 ? -0.372 -7.652 -9.93 1 98.56 183 VAL A O 1
ATOM 1449 N N . TYR A 1 184 ? -1.092 -7.734 -7.746 1 98.81 184 TYR A N 1
ATOM 1450 C CA . TYR A 1 184 ? -0.642 -9.102 -7.492 1 98.81 184 TYR A CA 1
ATOM 1451 C C . TYR A 1 184 ? -1.531 -10.109 -8.211 1 98.81 184 TYR A C 1
ATOM 1453 O O . TYR A 1 184 ? -2.752 -9.945 -8.266 1 98.81 184 TYR A O 1
ATOM 1461 N N . ASN A 1 185 ? -0.872 -11.086 -8.797 1 98.19 185 ASN A N 1
ATOM 1462 C CA . ASN A 1 185 ? -1.612 -12.188 -9.406 1 98.19 185 ASN A CA 1
ATOM 1463 C C . ASN A 1 185 ? -2.26 -13.078 -8.352 1 98.19 185 ASN A C 1
ATOM 1465 O O . ASN A 1 185 ? -1.596 -13.523 -7.418 1 98.19 185 ASN A O 1
ATOM 1469 N N . SER A 1 186 ? -3.553 -13.281 -8.484 1 96.19 186 SER A N 1
ATOM 1470 C CA . SER A 1 186 ? -4.262 -14.094 -7.496 1 96.19 186 SER A CA 1
ATOM 1471 C C . SER A 1 186 ? -4.227 -15.57 -7.859 1 96.19 186 SER A C 1
ATOM 1473 O O . SER A 1 186 ? -4.867 -16.391 -7.207 1 96.19 186 SER A O 1
ATOM 1475 N N . GLY A 1 187 ? -3.52 -15.93 -8.938 1 96.75 187 GLY A N 1
ATOM 1476 C CA . GLY A 1 187 ? -3.371 -17.312 -9.344 1 96.75 187 GLY A CA 1
ATOM 1477 C C . GLY A 1 187 ? -2.02 -17.906 -8.984 1 96.75 187 GLY A C 1
ATOM 1478 O O . GLY A 1 187 ? -1.792 -19.109 -9.156 1 96.75 187 GLY A O 1
ATOM 1479 N N . PHE A 1 188 ? -1.154 -17.062 -8.508 1 98.62 188 PHE A N 1
ATOM 1480 C CA . PHE A 1 188 ? 0.152 -17.547 -8.078 1 98.62 188 PHE A CA 1
ATOM 1481 C C . PHE A 1 188 ? 0.715 -16.672 -6.965 1 98.62 188 PHE A C 1
ATOM 1483 O O . PHE A 1 188 ? 1.305 -15.617 -7.227 1 98.62 188 PHE A O 1
ATOM 1490 N N . PHE A 1 189 ? 0.638 -17.094 -5.785 1 98.81 189 PHE A N 1
ATOM 1491 C CA . PHE A 1 189 ? 1.194 -16.406 -4.629 1 98.81 189 PHE A CA 1
ATOM 1492 C C . PHE A 1 189 ? 1.484 -17.375 -3.496 1 98.81 189 PHE A C 1
ATOM 1494 O O . PHE A 1 189 ? 0.851 -18.438 -3.398 1 98.81 189 PHE A O 1
ATOM 1501 N N . TYR A 1 190 ? 2.494 -17.078 -2.699 1 98.88 190 TYR A N 1
ATOM 1502 C CA . TYR A 1 190 ? 2.826 -17.797 -1.469 1 98.88 190 TYR A CA 1
ATOM 1503 C C . TYR A 1 190 ? 2.244 -17.078 -0.255 1 98.88 190 TYR A C 1
ATOM 1505 O O . TYR A 1 190 ? 2.365 -15.859 -0.128 1 98.88 190 TYR A O 1
ATOM 1513 N N . ILE A 1 191 ? 1.624 -17.844 0.605 1 98.75 191 ILE A N 1
ATOM 1514 C CA . ILE A 1 191 ? 0.952 -17.25 1.763 1 98.75 191 ILE A CA 1
ATOM 1515 C C . ILE A 1 191 ? 1.324 -18.031 3.021 1 98.75 191 ILE A C 1
ATOM 1517 O O . ILE A 1 191 ? 1.223 -19.266 3.049 1 98.75 191 ILE A O 1
ATOM 1521 N N . ARG A 1 192 ? 1.824 -17.312 4.027 1 98.38 192 ARG A N 1
ATOM 1522 C CA . ARG A 1 192 ? 2.234 -17.922 5.289 1 98.38 192 ARG A CA 1
ATOM 1523 C C . ARG A 1 192 ? 1.039 -18.109 6.215 1 98.38 192 ARG A C 1
ATOM 1525 O O . ARG A 1 192 ? 0.046 -17.391 6.121 1 98.38 192 ARG A O 1
ATOM 1532 N N . PRO A 1 193 ? 1.138 -19.078 7.102 1 98 193 PRO A N 1
ATOM 1533 C CA . PRO A 1 193 ? 0.029 -19.297 8.031 1 98 193 PRO A CA 1
ATOM 1534 C C . PRO A 1 193 ? 0.053 -18.328 9.219 1 98 193 PRO A C 1
ATOM 1536 O O . PRO A 1 193 ? 0.262 -18.75 10.359 1 98 193 PRO A O 1
ATOM 1539 N N . THR A 1 194 ? -0.223 -17.094 8.953 1 96.5 194 THR A N 1
ATOM 1540 C CA . THR A 1 194 ? -0.311 -16.047 9.953 1 96.5 194 THR A CA 1
ATOM 1541 C C . THR A 1 194 ? -1.756 -15.586 10.141 1 96.5 194 THR A C 1
ATOM 1543 O O . THR A 1 194 ? -2.621 -15.906 9.32 1 96.5 194 THR A O 1
ATOM 1546 N N . VAL A 1 195 ? -2.002 -14.891 11.211 1 95.44 195 VAL A N 1
ATOM 1547 C CA . VAL A 1 195 ? -3.346 -14.383 11.469 1 95.44 195 VAL A CA 1
ATOM 1548 C C . VAL A 1 195 ? -3.754 -13.414 10.359 1 95.44 195 VAL A C 1
ATOM 1550 O O . VAL A 1 195 ? -4.891 -13.445 9.891 1 95.44 195 VAL A O 1
ATOM 1553 N N . ALA A 1 196 ? -2.824 -12.562 9.93 1 95.31 196 ALA A N 1
ATOM 1554 C CA . ALA A 1 196 ? -3.107 -11.609 8.859 1 95.31 196 ALA A CA 1
ATOM 1555 C C . ALA A 1 196 ? -3.467 -12.336 7.562 1 95.31 196 ALA A C 1
ATOM 1557 O O . ALA A 1 196 ? -4.379 -11.922 6.844 1 95.31 196 ALA A O 1
ATOM 1558 N N . SER A 1 197 ? -2.781 -13.383 7.285 1 97.06 197 SER A N 1
ATOM 1559 C CA . SER A 1 197 ? -3.061 -14.172 6.09 1 97.06 197 SER A CA 1
ATOM 1560 C C . SER A 1 197 ? -4.449 -14.797 6.152 1 97.06 197 SER A C 1
ATOM 1562 O O . SER A 1 197 ? -5.191 -14.781 5.168 1 97.06 197 SER A O 1
ATOM 1564 N N . ILE A 1 198 ? -4.75 -15.328 7.258 1 97 198 ILE A N 1
ATOM 1565 C CA . ILE A 1 198 ? -6.059 -15.953 7.43 1 97 198 ILE A CA 1
ATOM 1566 C C . ILE A 1 198 ? -7.152 -14.898 7.312 1 97 198 ILE A C 1
ATOM 1568 O O . ILE A 1 198 ? -8.164 -15.117 6.645 1 97 198 ILE A O 1
ATOM 1572 N N . GLU A 1 199 ? -6.945 -13.789 7.93 1 96.44 199 GLU A N 1
ATOM 1573 C CA . GLU A 1 199 ? -7.918 -12.703 7.812 1 96.44 199 GLU A CA 1
ATOM 1574 C C . GLU A 1 199 ? -8.07 -12.258 6.363 1 96.44 199 GLU A C 1
ATOM 1576 O O . GLU A 1 199 ? -9.18 -11.945 5.918 1 96.44 199 GLU A O 1
ATOM 1581 N N . LEU A 1 200 ? -6.961 -12.172 5.645 1 96.88 200 LEU A N 1
ATOM 1582 C CA . LEU A 1 200 ? -7.035 -11.836 4.227 1 96.88 200 LEU A CA 1
ATOM 1583 C C . LEU A 1 200 ? -7.98 -12.781 3.494 1 96.88 200 LEU A C 1
ATOM 1585 O O . LEU A 1 200 ? -8.875 -12.336 2.768 1 96.88 200 LEU A O 1
ATOM 1589 N N . LEU A 1 201 ? -7.785 -14.039 3.717 1 96.75 201 LEU A N 1
ATOM 1590 C CA . LEU A 1 201 ? -8.602 -15.039 3.047 1 96.75 201 LEU A CA 1
ATOM 1591 C C . 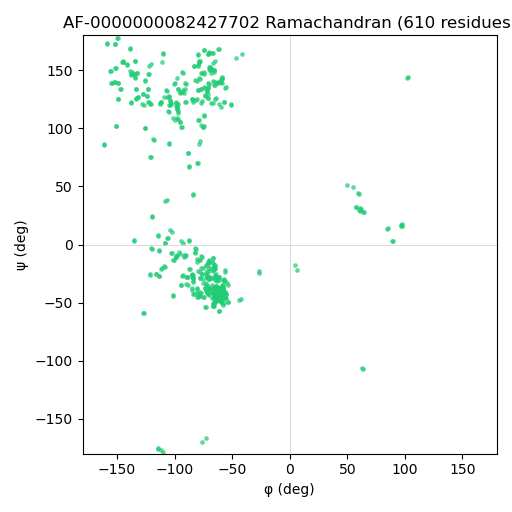LEU A 1 201 ? -10.07 -14.906 3.455 1 96.75 201 LEU A C 1
ATOM 1593 O O . LEU A 1 201 ? -10.961 -15.016 2.615 1 96.75 201 LEU A O 1
ATOM 1597 N N . ASP A 1 202 ? -10.32 -14.633 4.703 1 94.62 202 ASP A N 1
ATOM 1598 C CA . ASP A 1 202 ? -11.68 -14.414 5.188 1 94.62 202 ASP A CA 1
ATOM 1599 C C . ASP A 1 202 ? -12.312 -13.211 4.504 1 94.62 202 ASP A C 1
ATOM 1601 O O . ASP A 1 202 ? -13.469 -13.273 4.07 1 94.62 202 ASP A O 1
ATOM 1605 N N . ARG A 1 203 ? -11.594 -12.156 4.449 1 95 203 ARG A N 1
ATOM 1606 C CA . ARG A 1 203 ? -12.109 -10.938 3.85 1 95 203 ARG A CA 1
ATOM 1607 C C . ARG A 1 203 ? -12.43 -11.141 2.373 1 95 203 ARG A C 1
ATOM 1609 O O . ARG A 1 203 ? -13.5 -10.75 1.901 1 95 203 ARG A O 1
ATOM 1616 N N . VAL A 1 204 ? -11.555 -11.742 1.677 1 96 204 VAL A N 1
ATOM 1617 C CA . VAL A 1 204 ? -11.727 -11.953 0.244 1 96 204 VAL A CA 1
ATOM 1618 C C . VAL A 1 204 ? -12.914 -12.883 -0.003 1 96 204 VAL A C 1
ATOM 1620 O O . VAL A 1 204 ? -13.797 -12.57 -0.806 1 96 204 VAL A O 1
ATOM 1623 N N . ALA A 1 205 ? -12.953 -14.008 0.699 1 92.19 205 ALA A N 1
ATOM 1624 C CA . ALA A 1 205 ? -14.062 -14.945 0.548 1 92.19 205 ALA A CA 1
ATOM 1625 C C . ALA A 1 205 ? -15.391 -14.273 0.887 1 92.19 205 ALA A C 1
ATOM 1627 O O . ALA A 1 205 ? -16.391 -14.469 0.185 1 92.19 205 ALA A O 1
ATOM 1628 N N . GLY A 1 206 ? -15.422 -13.516 1.96 1 90.69 206 GLY A N 1
ATOM 1629 C CA . GLY A 1 206 ? -16.625 -12.812 2.359 1 90.69 206 GLY A CA 1
ATOM 1630 C C . GLY A 1 206 ? -17.109 -11.82 1.317 1 90.69 206 GLY A C 1
ATOM 1631 O O . GLY A 1 206 ? -18.312 -11.781 0.997 1 90.69 206 GLY A O 1
ATOM 1632 N N . ARG A 1 207 ? -16.234 -11.047 0.831 1 93.94 207 ARG A N 1
ATOM 1633 C CA . ARG A 1 207 ? -16.609 -10.055 -0.172 1 93.94 207 ARG A CA 1
ATOM 1634 C C . ARG A 1 207 ? -17.109 -10.727 -1.449 1 93.94 207 ARG A C 1
ATOM 1636 O O . ARG A 1 207 ? -18.078 -10.281 -2.051 1 93.94 207 ARG A O 1
ATOM 1643 N N . LEU A 1 208 ? -16.375 -11.75 -1.88 1 92 208 LEU A N 1
ATOM 1644 C CA . LEU A 1 208 ? -16.781 -12.445 -3.096 1 92 208 LEU A CA 1
ATOM 1645 C C . LEU A 1 208 ? -18.156 -13.078 -2.93 1 92 208 LEU A C 1
ATOM 1647 O O . LEU A 1 208 ? -18.922 -13.195 -3.896 1 92 208 LEU A O 1
ATOM 1651 N N . SER A 1 209 ? -18.5 -13.477 -1.738 1 87.75 209 SER A N 1
ATOM 1652 C CA . SER A 1 209 ? -19.828 -14.016 -1.453 1 87.75 209 SER A CA 1
ATOM 1653 C C . SER A 1 209 ? -20.891 -12.93 -1.51 1 87.75 209 SER A C 1
ATOM 1655 O O . SER A 1 209 ? -21.984 -13.156 -2.023 1 87.75 209 SER A O 1
ATOM 1657 N N . ARG A 1 210 ? -20.578 -11.734 -1.051 1 90.38 210 ARG A N 1
ATOM 1658 C CA . ARG A 1 210 ? -21.516 -10.633 -0.991 1 90.38 210 ARG A CA 1
ATOM 1659 C C . ARG A 1 210 ? -21.594 -9.891 -2.324 1 90.38 210 ARG A C 1
ATOM 1661 O O . ARG A 1 210 ? -22.609 -9.266 -2.643 1 90.38 210 ARG A O 1
ATOM 1668 N N . GLU A 1 211 ? -20.469 -9.969 -3.086 1 90 211 GLU A N 1
ATOM 1669 C CA . GLU A 1 211 ? -20.328 -9.289 -4.371 1 90 211 GLU A CA 1
ATOM 1670 C C . GLU A 1 211 ? -20.047 -10.281 -5.492 1 90 211 GLU A C 1
ATOM 1672 O O . GLU A 1 211 ? -18.969 -10.258 -6.09 1 90 211 GLU A O 1
ATOM 1677 N N . PRO A 1 212 ? -21.016 -11.008 -5.938 1 84.25 212 PRO A N 1
ATOM 1678 C CA . PRO A 1 212 ? -20.766 -12.133 -6.836 1 84.25 212 PRO A CA 1
ATOM 1679 C C . PRO A 1 212 ? -20.266 -11.703 -8.211 1 84.25 212 PRO A C 1
ATOM 1681 O O . PRO A 1 212 ? -19.703 -12.508 -8.953 1 84.25 212 PRO A O 1
ATOM 1684 N N . LYS A 1 213 ? -20.391 -10.453 -8.539 1 86.62 213 LYS A N 1
ATOM 1685 C CA . LYS A 1 213 ? -19.938 -10.008 -9.852 1 86.62 213 LYS A CA 1
ATOM 1686 C C . LYS A 1 213 ? -18.516 -9.461 -9.781 1 86.62 213 LYS A C 1
ATOM 1688 O O . LYS A 1 213 ? -17.922 -9.102 -10.805 1 86.62 213 LYS A O 1
ATOM 1693 N N . SER A 1 214 ? -17.906 -9.531 -8.617 1 88.81 214 SER A N 1
ATOM 1694 C CA . SER A 1 214 ? -16.562 -8.992 -8.438 1 88.81 214 SER A CA 1
ATOM 1695 C C . SER A 1 214 ? -15.508 -9.938 -9 1 88.81 214 SER A C 1
ATOM 1697 O O . SER A 1 214 ? -15.688 -11.156 -8.992 1 88.81 214 SER A O 1
ATOM 1699 N N . TRP A 1 215 ? -14.508 -9.312 -9.562 1 89.81 215 TRP A N 1
ATOM 1700 C CA . TRP A 1 215 ? -13.328 -10.055 -9.984 1 89.81 215 TRP A CA 1
ATOM 1701 C C . TRP A 1 215 ? -12.438 -10.398 -8.789 1 89.81 215 TRP A C 1
ATOM 1703 O O . TRP A 1 215 ? -12.031 -9.516 -8.039 1 89.81 215 TRP A O 1
ATOM 1713 N N . ASP A 1 216 ? -12.125 -11.617 -8.492 1 93.25 216 ASP A N 1
ATOM 1714 C CA . ASP A 1 216 ? -11.445 -12.094 -7.289 1 93.25 216 ASP A CA 1
ATOM 1715 C C . ASP A 1 216 ? -10.086 -11.422 -7.121 1 93.25 216 ASP A C 1
ATOM 1717 O O . ASP A 1 216 ? -9.711 -11.023 -6.016 1 93.25 216 ASP A O 1
ATOM 1721 N N . GLN A 1 217 ? -9.383 -11.25 -8.266 1 95.44 217 GLN A N 1
ATOM 1722 C CA . GLN A 1 217 ? -8.062 -10.641 -8.188 1 95.44 217 GLN A CA 1
ATOM 1723 C C . GLN A 1 217 ? -8.156 -9.18 -7.758 1 95.44 217 GLN A C 1
ATOM 1725 O O . GLN A 1 217 ? -7.273 -8.68 -7.059 1 95.44 217 GLN A O 1
ATOM 1730 N N . ALA A 1 218 ? -9.141 -8.477 -8.234 1 96.12 218 ALA A N 1
ATOM 1731 C CA . ALA A 1 218 ? -9.359 -7.105 -7.789 1 96.12 218 ALA A CA 1
ATOM 1732 C C . ALA A 1 218 ? -9.617 -7.051 -6.285 1 96.12 218 ALA A C 1
ATOM 1734 O O . ALA A 1 218 ? -9.008 -6.246 -5.574 1 96.12 218 ALA A O 1
ATOM 1735 N N . VAL A 1 219 ? -10.492 -7.906 -5.805 1 96.56 219 VAL A N 1
ATOM 1736 C CA . VAL A 1 219 ? -10.852 -7.945 -4.395 1 96.56 219 VAL A CA 1
ATOM 1737 C C . VAL A 1 219 ? -9.625 -8.289 -3.557 1 96.56 219 VAL A C 1
ATOM 1739 O O . VAL A 1 219 ? -9.367 -7.66 -2.527 1 96.56 219 VAL A O 1
ATOM 1742 N N . PHE A 1 220 ? -8.836 -9.273 -4.016 1 98 220 PHE A N 1
ATOM 1743 C CA . PHE A 1 220 ? -7.605 -9.703 -3.363 1 98 220 PHE A CA 1
ATOM 1744 C C . PHE A 1 220 ? -6.645 -8.539 -3.191 1 98 220 PHE A C 1
ATOM 1746 O O . PHE A 1 220 ? -6.113 -8.32 -2.1 1 98 220 PHE A O 1
ATOM 1753 N N . ASN A 1 221 ? -6.465 -7.754 -4.16 1 98.69 221 ASN A N 1
ATOM 1754 C CA . ASN A 1 221 ? -5.523 -6.641 -4.129 1 98.69 221 ASN A CA 1
ATOM 1755 C C . ASN A 1 221 ? -6.078 -5.457 -3.344 1 98.69 221 ASN A C 1
ATOM 1757 O O . ASN A 1 221 ? -5.34 -4.77 -2.639 1 98.69 221 ASN A O 1
ATOM 1761 N N . GLU A 1 222 ? -7.324 -5.168 -3.521 1 98.19 222 GLU A N 1
ATOM 1762 C CA . GLU A 1 222 ? -7.926 -4.086 -2.75 1 98.19 222 GLU A CA 1
ATOM 1763 C C . GLU A 1 222 ? -7.77 -4.324 -1.251 1 98.19 222 GLU A C 1
ATOM 1765 O O . GLU A 1 222 ? -7.438 -3.402 -0.501 1 98.19 222 GLU A O 1
ATOM 1770 N N . GLU A 1 223 ? -7.945 -5.574 -0.809 1 97.5 223 GLU A N 1
ATOM 1771 C CA . GLU A 1 223 ? -7.785 -5.918 0.601 1 97.5 223 GLU A CA 1
ATOM 1772 C C . GLU A 1 223 ? -6.324 -5.828 1.03 1 97.5 223 GLU A C 1
ATOM 1774 O O . GLU A 1 223 ? -6.027 -5.508 2.184 1 97.5 223 GLU A O 1
ATOM 1779 N N . LEU A 1 224 ? -5.445 -6.031 0.134 1 97.94 224 LEU A N 1
ATOM 1780 C CA . LEU A 1 224 ? -4.023 -6.031 0.46 1 97.94 224 LEU A CA 1
ATOM 1781 C C . LEU A 1 224 ? -3.469 -4.613 0.476 1 97.94 224 LEU A C 1
ATOM 1783 O O . LEU A 1 224 ? -2.529 -4.316 1.22 1 97.94 224 LEU A O 1
ATOM 1787 N N . PHE A 1 225 ? -4.051 -3.695 -0.317 1 98.31 225 PHE A N 1
ATOM 1788 C CA . PHE A 1 225 ? -3.301 -2.477 -0.595 1 98.31 225 PHE A CA 1
ATOM 1789 C C . PHE A 1 225 ? -4.02 -1.259 -0.029 1 98.31 225 PHE A C 1
ATOM 1791 O O . PHE A 1 225 ? -3.402 -0.214 0.19 1 98.31 225 PHE A O 1
ATOM 1798 N N . TYR A 1 226 ? -5.281 -1.294 0.133 1 98.06 226 TYR A N 1
ATOM 1799 C CA . TYR A 1 226 ? -5.973 -0.103 0.613 1 98.06 226 TYR A CA 1
ATOM 1800 C C . TYR A 1 226 ? -5.664 0.151 2.084 1 98.06 226 TYR A C 1
ATOM 1802 O O . TYR A 1 226 ? -5.707 -0.771 2.902 1 98.06 226 TYR A O 1
ATOM 1810 N N . PRO A 1 227 ? -5.336 1.398 2.418 1 98.12 227 PRO A N 1
ATOM 1811 C CA . PRO A 1 227 ? -5.16 1.74 3.83 1 98.12 227 PRO A CA 1
ATOM 1812 C C . PRO A 1 227 ? -6.484 1.844 4.582 1 98.12 227 PRO A C 1
ATOM 1814 O O . PRO A 1 227 ? -7.551 1.846 3.963 1 98.12 227 PRO A O 1
ATOM 1817 N N . SER A 1 228 ? -6.316 1.882 5.941 1 98.06 228 SER A N 1
ATOM 1818 C CA . SER A 1 228 ? -7.5 2.238 6.715 1 98.06 228 SER A CA 1
ATOM 1819 C C . SER A 1 228 ? -8.031 3.609 6.316 1 98.06 228 SER A C 1
ATOM 1821 O O . SER A 1 228 ? -7.258 4.496 5.945 1 98.06 228 SER A O 1
ATOM 1823 N N . HIS A 1 229 ? -9.305 3.754 6.316 1 98.5 229 HIS A N 1
ATOM 1824 C CA . HIS A 1 229 ? -9.992 5.016 6.062 1 98.5 229 HIS A CA 1
ATOM 1825 C C . HIS A 1 229 ? -11.406 4.992 6.625 1 98.5 229 HIS A C 1
ATOM 1827 O O . HIS A 1 229 ? -11.852 3.977 7.164 1 98.5 229 HIS A O 1
ATOM 1833 N N . PRO A 1 230 ? -12.117 6.133 6.594 1 97.56 230 PRO A N 1
ATOM 1834 C CA . PRO A 1 230 ? -13.477 6.102 7.156 1 97.56 230 PRO A CA 1
ATOM 1835 C C . PRO A 1 230 ? -14.312 4.953 6.602 1 97.56 230 PRO A C 1
ATOM 1837 O O . PRO A 1 230 ? -14.484 4.836 5.387 1 97.56 230 PRO A O 1
ATOM 1840 N N . GLY A 1 231 ? -14.773 4.078 7.52 1 96.31 231 GLY A N 1
ATOM 1841 C CA . GLY A 1 231 ? -15.656 2.986 7.125 1 96.31 231 GLY A CA 1
ATOM 1842 C C . GLY A 1 231 ? -14.906 1.733 6.719 1 96.31 231 GLY A C 1
ATOM 1843 O O . GLY A 1 231 ? -15.508 0.751 6.285 1 96.31 231 GLY A O 1
ATOM 1844 N N . TYR A 1 232 ? -13.617 1.775 6.832 1 96.81 232 TYR A N 1
ATOM 1845 C CA . TYR A 1 232 ? -12.828 0.632 6.391 1 96.81 232 TYR A CA 1
ATOM 1846 C C . TYR A 1 232 ? -11.555 0.497 7.219 1 96.81 232 TYR A C 1
ATOM 1848 O O . TYR A 1 232 ? -10.789 1.453 7.352 1 96.81 232 TYR A O 1
ATOM 1856 N N . GLU A 1 233 ? -11.336 -0.612 7.801 1 95.88 233 GLU A N 1
ATOM 1857 C CA . GLU A 1 233 ? -10.086 -0.952 8.477 1 95.88 233 GLU A CA 1
ATOM 1858 C C . GLU A 1 233 ? -9.172 -1.781 7.578 1 95.88 233 GLU A C 1
ATOM 1860 O O . GLU A 1 233 ? -9.523 -2.904 7.203 1 95.88 233 GLU A O 1
ATOM 1865 N N . GLY A 1 234 ? -8.039 -1.224 7.254 1 95.81 234 GLY A N 1
ATOM 1866 C CA . GLY A 1 234 ? -7.102 -1.938 6.395 1 95.81 234 GLY A CA 1
ATOM 1867 C C . GLY A 1 234 ? -6.547 -3.193 7.039 1 95.81 234 GLY A C 1
ATOM 1868 O O . GLY A 1 234 ? -6.496 -3.301 8.266 1 95.81 234 GLY A O 1
ATOM 1869 N N . LEU A 1 235 ? -6.09 -4.09 6.203 1 95.06 235 LEU A N 1
ATOM 1870 C CA . LEU A 1 235 ? -5.52 -5.352 6.672 1 95.06 235 LEU A CA 1
ATOM 1871 C C . LEU A 1 235 ? -4.09 -5.152 7.168 1 95.06 235 LEU A C 1
ATOM 1873 O O . LEU A 1 235 ? -3.693 -5.727 8.18 1 95.06 235 LEU A O 1
ATOM 1877 N N . HIS A 1 236 ? -3.314 -4.426 6.434 1 93.75 236 HIS A N 1
ATOM 1878 C CA . HIS A 1 236 ? -1.926 -4.074 6.715 1 93.75 236 HIS A CA 1
ATOM 1879 C C . HIS A 1 236 ? -1.05 -5.32 6.797 1 93.75 236 HIS A C 1
ATOM 1881 O O . HIS A 1 236 ? -0.129 -5.383 7.613 1 93.75 236 HIS A O 1
ATOM 1887 N N . ALA A 1 237 ? -1.419 -6.402 6.059 1 94.88 237 ALA A N 1
ATOM 1888 C CA . ALA A 1 237 ? -0.539 -7.559 5.926 1 94.88 237 ALA A CA 1
ATOM 1889 C C . ALA A 1 237 ? 0.761 -7.184 5.219 1 94.88 237 ALA A C 1
ATOM 1891 O O . ALA A 1 237 ? 0.756 -6.383 4.281 1 94.88 237 ALA A O 1
ATOM 1892 N N . ALA A 1 238 ? 1.866 -7.766 5.738 1 95.69 238 ALA A N 1
ATOM 1893 C CA . ALA A 1 238 ? 3.119 -7.578 5.012 1 95.69 238 ALA A CA 1
ATOM 1894 C C . ALA A 1 238 ? 3.08 -8.281 3.658 1 95.69 238 ALA A C 1
ATOM 1896 O O . ALA A 1 238 ? 2.518 -9.375 3.535 1 95.69 238 ALA A O 1
ATOM 1897 N N . LYS A 1 239 ? 3.658 -7.613 2.67 1 97.5 239 LYS A N 1
ATOM 1898 C CA . LYS A 1 239 ? 3.588 -8.18 1.325 1 97.5 239 LYS A CA 1
ATOM 1899 C C . LYS A 1 239 ? 4.922 -8.031 0.597 1 97.5 239 LYS A C 1
ATOM 1901 O O . LYS A 1 239 ? 5.66 -7.074 0.832 1 97.5 239 LYS A O 1
ATOM 1906 N N . ARG A 1 240 ? 5.207 -8.969 -0.282 1 98.5 240 ARG A N 1
ATOM 1907 C CA . ARG A 1 240 ? 6.398 -8.969 -1.128 1 98.5 240 ARG A CA 1
ATOM 1908 C C . ARG A 1 240 ? 6.043 -9.297 -2.574 1 98.5 240 ARG A C 1
ATOM 1910 O O . ARG A 1 240 ? 5.246 -10.203 -2.832 1 98.5 240 ARG A O 1
ATOM 1917 N N . THR A 1 241 ? 6.586 -8.508 -3.465 1 98.88 241 THR A N 1
ATOM 1918 C CA . THR A 1 241 ? 6.516 -8.836 -4.883 1 98.88 241 THR A CA 1
ATOM 1919 C C . THR A 1 241 ? 7.652 -9.781 -5.277 1 98.88 241 THR A C 1
ATOM 1921 O O . THR A 1 241 ? 8.828 -9.469 -5.059 1 98.88 241 THR A O 1
ATOM 1924 N N . LEU A 1 242 ? 7.301 -10.867 -5.84 1 98.88 242 LEU A N 1
ATOM 1925 C CA . LEU A 1 242 ? 8.305 -11.797 -6.355 1 98.88 242 LEU A CA 1
ATOM 1926 C C . LEU A 1 242 ? 9.031 -11.195 -7.555 1 98.88 242 LEU A C 1
ATOM 1928 O O . LEU A 1 242 ? 8.469 -10.367 -8.281 1 98.88 242 LEU A O 1
ATOM 1932 N N . ASP A 1 243 ? 10.305 -11.609 -7.727 1 98.62 243 ASP A N 1
ATOM 1933 C CA . ASP A 1 243 ? 11.07 -11.156 -8.883 1 98.62 243 ASP A CA 1
ATOM 1934 C C . ASP A 1 243 ? 10.352 -11.508 -10.188 1 98.62 243 ASP A C 1
ATOM 1936 O O . ASP A 1 243 ? 10.141 -12.68 -10.492 1 98.62 243 ASP A O 1
ATOM 1940 N N . PHE A 1 244 ? 10.055 -10.477 -11.031 1 98.5 244 PHE A N 1
ATOM 1941 C CA . PHE A 1 244 ? 9.156 -10.711 -12.156 1 98.5 244 PHE A CA 1
ATOM 1942 C C . PHE A 1 244 ? 9.875 -11.422 -13.297 1 98.5 244 PHE A C 1
ATOM 1944 O O . PHE A 1 244 ? 9.242 -11.961 -14.203 1 98.5 244 PHE A O 1
ATOM 1951 N N . TYR A 1 245 ? 11.227 -11.5 -13.289 1 98.31 245 TYR A N 1
ATOM 1952 C CA . TYR A 1 245 ? 11.945 -12.289 -14.273 1 98.31 245 TYR A CA 1
ATOM 1953 C C . TYR A 1 245 ? 12.023 -13.75 -13.859 1 98.31 245 TYR A C 1
ATOM 1955 O O . TYR A 1 245 ? 12.062 -14.648 -14.703 1 98.31 245 TYR A O 1
ATOM 1963 N N . LEU A 1 246 ? 12.062 -14.023 -12.57 1 98.62 246 LEU A N 1
ATOM 1964 C CA . LEU A 1 246 ? 12.094 -15.391 -12.07 1 98.62 246 LEU A CA 1
ATOM 1965 C C . LEU A 1 246 ? 10.695 -15.992 -12.062 1 98.62 246 LEU A C 1
ATOM 1967 O O . LEU A 1 246 ? 10.516 -17.172 -12.406 1 98.62 246 LEU A O 1
ATOM 1971 N N . PHE A 1 247 ? 9.797 -15.258 -11.602 1 98.88 247 PHE A N 1
ATOM 1972 C CA . PHE A 1 247 ? 8.391 -15.641 -11.609 1 98.88 247 PHE A CA 1
ATOM 1973 C C . PHE A 1 247 ? 7.629 -14.867 -12.688 1 98.88 247 PHE A C 1
ATOM 1975 O O . PHE A 1 247 ? 6.945 -13.891 -12.398 1 98.88 247 PHE A O 1
ATOM 1982 N N . MET A 1 248 ? 7.652 -15.398 -13.844 1 98.62 248 MET A N 1
ATOM 1983 C CA . MET A 1 248 ? 7.426 -14.641 -15.07 1 98.62 248 MET A CA 1
ATOM 1984 C C . MET A 1 248 ? 5.988 -14.797 -15.547 1 98.62 248 MET A C 1
ATOM 1986 O O . MET A 1 248 ? 5.504 -15.922 -15.711 1 98.62 248 MET A O 1
ATOM 1990 N N . ASN A 1 249 ? 5.297 -13.656 -15.68 1 98.31 249 ASN A N 1
ATOM 1991 C CA . ASN A 1 249 ? 4.02 -13.703 -16.375 1 98.31 249 ASN A CA 1
ATOM 1992 C C . ASN A 1 249 ? 4.207 -13.711 -17.891 1 98.31 249 ASN A C 1
ATOM 1994 O O . ASN A 1 249 ? 5.289 -13.383 -18.391 1 98.31 249 ASN A O 1
ATOM 1998 N N . SER A 1 250 ? 3.211 -14.07 -18.641 1 97.38 250 SER A N 1
ATOM 1999 C CA . SER A 1 250 ? 3.395 -14.344 -20.062 1 97.38 250 SER A CA 1
ATOM 2000 C C . SER A 1 250 ? 3.613 -13.055 -20.844 1 97.38 250 SER A C 1
ATOM 2002 O O . SER A 1 250 ? 4.191 -13.078 -21.938 1 97.38 250 SER A O 1
ATOM 2004 N N . LYS A 1 251 ? 3.133 -11.969 -20.328 1 97.06 251 LYS A N 1
ATOM 2005 C CA . LYS A 1 251 ? 3.428 -10.695 -20.969 1 97.06 251 LYS A CA 1
ATOM 2006 C C . LYS A 1 251 ? 4.93 -10.422 -21 1 97.06 251 LYS A C 1
ATOM 2008 O O . LYS A 1 251 ? 5.477 -10.016 -22.031 1 97.06 251 LYS A O 1
ATOM 2013 N N . VAL A 1 252 ? 5.629 -10.625 -19.906 1 97.88 252 VAL A N 1
ATOM 2014 C CA . VAL A 1 252 ? 7.07 -10.43 -19.797 1 97.88 252 VAL A CA 1
ATOM 2015 C C . VAL A 1 252 ? 7.785 -11.352 -20.781 1 97.88 252 VAL A C 1
ATOM 2017 O O . VAL A 1 252 ? 8.703 -10.93 -21.5 1 97.88 252 VAL A O 1
ATOM 2020 N N . LEU A 1 253 ? 7.383 -12.547 -20.875 1 97.94 253 LEU A N 1
ATOM 2021 C CA . LEU A 1 253 ? 8.031 -13.523 -21.75 1 97.94 253 LEU A CA 1
ATOM 2022 C C . LEU A 1 253 ? 7.867 -13.148 -23.219 1 97.94 253 LEU A C 1
ATOM 2024 O O . LEU A 1 253 ? 8.852 -13.062 -23.953 1 97.94 253 LEU A O 1
ATOM 2028 N N . PHE A 1 254 ? 6.66 -12.891 -23.594 1 96.38 254 PHE A N 1
ATOM 2029 C CA . PHE A 1 254 ? 6.371 -12.797 -25.016 1 96.38 254 PHE A CA 1
ATOM 2030 C C . PHE A 1 254 ? 6.664 -11.398 -25.547 1 96.38 254 PHE A C 1
ATOM 2032 O O . PHE A 1 254 ? 6.988 -11.227 -26.719 1 96.38 254 PHE A O 1
ATOM 2039 N N . LYS A 1 255 ? 6.609 -10.414 -24.703 1 95.25 255 LYS A N 1
ATOM 2040 C CA . LYS A 1 255 ? 6.859 -9.055 -25.172 1 95.25 255 LYS A CA 1
ATOM 2041 C C . LYS A 1 255 ? 8.328 -8.672 -25 1 95.25 255 LYS A C 1
ATOM 2043 O O . LYS A 1 255 ? 8.852 -7.852 -25.75 1 95.25 255 LYS A O 1
ATOM 2048 N N . THR A 1 256 ? 9.016 -9.266 -24.031 1 96.81 256 THR A N 1
ATOM 2049 C CA . THR A 1 256 ? 10.32 -8.734 -23.672 1 96.81 256 THR A CA 1
ATOM 2050 C C . THR A 1 256 ? 11.383 -9.836 -23.719 1 96.81 256 THR A C 1
ATOM 2052 O O . THR A 1 256 ? 12.297 -9.797 -24.531 1 96.81 256 THR A O 1
ATOM 2055 N N . VAL A 1 257 ? 11.242 -10.859 -22.984 1 97.38 257 VAL A N 1
ATOM 2056 C CA . VAL A 1 257 ? 12.305 -11.828 -22.734 1 97.38 257 VAL A CA 1
ATOM 2057 C C . VAL A 1 257 ? 12.664 -12.562 -24.016 1 97.38 257 VAL A C 1
ATOM 2059 O O . VAL A 1 257 ? 13.836 -12.688 -24.359 1 97.38 257 VAL A O 1
ATOM 2062 N N . ARG A 1 258 ? 11.625 -13 -24.719 1 96 258 ARG A N 1
ATOM 2063 C CA . ARG A 1 258 ? 11.898 -13.828 -25.891 1 96 258 ARG A CA 1
ATOM 2064 C C . ARG A 1 258 ? 12.617 -13.031 -26.969 1 96 258 ARG A C 1
ATOM 2066 O O . ARG A 1 258 ? 13.266 -13.609 -27.844 1 96 258 ARG A O 1
ATOM 2073 N N . LYS A 1 259 ? 12.594 -11.695 -26.922 1 94.81 259 LYS A N 1
ATOM 2074 C CA . LYS A 1 259 ? 13.133 -10.844 -27.984 1 94.81 259 LYS A CA 1
ATOM 2075 C C . LYS A 1 259 ? 14.531 -10.344 -27.625 1 94.81 259 LYS A C 1
ATOM 2077 O O . LYS A 1 259 ? 15.242 -9.805 -28.469 1 94.81 259 LYS A O 1
ATOM 2082 N N . ASP A 1 260 ? 14.938 -10.531 -26.438 1 95.56 260 ASP A N 1
ATOM 2083 C CA . ASP A 1 260 ? 16.234 -10.055 -25.969 1 95.56 260 ASP A CA 1
ATOM 2084 C C . ASP A 1 260 ? 17.234 -11.203 -25.859 1 95.56 260 ASP A C 1
ATOM 2086 O O . ASP A 1 260 ? 17.062 -12.117 -25.047 1 95.56 260 ASP A O 1
ATOM 2090 N N . PRO A 1 261 ? 18.359 -11.133 -26.594 1 94.19 261 PRO A N 1
ATOM 2091 C CA . PRO A 1 261 ? 19.312 -12.242 -26.609 1 94.19 261 PRO A CA 1
ATOM 2092 C C . PRO A 1 261 ? 19.906 -12.547 -25.234 1 94.19 261 PRO A C 1
ATOM 2094 O O . PRO A 1 261 ? 20.25 -13.695 -24.953 1 94.19 261 PRO A O 1
ATOM 2097 N N . ASN A 1 262 ? 19.984 -11.594 -24.438 1 95.12 262 ASN A N 1
ATOM 2098 C CA . ASN A 1 262 ? 20.516 -11.828 -23.094 1 95.12 262 ASN A CA 1
ATOM 2099 C C . ASN A 1 262 ? 19.453 -12.359 -22.156 1 95.12 262 ASN A C 1
ATOM 2101 O O . ASN A 1 262 ? 19.703 -13.289 -21.375 1 95.12 262 ASN A O 1
ATOM 2105 N N . LEU A 1 263 ? 18.281 -11.828 -22.188 1 94.75 263 LEU A N 1
ATOM 2106 C CA . LEU A 1 263 ? 17.203 -12.242 -21.297 1 94.75 263 LEU A CA 1
ATOM 2107 C C . LEU A 1 263 ? 16.734 -13.656 -21.641 1 94.75 263 LEU A C 1
ATOM 2109 O O . LEU A 1 263 ? 16.297 -14.398 -20.75 1 94.75 263 LEU A O 1
ATOM 2113 N N . ARG A 1 264 ? 16.875 -13.984 -22.859 1 92.88 264 ARG A N 1
ATOM 2114 C CA . ARG A 1 264 ? 16.406 -15.297 -23.297 1 92.88 264 ARG A CA 1
ATOM 2115 C C . ARG A 1 264 ? 17.219 -16.406 -22.641 1 92.88 264 ARG A C 1
ATOM 2117 O O . ARG A 1 264 ? 16.781 -17.562 -22.594 1 92.88 264 ARG A O 1
ATOM 2124 N N . LYS A 1 265 ? 18.359 -16.031 -22.172 1 92.88 265 LYS A N 1
ATOM 2125 C CA . LYS A 1 265 ? 19.219 -17 -21.531 1 92.88 265 LYS A CA 1
ATOM 2126 C C . LYS A 1 265 ? 18.797 -17.25 -20.094 1 92.88 265 LYS A C 1
ATOM 2128 O O . LYS A 1 265 ? 19.219 -18.234 -19.469 1 92.88 265 LYS A O 1
ATOM 2133 N N . LEU A 1 266 ? 17.953 -16.438 -19.562 1 94.31 266 LEU A N 1
ATOM 2134 C CA . LEU A 1 266 ? 17.453 -16.578 -18.203 1 94.31 266 LEU A CA 1
ATOM 2135 C C . LEU A 1 266 ? 16.5 -17.75 -18.094 1 94.31 266 LEU A C 1
ATOM 2137 O O . LEU A 1 266 ? 15.648 -17.938 -18.953 1 94.31 266 LEU A O 1
ATOM 2141 N N . LYS A 1 267 ? 16.719 -18.562 -17.109 1 95.75 267 LYS A N 1
ATOM 2142 C CA . LYS A 1 267 ? 15.742 -19.609 -16.797 1 95.75 267 LYS A CA 1
ATOM 2143 C C . LYS A 1 267 ? 14.859 -19.203 -15.625 1 95.75 267 LYS A C 1
ATOM 2145 O O . LYS A 1 267 ? 15.297 -19.203 -14.469 1 95.75 267 LYS A O 1
ATOM 2150 N N . PRO A 1 268 ? 13.656 -18.891 -15.922 1 98.5 268 PRO A N 1
ATOM 2151 C CA . PRO A 1 268 ? 12.758 -18.516 -14.82 1 98.5 268 PRO A CA 1
ATOM 2152 C C . PRO A 1 268 ? 12.398 -19.703 -13.93 1 98.5 268 PRO A C 1
ATOM 2154 O O . PRO A 1 268 ? 12.719 -20.844 -14.258 1 98.5 268 PRO A O 1
ATOM 2157 N N . VAL A 1 269 ? 11.852 -19.391 -12.766 1 98.88 269 VAL A N 1
ATOM 2158 C CA . VAL A 1 269 ? 11.359 -20.406 -11.844 1 98.88 269 VAL A CA 1
ATOM 2159 C C . VAL A 1 269 ? 10.039 -20.969 -12.359 1 98.88 269 VAL A C 1
ATOM 2161 O O . VAL A 1 269 ? 9.844 -22.188 -12.383 1 98.88 269 VAL A O 1
ATOM 2164 N N . VAL A 1 270 ? 9.203 -20.094 -12.766 1 98.94 270 VAL A N 1
ATOM 2165 C CA . VAL A 1 270 ? 7.93 -20.484 -13.367 1 98.94 270 VAL A CA 1
ATOM 2166 C C . VAL A 1 270 ? 7.562 -19.5 -14.477 1 98.94 270 VAL A C 1
ATOM 2168 O O . VAL A 1 270 ? 8.07 -18.375 -14.516 1 98.94 270 VAL A O 1
ATOM 2171 N N . VAL A 1 271 ? 6.73 -19.953 -15.383 1 98.88 271 VAL A N 1
ATOM 2172 C CA . VAL A 1 271 ? 6.055 -19.094 -16.359 1 98.88 271 VAL A CA 1
ATOM 2173 C C . VAL A 1 271 ? 4.543 -19.266 -16.234 1 98.88 271 VAL A C 1
ATOM 2175 O O . VAL A 1 271 ? 4.031 -20.375 -16.297 1 98.88 271 VAL A O 1
ATOM 2178 N N . HIS A 1 272 ? 3.865 -18.203 -16 1 98.88 272 HIS A N 1
ATOM 2179 C CA . HIS A 1 272 ? 2.41 -18.172 -15.906 1 98.88 272 HIS A CA 1
ATOM 2180 C C . HIS A 1 272 ? 1.787 -17.594 -17.172 1 98.88 272 HIS A C 1
ATOM 2182 O O . HIS A 1 272 ? 2.033 -16.438 -17.516 1 98.88 272 HIS A O 1
ATOM 2188 N N . VAL A 1 273 ? 0.946 -18.359 -17.844 1 98 273 VAL A N 1
ATOM 2189 C CA . VAL A 1 273 ? 0.324 -17.906 -19.094 1 98 273 VAL A CA 1
ATOM 2190 C C . VAL A 1 273 ? -0.962 -17.141 -18.781 1 98 273 VAL A C 1
ATOM 2192 O O . VAL A 1 273 ? -2.041 -17.516 -19.25 1 98 273 VAL A O 1
ATOM 2195 N N . ASN A 1 274 ? -0.821 -16 -18.172 1 96.06 274 ASN A N 1
ATOM 2196 C CA . ASN A 1 274 ? -1.984 -15.312 -17.625 1 96.06 274 ASN A CA 1
ATOM 2197 C C . ASN A 1 274 ? -2.43 -14.172 -18.531 1 96.06 274 ASN A C 1
ATOM 2199 O O . ASN A 1 274 ? -3.561 -13.688 -18.422 1 96.06 274 ASN A O 1
ATOM 2203 N N . TYR A 1 275 ? -1.723 -13.711 -19.484 1 95.19 275 TYR A N 1
ATOM 2204 C CA . TYR A 1 275 ? -2.084 -12.57 -20.328 1 95.19 275 TYR A CA 1
ATOM 2205 C C . TYR A 1 275 ? -2.516 -13.023 -21.703 1 95.19 275 TYR A C 1
ATOM 2207 O O . TYR A 1 275 ? -2.709 -12.203 -22.609 1 95.19 275 TYR A O 1
ATOM 2215 N N . HIS A 1 276 ? -2.639 -14.328 -21.969 1 94.5 276 HIS A N 1
ATOM 2216 C CA . HIS A 1 276 ? -2.893 -14.805 -23.328 1 94.5 276 HIS A CA 1
ATOM 2217 C C . HIS A 1 276 ? -3.93 -15.93 -23.328 1 94.5 276 HIS A C 1
ATOM 2219 O O . HIS A 1 276 ? -3.996 -16.719 -22.391 1 94.5 276 HIS A O 1
ATOM 2225 N N . PRO A 1 277 ? -4.602 -15.766 -24.469 1 92.12 277 PRO A N 1
ATOM 2226 C CA . PRO A 1 277 ? -5.406 -16.969 -24.688 1 92.12 277 PRO A CA 1
ATOM 2227 C C . PRO A 1 277 ? -4.57 -18.156 -25.188 1 92.12 277 PRO A C 1
ATOM 2229 O O . PRO A 1 277 ? -3.34 -18.109 -25.125 1 92.12 277 PRO A O 1
ATOM 2232 N N . ASP A 1 278 ? -5.145 -19.281 -25.641 1 93.44 278 ASP A N 1
ATOM 2233 C CA . ASP A 1 278 ? -4.445 -20.484 -26.078 1 93.44 278 ASP A CA 1
ATOM 2234 C C . ASP A 1 278 ? -3.498 -21 -25 1 93.44 278 ASP A C 1
ATOM 2236 O O . ASP A 1 278 ? -2.314 -21.219 -25.25 1 93.44 278 ASP A O 1
ATOM 2240 N N . LYS A 1 279 ? -3.906 -21.125 -23.906 1 96.56 279 LYS A N 1
ATOM 2241 C CA . LYS A 1 279 ? -3.123 -21.422 -22.703 1 96.56 279 LYS A CA 1
ATOM 2242 C C . LYS A 1 279 ? -2.344 -22.719 -22.875 1 96.56 279 LYS A C 1
ATOM 2244 O O . LYS A 1 279 ? -1.126 -22.75 -22.672 1 96.56 279 LYS A O 1
ATOM 2249 N N . LEU A 1 280 ? -3.039 -23.75 -23.297 1 98.25 280 LEU A N 1
ATOM 2250 C CA . LEU A 1 280 ? -2.4 -25.047 -23.375 1 98.25 280 LEU A CA 1
ATOM 2251 C C . LEU A 1 280 ? -1.286 -25.047 -24.422 1 98.25 280 LEU A C 1
ATOM 2253 O O . LEU A 1 280 ? -0.161 -25.469 -24.125 1 98.25 280 LEU A O 1
ATOM 2257 N N . PRO A 1 281 ? -1.515 -24.531 -25.656 1 98.25 281 PRO A N 1
ATOM 2258 C CA . PRO A 1 281 ? -0.43 -24.469 -26.641 1 98.25 281 PRO A CA 1
ATOM 2259 C C . PRO A 1 281 ? 0.76 -23.641 -26.156 1 98.25 281 PRO A C 1
ATOM 2261 O O . PRO A 1 281 ? 1.911 -24 -26.406 1 98.25 281 PRO A O 1
ATOM 2264 N N . ARG A 1 282 ? 0.542 -22.641 -25.484 1 98.12 282 ARG A N 1
ATOM 2265 C CA . ARG A 1 282 ? 1.627 -21.812 -24.984 1 98.12 282 ARG A CA 1
ATOM 2266 C C . ARG A 1 282 ? 2.398 -22.516 -23.875 1 98.12 282 ARG A C 1
ATOM 2268 O O . ARG A 1 282 ? 3.625 -22.422 -23.812 1 98.12 282 ARG A O 1
ATOM 2275 N N . MET A 1 283 ? 1.682 -23.172 -22.984 1 98.81 283 MET A N 1
ATOM 2276 C CA . MET A 1 283 ? 2.365 -23.953 -21.938 1 98.81 283 MET A CA 1
ATOM 2277 C C . MET A 1 283 ? 3.316 -24.969 -22.562 1 98.81 283 MET A C 1
ATOM 2279 O O . MET A 1 283 ? 4.465 -25.078 -22.141 1 98.81 283 MET A O 1
ATOM 2283 N N . LYS A 1 284 ? 2.832 -25.641 -23.531 1 98.75 284 LYS A N 1
ATOM 2284 C CA . LYS A 1 284 ? 3.654 -26.625 -24.219 1 98.75 284 LYS A CA 1
ATOM 2285 C C . LYS A 1 284 ? 4.859 -25.984 -24.891 1 98.75 284 LYS A C 1
ATOM 2287 O O . LYS A 1 284 ? 5.961 -26.531 -24.875 1 98.75 284 LYS A O 1
ATOM 2292 N N . ALA A 1 285 ? 4.633 -24.859 -25.484 1 98.56 285 ALA A N 1
ATOM 2293 C CA . ALA A 1 285 ? 5.727 -24.125 -26.125 1 98.56 285 ALA A CA 1
ATOM 2294 C C . ALA A 1 285 ? 6.781 -23.703 -25.109 1 98.56 285 ALA A C 1
ATOM 2296 O O . ALA A 1 285 ? 7.977 -23.703 -25.406 1 98.56 285 ALA A O 1
ATOM 2297 N N . VAL A 1 286 ? 6.367 -23.328 -23.953 1 98.62 286 VAL A N 1
ATOM 2298 C CA . VAL A 1 286 ? 7.281 -22.953 -22.875 1 98.62 286 VAL A CA 1
ATOM 2299 C C . VAL A 1 286 ? 8.141 -24.172 -22.484 1 98.62 286 VAL A C 1
ATOM 2301 O O . VAL A 1 286 ? 9.352 -24.047 -22.312 1 98.62 286 VAL A O 1
ATOM 2304 N N . VAL A 1 287 ? 7.543 -25.312 -22.375 1 98.75 287 VAL A N 1
ATOM 2305 C CA . VAL A 1 287 ? 8.273 -26.547 -22.062 1 98.75 287 VAL A CA 1
ATOM 2306 C C . VAL A 1 287 ? 9.281 -26.844 -23.172 1 98.75 287 VAL A C 1
ATOM 2308 O O . VAL A 1 287 ? 10.453 -27.109 -22.906 1 98.75 287 VAL A O 1
ATOM 2311 N N . GLU A 1 288 ? 8.875 -26.719 -24.438 1 98.44 288 GLU A N 1
ATOM 2312 C CA . GLU A 1 288 ? 9.758 -26.969 -25.562 1 98.44 288 GLU A CA 1
ATOM 2313 C C . GLU A 1 288 ? 10.961 -26.016 -25.547 1 98.44 288 GLU A C 1
ATOM 2315 O O . GLU A 1 288 ? 12.086 -26.438 -25.828 1 98.44 288 GLU A O 1
ATOM 2320 N N . PHE A 1 289 ? 10.703 -24.875 -25.219 1 98.06 289 PHE A N 1
ATOM 2321 C CA . PHE A 1 289 ? 11.75 -23.844 -25.234 1 98.06 289 PHE A CA 1
ATOM 2322 C C . PHE A 1 289 ? 12.727 -24.047 -24.078 1 98.06 289 PHE A C 1
ATOM 2324 O O . PHE A 1 289 ? 13.93 -24.203 -24.312 1 98.06 289 PHE A O 1
ATOM 2331 N N . TYR A 1 290 ? 12.289 -24.141 -22.844 1 97.94 290 TYR A N 1
ATOM 2332 C CA . TYR A 1 290 ? 13.156 -24.062 -21.672 1 97.94 290 TYR A CA 1
ATOM 2333 C C . TYR A 1 290 ? 13.664 -25.453 -21.281 1 97.94 290 TYR A C 1
ATOM 2335 O O . TYR A 1 290 ? 14.727 -25.578 -20.672 1 97.94 290 TYR A O 1
ATOM 2343 N N . VAL A 1 291 ? 12.883 -26.469 -21.594 1 97.81 291 VAL A N 1
ATOM 2344 C CA . VAL A 1 291 ? 13.25 -27.812 -21.141 1 97.81 291 VAL A CA 1
ATOM 2345 C C . VAL A 1 291 ? 13.875 -28.594 -22.297 1 97.81 291 VAL A C 1
ATOM 2347 O O . VAL A 1 291 ? 14.938 -29.203 -22.141 1 97.81 291 VAL A O 1
ATOM 2350 N N . ASN A 1 292 ? 13.273 -28.484 -23.469 1 97.44 292 ASN A N 1
ATOM 2351 C CA . ASN A 1 292 ? 13.734 -29.312 -24.578 1 97.44 292 ASN A CA 1
ATOM 2352 C C . ASN A 1 292 ? 14.672 -28.531 -25.5 1 97.44 292 ASN A C 1
ATOM 2354 O O . ASN A 1 292 ? 15.203 -29.094 -26.469 1 97.44 292 ASN A O 1
ATOM 2358 N N . GLY A 1 293 ? 14.828 -27.25 -25.375 1 95.75 293 GLY A N 1
ATOM 2359 C CA . GLY A 1 293 ? 15.852 -26.469 -26.047 1 95.75 293 GLY A CA 1
ATOM 2360 C C . GLY A 1 293 ? 15.438 -26.031 -27.453 1 95.75 293 GLY A C 1
ATOM 2361 O O . GLY A 1 293 ? 16.281 -25.594 -28.234 1 95.75 293 GLY A O 1
ATOM 2362 N N . LYS A 1 294 ? 14.18 -26.141 -27.75 1 97.38 294 LYS A N 1
ATOM 2363 C CA . LYS A 1 294 ? 13.695 -25.688 -29.047 1 97.38 294 LYS A CA 1
ATOM 2364 C C . LYS A 1 294 ? 13.578 -24.172 -29.094 1 97.38 294 LYS A C 1
ATOM 2366 O O . LYS A 1 294 ? 12.531 -23.609 -28.766 1 97.38 294 LYS A O 1
ATOM 2371 N N . GLN A 1 295 ? 14.477 -23.516 -29.703 1 94.62 295 GLN A N 1
ATOM 2372 C CA . GLN A 1 295 ? 14.672 -22.078 -29.594 1 94.62 295 GLN A CA 1
ATOM 2373 C C . GLN A 1 295 ? 13.562 -21.312 -30.312 1 94.62 295 GLN A C 1
ATOM 2375 O O . GLN A 1 295 ? 13.305 -20.156 -30 1 94.62 295 GLN A O 1
ATOM 2380 N N . ASP A 1 296 ? 12.922 -21.938 -31.234 1 96.38 296 ASP A N 1
ATOM 2381 C CA . ASP A 1 296 ? 11.898 -21.234 -32 1 96.38 296 ASP A CA 1
ATOM 2382 C C . ASP A 1 296 ? 10.5 -21.609 -31.531 1 96.38 296 ASP A C 1
ATOM 2384 O O . ASP A 1 296 ? 9.508 -21.297 -32.188 1 96.38 296 ASP A O 1
ATOM 2388 N N . ALA A 1 297 ? 10.391 -22.297 -30.406 1 97.75 297 ALA A N 1
ATOM 2389 C CA . ALA A 1 297 ? 9.125 -22.844 -29.922 1 97.75 297 ALA A CA 1
ATOM 2390 C C . ALA A 1 297 ? 8.133 -21.719 -29.609 1 97.75 297 ALA A C 1
ATOM 2392 O O . ALA A 1 297 ? 6.918 -21.922 -29.703 1 97.75 297 ALA A O 1
ATOM 2393 N N . LEU A 1 298 ? 8.633 -20.547 -29.234 1 97.44 298 LEU A N 1
ATOM 2394 C CA . LEU A 1 298 ? 7.766 -19.453 -28.828 1 97.44 298 LEU A CA 1
ATOM 2395 C C . LEU A 1 298 ? 7.395 -18.578 -30.031 1 97.44 298 LEU A C 1
ATOM 2397 O O . LEU A 1 298 ? 6.477 -17.75 -29.938 1 97.44 298 LEU A O 1
ATOM 2401 N N . ASP A 1 299 ? 7.945 -18.734 -31.156 1 95.94 299 ASP A N 1
ATOM 2402 C CA . ASP A 1 299 ? 7.902 -17.828 -32.312 1 95.94 299 ASP A CA 1
ATOM 2403 C C . ASP A 1 299 ? 6.492 -17.734 -32.875 1 95.94 299 ASP A C 1
ATOM 2405 O O . ASP A 1 299 ? 6.066 -16.672 -33.344 1 95.94 299 ASP A O 1
ATOM 2409 N N . PRO A 1 300 ? 5.754 -18.797 -32.875 1 96 300 PRO A N 1
ATOM 2410 C CA . PRO A 1 300 ? 4.449 -18.75 -33.531 1 96 300 PRO A CA 1
ATOM 2411 C C . PRO A 1 300 ? 3.436 -17.891 -32.781 1 96 300 PRO A C 1
ATOM 2413 O O . PRO A 1 300 ? 2.369 -17.578 -33.312 1 96 300 PRO A O 1
ATOM 2416 N N . PHE A 1 301 ? 3.705 -17.547 -31.562 1 96.5 301 PHE A N 1
ATOM 2417 C CA . PHE A 1 301 ? 2.721 -16.875 -30.719 1 96.5 301 PHE A CA 1
ATOM 2418 C C . PHE A 1 301 ? 2.912 -15.367 -30.766 1 96.5 301 PHE A C 1
ATOM 2420 O O . PHE A 1 301 ? 4.016 -14.867 -30.531 1 96.5 301 PHE A O 1
ATOM 2427 N N . PRO A 1 302 ? 1.815 -14.625 -31 1 94.62 302 PRO A N 1
ATOM 2428 C CA . PRO A 1 302 ? 1.938 -13.164 -30.984 1 94.62 302 PRO A CA 1
ATOM 2429 C C . PRO A 1 302 ? 2.166 -12.617 -29.578 1 94.62 302 PRO A C 1
ATOM 2431 O O . PRO A 1 302 ? 1.957 -13.328 -28.594 1 94.62 302 PRO A O 1
ATOM 2434 N N . GLU A 1 303 ? 2.635 -11.32 -29.469 1 92.88 303 GLU A N 1
ATOM 2435 C CA . GLU A 1 303 ? 2.826 -10.641 -28.188 1 92.88 303 GLU A CA 1
ATOM 2436 C C . GLU A 1 303 ? 1.501 -10.453 -27.453 1 92.88 303 GLU A C 1
ATOM 2438 O O . GLU A 1 303 ? 1.431 -10.617 -26.234 1 92.88 303 GLU A O 1
ATOM 2443 N N . GLY A 1 304 ? 0.526 -9.992 -28.156 1 88.62 304 GLY A N 1
ATOM 2444 C CA . GLY A 1 304 ? -0.851 -9.891 -27.703 1 88.62 304 GLY A CA 1
ATOM 2445 C C . GLY A 1 304 ? -1.79 -10.836 -28.422 1 88.62 304 GLY A C 1
ATOM 2446 O O . GLY A 1 304 ? -1.346 -11.797 -29.062 1 88.62 304 GLY A O 1
ATOM 2447 N N . SER A 1 305 ? -3.064 -10.766 -28.125 1 82.25 305 SER A N 1
ATOM 2448 C CA . SER A 1 305 ? -4.047 -11.617 -28.781 1 82.25 305 SER A CA 1
ATOM 2449 C C . SER A 1 305 ? -5.125 -10.781 -29.469 1 82.25 305 SER A C 1
ATOM 2451 O O . SER A 1 305 ? -5.223 -9.578 -29.25 1 82.25 305 SER A O 1
ATOM 2453 N N . ALA A 1 306 ? -5.727 -11.445 -30.562 1 74.69 306 ALA A N 1
ATOM 2454 C CA . ALA A 1 306 ? -6.863 -10.805 -31.219 1 74.69 306 ALA A CA 1
ATOM 2455 C C . ALA A 1 306 ? -8.062 -10.711 -30.281 1 74.69 306 ALA A C 1
ATOM 2457 O O . ALA A 1 306 ? -8.148 -11.469 -29.312 1 74.69 306 ALA A O 1
ATOM 2458 N N . TRP A 1 307 ? -8.977 -9.641 -30.422 1 66.25 307 TRP A N 1
ATOM 2459 C CA . TRP A 1 307 ? -10.242 -9.578 -29.688 1 66.25 307 TRP A CA 1
ATOM 2460 C C . TRP A 1 307 ? -11.203 -10.648 -30.188 1 66.25 307 TRP A C 1
ATOM 2462 O O . TRP A 1 307 ? -11.195 -11 -31.375 1 66.25 307 TRP A O 1
ATOM 2472 N N . MET B 1 1 ? -16.609 -21 11.023 1 43.16 1 MET B N 1
ATOM 2473 C CA . MET B 1 1 ? -15.227 -20.766 11.398 1 43.16 1 MET B CA 1
ATOM 2474 C C . MET B 1 1 ? -14.984 -19.297 11.734 1 43.16 1 MET B C 1
ATOM 2476 O O . MET B 1 1 ? -15.531 -18.422 11.07 1 43.16 1 MET B O 1
ATOM 2480 N N . GLY B 1 2 ? -14.688 -19.047 12.969 1 50.84 2 GLY B N 1
ATOM 2481 C CA . GLY B 1 2 ? -14.609 -17.688 13.469 1 50.84 2 GLY B CA 1
ATOM 2482 C C . GLY B 1 2 ? -13.633 -16.812 12.695 1 50.84 2 GLY B C 1
ATOM 2483 O O . GLY B 1 2 ? -12.742 -17.328 12.016 1 50.84 2 GLY B O 1
ATOM 2484 N N . THR B 1 3 ? -13.953 -15.648 12.344 1 64.69 3 THR B N 1
ATOM 2485 C CA . THR B 1 3 ? -13.102 -14.656 11.711 1 64.69 3 THR B CA 1
ATOM 2486 C C . THR B 1 3 ? -12 -14.203 12.664 1 64.69 3 THR B C 1
ATOM 2488 O O . THR B 1 3 ? -12.195 -14.164 13.883 1 64.69 3 THR B O 1
ATOM 2491 N N . VAL B 1 4 ? -10.758 -14.391 12.219 1 72.25 4 VAL B N 1
ATOM 2492 C CA . VAL B 1 4 ? -9.648 -13.906 13.023 1 72.25 4 VAL B CA 1
ATOM 2493 C C . VAL B 1 4 ? -9.289 -12.477 12.602 1 72.25 4 VAL B C 1
ATOM 2495 O O . VAL B 1 4 ? -9.531 -12.086 11.461 1 72.25 4 VAL B O 1
ATOM 2498 N N . LYS B 1 5 ? -9.016 -11.688 13.625 1 77.44 5 LYS B N 1
ATOM 2499 C CA . LYS B 1 5 ? -8.539 -10.328 13.367 1 77.44 5 LYS B CA 1
ATOM 2500 C C . LYS B 1 5 ? -7.086 -10.172 13.789 1 77.44 5 LYS B C 1
ATOM 2502 O O . LYS B 1 5 ? -6.727 -10.492 14.922 1 77.44 5 LYS B O 1
ATOM 2507 N N . ALA B 1 6 ? -6.328 -9.805 12.867 1 78.5 6 ALA B N 1
ATOM 2508 C CA . ALA B 1 6 ? -4.914 -9.57 13.156 1 78.5 6 ALA B CA 1
ATOM 2509 C C . ALA B 1 6 ? -4.719 -8.266 13.93 1 78.5 6 ALA B C 1
ATOM 2511 O O . ALA B 1 6 ? -5.539 -7.352 13.836 1 78.5 6 ALA B O 1
ATOM 2512 N N . LEU B 1 7 ? -3.676 -8.266 14.789 1 75.81 7 LEU B N 1
ATOM 2513 C CA . LEU B 1 7 ? -3.289 -7.023 15.453 1 75.81 7 LEU B CA 1
ATOM 2514 C C . LEU B 1 7 ? -2.811 -5.988 14.438 1 75.81 7 LEU B C 1
ATOM 2516 O O . LEU B 1 7 ? -2.018 -6.305 13.555 1 75.81 7 LEU B O 1
ATOM 2520 N N . ARG B 1 8 ? -3.43 -4.859 14.531 1 76.81 8 ARG B N 1
ATOM 2521 C CA . ARG B 1 8 ? -3.117 -3.812 13.562 1 76.81 8 ARG B CA 1
ATOM 2522 C C . ARG B 1 8 ? -2.381 -2.656 14.234 1 76.81 8 ARG B C 1
ATOM 2524 O O . ARG B 1 8 ? -1.756 -1.838 13.555 1 76.81 8 ARG B O 1
ATOM 2531 N N . THR B 1 9 ? -2.541 -2.613 15.5 1 84.75 9 THR B N 1
ATOM 2532 C CA . THR B 1 9 ? -1.928 -1.502 16.219 1 84.75 9 THR B CA 1
ATOM 2533 C C . THR B 1 9 ? -0.64 -1.946 16.906 1 84.75 9 THR B C 1
ATOM 2535 O O . THR B 1 9 ? -0.676 -2.732 17.859 1 84.75 9 THR B O 1
ATOM 2538 N N . ASN B 1 10 ? 0.412 -1.498 16.391 1 89.81 10 ASN B N 1
ATOM 2539 C CA . ASN B 1 10 ? 1.7 -1.812 17 1 89.81 10 ASN B CA 1
ATOM 2540 C C . ASN B 1 10 ? 1.839 -1.173 18.391 1 89.81 10 ASN B C 1
ATOM 2542 O O . ASN B 1 10 ? 1.297 -0.094 18.625 1 89.81 10 ASN B O 1
ATOM 2546 N N . PRO B 1 11 ? 2.562 -1.851 19.25 1 91.75 11 PRO B N 1
ATOM 2547 C CA . PRO B 1 11 ? 2.785 -1.245 20.578 1 91.75 11 PRO B CA 1
ATOM 2548 C C . PRO B 1 11 ? 3.691 -0.017 20.516 1 91.75 11 PRO B C 1
ATOM 2550 O O . PRO B 1 11 ? 4.543 0.083 19.625 1 91.75 11 PRO B O 1
ATOM 2553 N N . THR B 1 12 ? 3.514 0.875 21.438 1 95.12 12 THR B N 1
ATOM 2554 C CA . THR B 1 12 ? 4.375 2.049 21.531 1 95.12 12 THR B CA 1
ATOM 2555 C C . THR B 1 12 ? 5.707 1.686 22.188 1 95.12 12 THR B C 1
ATOM 2557 O O . THR B 1 12 ? 5.797 0.704 22.922 1 95.12 12 THR B O 1
ATOM 2560 N N . VAL B 1 13 ? 6.664 2.445 21.906 1 94.94 13 VAL B N 1
ATOM 2561 C CA . VAL B 1 13 ? 7.988 2.221 22.484 1 94.94 13 VAL B CA 1
ATOM 2562 C C . VAL B 1 13 ? 8.023 2.736 23.922 1 94.94 13 VAL B C 1
ATOM 2564 O O . VAL B 1 13 ? 7.203 3.572 24.297 1 94.94 13 VAL B O 1
ATOM 2567 N N . SER B 1 14 ? 9.008 2.168 24.703 1 95.5 14 SER B N 1
ATOM 2568 C CA . SER B 1 14 ? 9.281 2.742 26.016 1 95.5 14 SER B CA 1
ATOM 2569 C C . SER B 1 14 ? 10.023 4.07 25.891 1 95.5 14 SER B C 1
ATOM 2571 O O . SER B 1 14 ? 11.055 4.148 25.234 1 95.5 14 SER B O 1
ATOM 2573 N N . PRO B 1 15 ? 9.43 5.051 26.578 1 96.75 15 PRO B N 1
ATOM 2574 C CA . PRO B 1 15 ? 10.086 6.355 26.484 1 96.75 15 PRO B CA 1
ATOM 2575 C C . PRO B 1 15 ? 11.531 6.332 26.984 1 96.75 15 PRO B C 1
ATOM 2577 O O . PRO B 1 15 ? 11.828 5.652 27.969 1 96.75 15 PRO B O 1
ATOM 2580 N N . ASP B 1 16 ? 12.391 7.051 26.344 1 96.25 16 ASP B N 1
ATOM 2581 C CA . ASP B 1 16 ? 13.789 7.211 26.719 1 96.25 16 ASP B CA 1
ATOM 2582 C C . ASP B 1 16 ? 14.156 8.688 26.859 1 96.25 16 ASP B C 1
ATOM 2584 O O . ASP B 1 16 ? 14.594 9.32 25.906 1 96.25 16 ASP B O 1
ATOM 2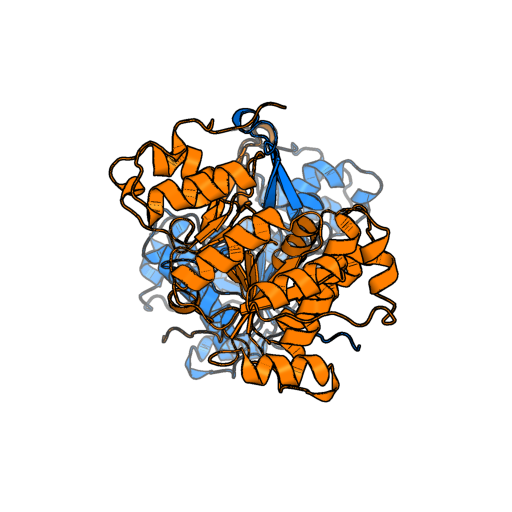588 N N . GLU B 1 17 ? 14.211 9.188 28.016 1 94.31 17 GLU B N 1
ATOM 2589 C CA . GLU B 1 17 ? 14.414 10.609 28.281 1 94.31 17 GLU B CA 1
ATOM 2590 C C . GLU B 1 17 ? 15.852 11.023 27.984 1 94.31 17 GLU B C 1
ATOM 2592 O O . GLU B 1 17 ? 16.141 12.211 27.844 1 94.31 17 GLU B O 1
ATOM 2597 N N . SER B 1 18 ? 16.703 10.07 27.922 1 94.19 18 SER B N 1
ATOM 2598 C CA . SER B 1 18 ? 18.109 10.383 27.703 1 94.19 18 SER B CA 1
ATOM 2599 C C . SER B 1 18 ? 18.344 10.891 26.281 1 94.19 18 SER B C 1
ATOM 2601 O O . SER B 1 18 ? 19.375 11.508 26 1 94.19 18 SER B O 1
ATOM 2603 N N . VAL B 1 19 ? 17.422 10.711 25.422 1 92.56 19 VAL B N 1
ATOM 2604 C CA . VAL B 1 19 ? 17.562 11.109 24.031 1 92.56 19 VAL B CA 1
ATOM 2605 C C . VAL B 1 19 ? 17.625 12.633 23.938 1 92.56 19 VAL B C 1
ATOM 2607 O O . VAL B 1 19 ? 18.391 13.172 23.125 1 92.56 19 VAL B O 1
ATOM 2610 N N . ASN B 1 20 ? 16.859 13.289 24.641 1 94.31 20 ASN B N 1
ATOM 2611 C CA . ASN B 1 20 ? 16.781 14.75 24.672 1 94.31 20 ASN B CA 1
ATOM 2612 C C . ASN B 1 20 ? 16.094 15.258 25.922 1 94.31 20 ASN B C 1
ATOM 2614 O O . ASN B 1 20 ? 14.906 15.578 25.906 1 94.31 20 ASN B O 1
ATOM 2618 N N . PRO B 1 21 ? 16.875 15.414 26.953 1 95.44 21 PRO B N 1
ATOM 2619 C CA . PRO B 1 21 ? 16.297 15.781 28.25 1 95.44 21 PRO B CA 1
ATOM 2620 C C . PRO B 1 21 ? 15.609 17.141 28.234 1 95.44 21 PRO B C 1
ATOM 2622 O O . PRO B 1 21 ? 14.594 17.328 28.906 1 95.44 21 PRO B O 1
ATOM 2625 N N . ARG B 1 22 ? 16.188 18.094 27.484 1 95.62 22 ARG B N 1
ATOM 2626 C CA . ARG B 1 22 ? 15.602 19.422 27.406 1 95.62 22 ARG B CA 1
ATOM 2627 C C . ARG B 1 22 ? 14.219 19.359 26.766 1 95.62 22 ARG B C 1
ATOM 2629 O O . ARG B 1 22 ? 13.258 19.953 27.281 1 95.62 22 ARG B O 1
ATOM 2636 N N . LEU B 1 23 ? 14.094 18.672 25.688 1 96.56 23 LEU B N 1
ATOM 2637 C CA . LEU B 1 23 ? 12.812 18.516 25 1 96.56 23 LEU B CA 1
ATOM 2638 C C . LEU B 1 23 ? 11.828 17.75 25.875 1 96.56 23 LEU B C 1
ATOM 2640 O O . LEU B 1 23 ? 10.641 18.078 25.922 1 96.56 23 LEU B O 1
ATOM 2644 N N . ALA B 1 24 ? 12.32 16.734 26.562 1 97.31 24 ALA B N 1
ATOM 2645 C CA . ALA B 1 24 ? 11.484 15.914 27.438 1 97.31 24 ALA B CA 1
ATOM 2646 C C . ALA B 1 24 ? 10.789 16.766 28.484 1 97.31 24 ALA B C 1
ATOM 2648 O O . ALA B 1 24 ? 9.594 16.594 28.75 1 97.31 24 ALA B O 1
ATOM 2649 N N . LYS B 1 25 ? 11.531 17.672 29.031 1 97.5 25 LYS B N 1
ATOM 2650 C CA . LYS B 1 25 ? 10.984 18.547 30.062 1 97.5 25 LYS B CA 1
ATOM 2651 C C . LYS B 1 25 ? 9.875 19.438 29.516 1 97.5 25 LYS B C 1
ATOM 2653 O O . LYS B 1 25 ? 8.859 19.656 30.172 1 97.5 25 LYS B O 1
ATOM 2658 N N . ILE B 1 26 ? 10.094 19.938 28.359 1 97.75 26 ILE B N 1
ATOM 2659 C CA . ILE B 1 26 ? 9.102 20.797 27.719 1 97.75 26 ILE B CA 1
ATOM 2660 C C . ILE B 1 26 ? 7.836 19.984 27.422 1 97.75 26 ILE B C 1
ATOM 2662 O O . ILE B 1 26 ? 6.727 20.438 27.719 1 97.75 26 ILE B O 1
ATOM 2666 N N . LEU B 1 27 ? 7.961 18.812 26.875 1 98.56 27 LEU B N 1
ATOM 2667 C CA . LEU B 1 27 ? 6.836 17.984 26.453 1 98.56 27 LEU B CA 1
ATOM 2668 C C . LEU B 1 27 ? 6.004 17.547 27.656 1 98.56 27 LEU B C 1
ATOM 2670 O O . LEU B 1 27 ? 4.777 17.438 27.562 1 98.56 27 LEU B O 1
ATOM 2674 N N . GLU B 1 28 ? 6.656 17.266 28.734 1 97.88 28 GLU B N 1
ATOM 2675 C CA . GLU B 1 28 ? 5.945 16.922 29.953 1 97.88 28 GLU B CA 1
ATOM 2676 C C . GLU B 1 28 ? 4.965 18.016 30.375 1 97.88 28 GLU B C 1
ATOM 2678 O O . GLU B 1 28 ? 3.889 17.719 30.891 1 97.88 28 GLU B O 1
ATOM 2683 N N . LYS B 1 29 ? 5.316 19.188 30.031 1 97.88 29 LYS B N 1
ATOM 2684 C CA . LYS B 1 29 ? 4.523 20.344 30.469 1 97.88 29 LYS B CA 1
ATOM 2685 C C . LYS B 1 29 ? 3.426 20.656 29.453 1 97.88 29 LYS B C 1
ATOM 2687 O O . LYS B 1 29 ? 2.322 21.062 29.844 1 97.88 29 LYS B O 1
ATOM 2692 N N . VAL B 1 30 ? 3.658 20.453 28.172 1 98.38 30 VAL B N 1
ATOM 2693 C CA . VAL B 1 30 ? 2.797 21.078 27.172 1 98.38 30 VAL B CA 1
ATOM 2694 C C . VAL B 1 30 ? 1.932 20.016 26.5 1 98.38 30 VAL B C 1
ATOM 2696 O O . VAL B 1 30 ? 0.912 20.328 25.891 1 98.38 30 VAL B O 1
ATOM 2699 N N . SER B 1 31 ? 2.285 18.75 26.578 1 98.5 31 SER B N 1
ATOM 2700 C CA . SER B 1 31 ? 1.527 17.703 25.906 1 98.5 31 SER B CA 1
ATOM 2701 C C . SER B 1 31 ? 0.277 17.328 26.703 1 98.5 31 SER B C 1
ATOM 2703 O O . SER B 1 31 ? 0.19 17.594 27.906 1 98.5 31 SER B O 1
ATOM 2705 N N . VAL B 1 32 ? -0.709 16.844 26.047 1 98.44 32 VAL B N 1
ATOM 2706 C CA . VAL B 1 32 ? -1.912 16.266 26.625 1 98.44 32 VAL B CA 1
ATOM 2707 C C . VAL B 1 32 ? -2.059 14.812 26.172 1 98.44 32 VAL B C 1
ATOM 2709 O O . VAL B 1 32 ? -2.049 14.523 24.969 1 98.44 32 VAL B O 1
ATOM 2712 N N . GLN B 1 33 ? -2.094 13.828 27.109 1 97.81 33 GLN B N 1
ATOM 2713 C CA . GLN B 1 33 ? -2.182 12.406 26.812 1 97.81 33 GLN B CA 1
ATOM 2714 C C . GLN B 1 33 ? -1.023 11.961 25.922 1 97.81 33 GLN B C 1
ATOM 2716 O O . GLN B 1 33 ? -1.218 11.188 24.984 1 97.81 33 GLN B O 1
ATOM 2721 N N . ASN B 1 34 ? 0.13 12.586 26.078 1 98.25 34 ASN B N 1
ATOM 2722 C CA . ASN B 1 34 ? 1.357 12.289 25.359 1 98.25 34 ASN B CA 1
ATOM 2723 C C . ASN B 1 34 ? 1.204 12.555 23.859 1 98.25 34 ASN B C 1
ATOM 2725 O O . ASN B 1 34 ? 1.774 11.844 23.031 1 98.25 34 ASN B O 1
ATOM 2729 N N . GLU B 1 35 ? 0.347 13.469 23.547 1 98.81 35 GLU B N 1
ATOM 2730 C CA . GLU B 1 35 ? 0.176 13.898 22.156 1 98.81 35 GLU B CA 1
ATOM 2731 C C . GLU B 1 35 ? 0.42 15.398 22 1 98.81 35 GLU B C 1
ATOM 2733 O O . GLU B 1 35 ? 0.092 16.172 22.906 1 98.81 35 GLU B O 1
ATOM 2738 N N . ILE B 1 36 ? 0.953 15.773 20.875 1 98.88 36 ILE B N 1
ATOM 2739 C CA . ILE B 1 36 ? 1.315 17.172 20.688 1 98.88 36 ILE B CA 1
ATOM 2740 C C . ILE B 1 36 ? 1.307 17.516 19.203 1 98.88 36 ILE B C 1
ATOM 2742 O O . ILE B 1 36 ? 1.689 16.703 18.359 1 98.88 36 ILE B O 1
ATOM 2746 N N . ILE B 1 37 ? 0.796 18.688 18.859 1 98.94 37 ILE B N 1
ATOM 2747 C CA . ILE B 1 37 ? 0.974 19.266 17.531 1 98.94 37 ILE B CA 1
ATOM 2748 C C . ILE B 1 37 ? 2.355 19.906 17.438 1 98.94 37 ILE B C 1
ATOM 2750 O O . ILE B 1 37 ? 2.773 20.641 18.328 1 98.94 37 ILE B O 1
ATOM 2754 N N . VAL B 1 38 ? 3.066 19.625 16.359 1 98.5 38 VAL B N 1
ATOM 2755 C CA . VAL B 1 38 ? 4.398 20.203 16.188 1 98.5 38 VAL B CA 1
ATOM 2756 C C . VAL B 1 38 ? 4.496 20.891 14.836 1 98.5 38 VAL B C 1
ATOM 2758 O O . VAL B 1 38 ? 4.145 20.312 13.805 1 98.5 38 VAL B O 1
ATOM 2761 N N . ALA B 1 39 ? 4.957 22.125 14.812 1 97.88 39 ALA B N 1
ATOM 2762 C CA . ALA B 1 39 ? 5.281 22.859 13.594 1 97.88 39 ALA B CA 1
ATOM 2763 C C . ALA B 1 39 ? 6.711 23.391 13.641 1 97.88 39 ALA B C 1
ATOM 2765 O O . ALA B 1 39 ? 7.188 23.828 14.695 1 97.88 39 ALA B O 1
ATOM 2766 N N . LEU B 1 40 ? 7.359 23.344 12.508 1 95.56 40 LEU B N 1
ATOM 2767 C CA . LEU B 1 40 ? 8.672 23.969 12.359 1 95.56 40 LEU B CA 1
ATOM 2768 C C . LEU B 1 40 ? 8.555 25.312 11.656 1 95.56 40 LEU B C 1
ATOM 2770 O O . LEU B 1 40 ? 7.809 25.453 10.688 1 95.56 40 LEU B O 1
ATOM 2774 N N . ALA B 1 41 ? 9.328 26.281 12.188 1 95.31 41 ALA B N 1
ATOM 2775 C CA . ALA B 1 41 ? 9.203 27.609 11.578 1 95.31 41 ALA B CA 1
ATOM 2776 C C . ALA B 1 41 ? 10.516 28.375 11.664 1 95.31 41 ALA B C 1
ATOM 2778 O O . ALA B 1 41 ? 11.242 28.266 12.648 1 95.31 41 ALA B O 1
ATOM 2779 N N . ASN B 1 42 ? 10.805 29.031 10.625 1 93.38 42 ASN B N 1
ATOM 2780 C CA . ASN B 1 42 ? 11.836 30.062 10.625 1 93.38 42 ASN B CA 1
ATOM 2781 C C . ASN B 1 42 ? 11.242 31.438 10.367 1 93.38 42 ASN B C 1
ATOM 2783 O O . ASN B 1 42 ? 10.023 31.578 10.25 1 93.38 42 ASN B O 1
ATOM 2787 N N . SER B 1 43 ? 12.102 32.406 10.266 1 95.5 43 SER B N 1
ATOM 2788 C CA . SER B 1 43 ? 11.641 33.781 10.188 1 95.5 43 SER B CA 1
ATOM 2789 C C . SER B 1 43 ? 10.883 34.031 8.891 1 95.5 43 SER B C 1
ATOM 2791 O O . SER B 1 43 ? 10.039 34.938 8.828 1 95.5 43 SER B O 1
ATOM 2793 N N . ASN B 1 44 ? 11.102 33.25 7.848 1 94.56 44 ASN B N 1
ATOM 2794 C CA . ASN B 1 44 ? 10.484 33.469 6.543 1 94.56 44 ASN B CA 1
ATOM 2795 C C . ASN B 1 44 ? 8.984 33.156 6.574 1 94.56 44 ASN B C 1
ATOM 2797 O O . ASN B 1 44 ? 8.242 33.594 5.688 1 94.56 44 ASN B O 1
ATOM 2801 N N . VAL B 1 45 ? 8.531 32.438 7.617 1 96.88 45 VAL B N 1
ATOM 2802 C CA . VAL B 1 45 ? 7.129 32.031 7.637 1 96.88 45 VAL B CA 1
ATOM 2803 C C . VAL B 1 45 ? 6.441 32.625 8.867 1 96.88 45 VAL B C 1
ATOM 2805 O O . VAL B 1 45 ? 5.414 32.094 9.32 1 96.88 45 VAL B O 1
ATOM 2808 N N . LYS B 1 46 ? 6.934 33.656 9.383 1 97.94 46 LYS B N 1
ATOM 2809 C CA . LYS B 1 46 ? 6.473 34.25 10.633 1 97.94 46 LYS B CA 1
ATOM 2810 C C . LYS B 1 46 ? 5.004 34.656 10.539 1 97.94 46 LYS B C 1
ATOM 2812 O O . LYS B 1 46 ? 4.223 34.375 11.453 1 97.94 46 LYS B O 1
ATOM 2817 N N . SER B 1 47 ? 4.594 35.312 9.453 1 98.38 47 SER B N 1
ATOM 2818 C CA . SER B 1 47 ? 3.221 35.781 9.312 1 98.38 47 SER B CA 1
ATOM 2819 C C . SER B 1 47 ? 2.234 34.625 9.25 1 98.38 47 SER B C 1
ATOM 2821 O O . SER B 1 47 ? 1.143 34.688 9.812 1 98.38 47 SER B O 1
ATOM 2823 N N . MET B 1 48 ? 2.537 33.562 8.594 1 98.69 48 MET B N 1
ATOM 2824 C CA . MET B 1 48 ? 1.684 32.406 8.531 1 98.69 48 MET B CA 1
ATOM 2825 C C . MET B 1 48 ? 1.632 31.688 9.883 1 98.69 48 MET B C 1
ATOM 2827 O O . MET B 1 48 ? 0.583 31.172 10.281 1 98.69 48 MET B O 1
ATOM 2831 N N . LEU B 1 49 ? 2.768 31.656 10.516 1 98.81 49 LEU B N 1
ATOM 2832 C CA . LEU B 1 49 ? 2.83 31.062 11.852 1 98.81 49 LEU B CA 1
ATOM 2833 C C . LEU B 1 49 ? 1.862 31.766 12.797 1 98.81 49 LEU B C 1
ATOM 2835 O O . LEU B 1 49 ? 1.234 31.109 13.641 1 98.81 49 LEU B O 1
ATOM 2839 N N . GLU B 1 50 ? 1.77 33.031 12.672 1 98.88 50 GLU B N 1
ATOM 2840 C CA . GLU B 1 50 ? 0.854 33.812 13.508 1 98.88 50 GLU B CA 1
ATOM 2841 C C . GLU B 1 50 ? -0.589 33.344 13.312 1 98.88 50 GLU B C 1
ATOM 2843 O O . GLU B 1 50 ? -1.319 33.125 14.281 1 98.88 50 GLU B O 1
ATOM 2848 N N . VAL B 1 51 ? -1.003 33.219 12.031 1 98.88 51 VAL B N 1
ATOM 2849 C CA . VAL B 1 51 ? -2.348 32.75 11.742 1 98.88 51 VAL B CA 1
ATOM 2850 C C . VAL B 1 51 ? -2.512 31.312 12.266 1 98.88 51 VAL B C 1
ATOM 2852 O O . VAL B 1 51 ? -3.559 30.969 12.82 1 98.88 51 VAL B O 1
ATOM 2855 N N . TRP B 1 52 ? -1.482 30.531 12.164 1 98.88 52 TRP B N 1
ATOM 2856 C CA . TRP B 1 52 ? -1.456 29.125 12.578 1 98.88 52 TRP B CA 1
ATOM 2857 C C . TRP B 1 52 ? -1.716 29 14.078 1 98.88 52 TRP B C 1
ATOM 2859 O O . TRP B 1 52 ? -2.686 28.359 14.492 1 98.88 52 TRP B O 1
ATOM 2869 N N . PHE B 1 53 ? -0.917 29.641 14.977 1 98.88 53 PHE B N 1
ATOM 2870 C CA . PHE B 1 53 ? -1.095 29.422 16.406 1 98.88 53 PHE B CA 1
ATOM 2871 C C . PHE B 1 53 ? -2.312 30.188 16.922 1 98.88 53 PHE B C 1
ATOM 2873 O O . PHE B 1 53 ? -2.918 29.781 17.922 1 98.88 53 PHE B O 1
ATOM 2880 N N . ASN B 1 54 ? -2.719 31.297 16.25 1 98.81 54 ASN B N 1
ATOM 2881 C CA . ASN B 1 54 ? -3.947 31.969 16.672 1 98.81 54 ASN B CA 1
ATOM 2882 C C . ASN B 1 54 ? -5.172 31.094 16.422 1 98.81 54 ASN B C 1
ATOM 2884 O O . ASN B 1 54 ? -6.113 31.094 17.203 1 98.81 54 ASN B O 1
ATOM 2888 N N . SER B 1 55 ? -5.184 30.422 15.273 1 98.81 55 SER B N 1
ATOM 2889 C CA . SER B 1 55 ? -6.297 29.516 15.016 1 98.81 55 SER B CA 1
ATOM 2890 C C . SER B 1 55 ? -6.32 28.359 16.016 1 98.81 55 SER B C 1
ATOM 2892 O O . SER B 1 55 ? -7.395 27.906 16.422 1 98.81 55 SER B O 1
ATOM 2894 N N . ILE B 1 56 ? -5.191 27.859 16.453 1 98.88 56 ILE B N 1
ATOM 2895 C CA . ILE B 1 56 ? -5.07 26.797 17.453 1 98.88 56 ILE B CA 1
ATOM 2896 C C . ILE B 1 56 ? -5.598 27.281 18.797 1 98.88 56 ILE B C 1
ATOM 2898 O O . ILE B 1 56 ? -6.398 26.609 19.438 1 98.88 56 ILE B O 1
ATOM 2902 N N . LYS B 1 57 ? -5.184 28.484 19.156 1 98.62 57 LYS B N 1
ATOM 2903 C CA . LYS B 1 57 ? -5.629 29.094 20.422 1 98.62 57 LYS B CA 1
ATOM 2904 C C . LYS B 1 57 ? -7.137 29.312 20.406 1 98.62 57 LYS B C 1
ATOM 2906 O O . LYS B 1 57 ? -7.812 29.047 21.406 1 98.62 57 LYS B O 1
ATOM 2911 N N . LYS B 1 58 ? -7.621 29.812 19.297 1 98.38 58 LYS B N 1
ATOM 2912 C CA . LYS B 1 58 ? -9.047 30.109 19.172 1 98.38 58 LYS B CA 1
ATOM 2913 C C . LYS B 1 58 ? -9.891 28.859 19.391 1 98.38 58 LYS B C 1
ATOM 2915 O O . LYS B 1 58 ? -10.984 28.938 19.953 1 98.38 58 LYS B O 1
ATOM 2920 N N . VAL B 1 59 ? -9.414 27.703 18.969 1 98.19 59 VAL B N 1
ATOM 2921 C CA . VAL B 1 59 ? -10.117 26.422 19.094 1 98.19 59 VAL B CA 1
ATOM 2922 C C . VAL B 1 59 ? -9.992 25.906 20.531 1 98.19 59 VAL B C 1
ATOM 2924 O O . VAL B 1 59 ? -10.773 25.047 20.953 1 98.19 59 VAL B O 1
ATOM 2927 N N . GLY B 1 60 ? -9.008 26.328 21.234 1 98.31 60 GLY B N 1
ATOM 2928 C CA . GLY B 1 60 ? -8.82 25.906 22.609 1 98.31 60 GLY B CA 1
ATOM 2929 C C . GLY B 1 60 ? -7.828 24.766 22.75 1 98.31 60 GLY B C 1
ATOM 2930 O O . GLY B 1 60 ? -7.809 24.094 23.781 1 98.31 60 GLY B O 1
ATOM 2931 N N . ILE B 1 61 ? -7.055 24.5 21.766 1 98.69 61 ILE B N 1
ATOM 2932 C CA . ILE B 1 61 ? -6.035 23.453 21.812 1 98.69 61 ILE B CA 1
ATOM 2933 C C . ILE B 1 61 ? -4.828 23.953 22.609 1 98.69 61 ILE B C 1
ATOM 2935 O O . ILE B 1 61 ? -4.316 25.047 22.344 1 98.69 61 ILE B O 1
ATOM 2939 N N . THR B 1 62 ? -4.312 23.156 23.5 1 98.5 62 THR B N 1
ATOM 2940 C CA . THR B 1 62 ? -3.221 23.609 24.344 1 98.5 62 THR B CA 1
ATOM 2941 C C . THR B 1 62 ? -1.94 22.844 24.047 1 98.5 62 THR B C 1
ATOM 2943 O O . THR B 1 62 ? -0.845 23.281 24.406 1 98.5 62 THR B O 1
ATOM 2946 N N . ASN B 1 63 ? -2.107 21.625 23.562 1 98.88 63 ASN B N 1
ATOM 2947 C CA . ASN B 1 63 ? -0.932 20.797 23.328 1 98.88 63 ASN B CA 1
ATOM 2948 C C . ASN B 1 63 ? -0.347 21.016 21.938 1 98.88 63 ASN B C 1
ATOM 2950 O O . ASN B 1 63 ? -0.492 20.156 21.062 1 98.88 63 ASN B O 1
ATOM 2954 N N . TYR B 1 64 ? 0.358 22.047 21.797 1 98.88 64 TYR B N 1
ATOM 2955 C CA . TYR B 1 64 ? 1.102 22.359 20.578 1 98.88 64 TYR B CA 1
ATOM 2956 C C . TYR B 1 64 ? 2.459 22.969 20.906 1 98.88 64 TYR B C 1
ATOM 2958 O O . TYR B 1 64 ? 2.676 23.438 22.016 1 98.88 64 TYR B O 1
ATOM 2966 N N . LEU B 1 65 ? 3.381 22.812 19.984 1 98.75 65 LEU B N 1
ATOM 2967 C CA . LEU B 1 65 ? 4.754 23.281 20.156 1 98.75 65 LEU B CA 1
ATOM 2968 C C . LEU B 1 65 ? 5.348 23.734 18.828 1 98.75 65 LEU B C 1
ATOM 2970 O O . LEU B 1 65 ? 5.164 23.062 17.812 1 98.75 65 LEU B O 1
ATOM 2974 N N . VAL B 1 66 ? 6.008 24.906 18.844 1 98.5 66 VAL B N 1
ATOM 2975 C CA . VAL B 1 66 ? 6.746 25.375 17.672 1 98.5 66 VAL B CA 1
ATOM 2976 C C . VAL B 1 66 ? 8.227 25.031 17.828 1 98.5 66 VAL B C 1
ATOM 2978 O O . VAL B 1 66 ? 8.852 25.375 18.828 1 98.5 66 VAL B O 1
ATOM 2981 N N . VAL B 1 67 ? 8.742 24.266 16.922 1 97.12 67 VAL B N 1
ATOM 2982 C CA . VAL B 1 67 ? 10.188 24.141 16.812 1 97.12 67 VAL B CA 1
ATOM 2983 C C . VAL B 1 67 ? 10.766 25.359 16.094 1 97.12 67 VAL B C 1
ATOM 2985 O O . VAL B 1 67 ? 10.648 25.469 14.875 1 97.12 67 VAL B O 1
ATOM 2988 N N . ALA B 1 68 ? 11.422 26.203 16.859 1 96.44 68 ALA B N 1
ATOM 2989 C CA . ALA B 1 68 ? 11.977 27.453 16.344 1 96.44 68 ALA B CA 1
ATOM 2990 C C . ALA B 1 68 ? 13.352 27.219 15.711 1 96.44 68 ALA B C 1
ATOM 2992 O O . ALA B 1 68 ? 14.273 26.766 16.391 1 96.44 68 ALA B O 1
ATOM 2993 N N . LEU B 1 69 ? 13.477 27.594 14.445 1 91.5 69 LEU B N 1
ATOM 2994 C CA . LEU B 1 69 ? 14.703 27.312 13.719 1 91.5 69 LEU B CA 1
ATOM 2995 C C . LEU B 1 69 ? 15.656 28.5 13.75 1 91.5 69 LEU B C 1
ATOM 2997 O O . LEU B 1 69 ? 16.781 28.422 13.25 1 91.5 69 LEU B O 1
ATOM 3001 N N . ASP B 1 70 ? 15.25 29.641 14.25 1 92.5 70 ASP B N 1
ATOM 3002 C CA . ASP B 1 70 ? 16.109 30.812 14.422 1 92.5 70 ASP B CA 1
ATOM 3003 C C . ASP B 1 70 ? 15.633 31.672 15.586 1 92.5 70 ASP B C 1
ATOM 3005 O O . ASP B 1 70 ? 14.578 31.422 16.172 1 92.5 70 ASP B O 1
ATOM 3009 N N . ASP B 1 71 ? 16.406 32.688 15.945 1 95.25 71 ASP B N 1
ATOM 3010 C CA . ASP B 1 71 ? 16.141 33.5 17.125 1 95.25 71 ASP B CA 1
ATOM 3011 C C . ASP B 1 71 ? 14.922 34.406 16.922 1 95.25 71 ASP B C 1
ATOM 3013 O O . ASP B 1 71 ? 14.227 34.719 17.875 1 95.25 71 ASP B O 1
ATOM 3017 N N . VAL B 1 72 ? 14.711 34.719 15.742 1 96.81 72 VAL B N 1
ATOM 3018 C CA . VAL B 1 72 ? 13.562 35.562 15.438 1 96.81 72 VAL B CA 1
ATOM 3019 C C . VAL B 1 72 ? 12.273 34.844 15.836 1 96.81 72 VAL B C 1
ATOM 3021 O O . VAL B 1 72 ? 11.398 35.438 16.469 1 96.81 72 VAL B O 1
ATOM 3024 N N . ILE B 1 73 ? 12.148 33.594 15.547 1 97.31 73 ILE B N 1
ATOM 3025 C CA . ILE B 1 73 ? 10.961 32.812 15.859 1 97.31 73 ILE B CA 1
ATOM 3026 C C . ILE B 1 73 ? 10.898 32.531 17.359 1 97.31 73 ILE B C 1
ATOM 3028 O O . ILE B 1 73 ? 9.82 32.531 17.953 1 97.31 73 ILE B O 1
ATOM 3032 N N . VAL B 1 74 ? 12.016 32.375 18 1 97.5 74 VAL B N 1
ATOM 3033 C CA . VAL B 1 74 ? 12.047 32.219 19.438 1 97.5 74 VAL B CA 1
ATOM 3034 C C . VAL B 1 74 ? 11.398 33.438 20.109 1 97.5 74 VAL B C 1
ATOM 3036 O O . VAL B 1 74 ? 10.5 33.281 20.938 1 97.5 74 VAL B O 1
ATOM 3039 N N . ASP B 1 75 ? 11.867 34.562 19.719 1 98.19 75 ASP B N 1
ATOM 3040 C CA . ASP B 1 75 ? 11.359 35.781 20.312 1 98.19 75 ASP B CA 1
ATOM 3041 C C . ASP B 1 75 ? 9.883 36 19.984 1 98.19 75 ASP B C 1
ATOM 3043 O O . ASP B 1 75 ? 9.117 36.469 20.828 1 98.19 75 ASP B O 1
ATOM 3047 N N . PHE B 1 76 ? 9.586 35.688 18.812 1 98.25 76 PHE B N 1
ATOM 3048 C CA . PHE B 1 76 ? 8.203 35.781 18.359 1 98.25 76 PHE B CA 1
ATOM 3049 C C . PHE B 1 76 ? 7.285 34.938 19.219 1 98.25 76 PHE B C 1
ATOM 3051 O O . PHE B 1 76 ? 6.207 35.344 19.625 1 98.25 76 PHE B O 1
ATOM 3058 N N . CYS B 1 77 ? 7.664 33.688 19.5 1 98.62 77 CYS B N 1
ATOM 3059 C CA . CYS B 1 77 ? 6.898 32.75 20.328 1 98.62 77 CYS B CA 1
ATOM 3060 C C . CYS B 1 77 ? 6.797 33.281 21.766 1 98.62 77 CYS B C 1
ATOM 3062 O O . CYS B 1 77 ? 5.719 33.25 22.359 1 98.62 77 CYS B O 1
ATOM 3064 N N . LYS B 1 78 ? 7.84 33.781 22.234 1 98.19 78 LYS B N 1
ATOM 3065 C CA . LYS B 1 78 ? 7.836 34.344 23.578 1 98.19 78 LYS B CA 1
ATOM 3066 C C . LYS B 1 78 ? 6.828 35.5 23.703 1 98.19 78 LYS B C 1
ATOM 3068 O O . LYS B 1 78 ? 6.031 35.531 24.641 1 98.19 78 LYS B O 1
ATOM 3073 N N . SER B 1 79 ? 6.867 36.281 22.734 1 98.44 79 SER B N 1
ATOM 3074 C CA . SER B 1 79 ? 6.039 37.469 22.75 1 98.44 79 SER B CA 1
ATOM 3075 C C . SER B 1 79 ? 4.559 37.125 22.609 1 98.44 79 SER B C 1
ATOM 3077 O O . SER B 1 79 ? 3.691 37.938 22.953 1 98.44 79 SER B O 1
ATOM 3079 N N . ASN B 1 80 ? 4.234 36.031 22.141 1 98.56 80 ASN B N 1
ATOM 3080 C CA . ASN B 1 80 ? 2.846 35.656 21.891 1 98.56 80 ASN B CA 1
ATOM 3081 C C . ASN B 1 80 ? 2.398 34.5 22.781 1 98.56 80 ASN B C 1
ATOM 3083 O O . ASN B 1 80 ? 1.335 33.938 22.562 1 98.56 80 ASN B O 1
ATOM 3087 N N . ASP B 1 81 ? 3.24 34.125 23.734 1 98 81 ASP B N 1
ATOM 3088 C CA . ASP B 1 81 ? 2.949 33.031 24.703 1 98 81 ASP B CA 1
ATOM 3089 C C . ASP B 1 81 ? 2.695 31.719 23.984 1 98 81 ASP B C 1
ATOM 3091 O O . ASP B 1 81 ? 1.673 31.078 24.203 1 98 81 ASP B O 1
ATOM 3095 N N . VAL B 1 82 ? 3.514 31.453 23.031 1 98.69 82 VAL B N 1
ATOM 3096 C CA . VAL B 1 82 ? 3.48 30.203 22.281 1 98.69 82 VAL B CA 1
ATOM 3097 C C . VAL B 1 82 ? 4.617 29.297 22.734 1 98.69 82 VAL B C 1
ATOM 3099 O O . VAL B 1 82 ? 5.777 29.703 22.766 1 98.69 82 VAL B O 1
ATOM 3102 N N . PRO B 1 83 ? 4.27 28.031 23.188 1 98.62 83 PRO B N 1
ATOM 3103 C CA . PRO B 1 83 ? 5.355 27.109 23.531 1 98.62 83 PRO B CA 1
ATOM 3104 C C . PRO B 1 83 ? 6.297 26.828 22.375 1 98.62 83 PRO B C 1
ATOM 3106 O O . PRO B 1 83 ? 5.848 26.703 21.234 1 98.62 83 PRO B O 1
ATOM 3109 N N . PHE B 1 84 ? 7.57 26.781 22.688 1 98.25 84 PHE B N 1
ATOM 3110 C CA . PHE B 1 84 ? 8.547 26.562 21.625 1 98.25 84 PHE B CA 1
ATOM 3111 C C . PHE B 1 84 ? 9.711 25.719 22.125 1 98.25 84 PHE B C 1
ATOM 3113 O O . PHE B 1 84 ? 9.891 25.547 23.328 1 98.25 84 PHE B O 1
ATOM 3120 N N . TYR B 1 85 ? 10.398 25.094 21.234 1 97.06 85 TYR B N 1
ATOM 3121 C CA . TYR B 1 85 ? 11.672 24.406 21.406 1 97.06 85 TYR B CA 1
ATOM 3122 C C . TYR B 1 85 ? 12.695 24.875 20.375 1 97.06 85 TYR B C 1
ATOM 3124 O O . TYR B 1 85 ? 12.43 24.859 19.172 1 97.06 85 TYR B O 1
ATOM 3132 N N . LYS B 1 86 ? 13.805 25.406 20.891 1 93.12 86 LYS B N 1
ATOM 3133 C CA . LYS B 1 86 ? 14.898 25.781 19.984 1 93.12 86 LYS B CA 1
ATOM 3134 C C . LYS B 1 86 ? 15.977 24.703 19.953 1 93.12 86 LYS B C 1
ATOM 3136 O O . LYS B 1 86 ? 16.531 24.344 21 1 93.12 86 LYS B O 1
ATOM 3141 N N . ARG B 1 87 ? 16.156 24.188 18.812 1 77.38 87 ARG B N 1
ATOM 3142 C CA . ARG B 1 87 ? 17.203 23.172 18.734 1 77.38 87 ARG B CA 1
ATOM 3143 C C . ARG B 1 87 ? 18.578 23.797 18.875 1 77.38 87 ARG B C 1
ATOM 3145 O O . ARG B 1 87 ? 18.812 24.922 18.422 1 77.38 87 ARG B O 1
ATOM 3152 N N . ASP B 1 88 ? 19.5 23.188 19.703 1 66.81 88 ASP B N 1
ATOM 3153 C CA . ASP B 1 88 ? 20.844 23.703 19.922 1 66.81 88 ASP B CA 1
ATOM 3154 C C . ASP B 1 88 ? 21.625 23.734 18.609 1 66.81 88 ASP B C 1
ATOM 3156 O O . ASP B 1 88 ? 21.547 22.812 17.797 1 66.81 88 ASP B O 1
ATOM 3160 N N . PRO B 1 89 ? 22.078 24.906 18.203 1 53.12 89 PRO B N 1
ATOM 3161 C CA . PRO B 1 89 ? 22.859 25.047 16.969 1 53.12 89 PRO B CA 1
ATOM 3162 C C . PRO B 1 89 ? 23.922 23.969 16.828 1 53.12 89 PRO B C 1
ATOM 3164 O O . PRO B 1 89 ? 24.328 23.625 15.703 1 53.12 89 PRO B O 1
ATOM 3167 N N . GLU B 1 90 ? 24.688 23.703 17.797 1 47.28 90 GLU B N 1
ATOM 3168 C CA . GLU B 1 90 ? 25.859 22.859 17.672 1 47.28 90 GLU B CA 1
ATOM 3169 C C . GLU B 1 90 ? 25.5 21.484 17.109 1 47.28 90 GLU B C 1
ATOM 3171 O O . GLU B 1 90 ? 26.375 20.703 16.719 1 47.28 90 GLU B O 1
ATOM 3176 N N . ASP B 1 91 ? 24.328 21.125 17.266 1 48.59 91 ASP B N 1
ATOM 3177 C CA . ASP B 1 91 ? 24.141 19.719 16.891 1 48.59 91 ASP B CA 1
ATOM 3178 C C . ASP B 1 91 ? 24.078 19.578 15.375 1 48.59 91 ASP B C 1
ATOM 3180 O O . ASP B 1 91 ? 23.344 20.312 14.703 1 48.59 91 ASP B O 1
ATOM 3184 N N . GLY B 1 92 ? 25.219 19.406 14.758 1 43.12 92 GLY B N 1
ATOM 3185 C CA . GLY B 1 92 ? 25.562 19.219 13.359 1 43.12 92 GLY B CA 1
ATOM 3186 C C . GLY B 1 92 ? 24.375 19.328 12.422 1 43.12 92 GLY B C 1
ATOM 3187 O O . GLY B 1 92 ? 24.516 19.172 11.211 1 43.12 92 GLY B O 1
ATOM 3188 N N . VAL B 1 93 ? 23.281 19.219 12.93 1 46.03 93 VAL B N 1
ATOM 3189 C CA . VAL B 1 93 ? 22.094 19.234 12.078 1 46.03 93 VAL B CA 1
ATOM 3190 C C . VAL B 1 93 ? 21.781 20.672 11.641 1 46.03 93 VAL B C 1
ATOM 3192 O O . VAL B 1 93 ? 21.25 20.891 10.547 1 46.03 93 VAL B O 1
ATOM 3195 N N . ASP B 1 94 ? 22.312 21.781 12.391 1 43.41 94 ASP B N 1
ATOM 3196 C CA . ASP B 1 94 ? 21.906 23.172 12.234 1 43.41 94 ASP B CA 1
ATOM 3197 C C . ASP B 1 94 ? 22.594 23.812 11.016 1 43.41 94 ASP B C 1
ATOM 3199 O O . ASP B 1 94 ? 22.094 24.781 10.461 1 43.41 94 ASP B O 1
ATOM 3203 N N . SER B 1 95 ? 23.781 23.531 10.891 1 40.84 95 SER B N 1
ATOM 3204 C CA . SER B 1 95 ? 24.438 24.25 9.805 1 40.84 95 SER B CA 1
ATOM 3205 C C . SER B 1 95 ? 23.688 24.078 8.492 1 40.84 95 SER B C 1
ATOM 3207 O O . SER B 1 95 ? 23.688 24.953 7.637 1 40.84 95 SER B O 1
ATOM 3209 N N . ILE B 1 96 ? 23.188 22.938 8.406 1 41.12 96 ILE B N 1
ATOM 3210 C CA . ILE B 1 96 ? 22.562 22.703 7.105 1 41.12 96 ILE B CA 1
ATOM 3211 C C . ILE B 1 96 ? 21.234 23.453 7.035 1 41.12 96 ILE B C 1
ATOM 3213 O O . ILE B 1 96 ? 20.812 23.891 5.961 1 41.12 96 ILE B O 1
ATOM 3217 N N . ALA B 1 97 ? 20.406 23.656 8.141 1 44.31 97 ALA B N 1
ATOM 3218 C CA . ALA B 1 97 ? 19.125 24.344 8.148 1 44.31 97 ALA B CA 1
ATOM 3219 C C . ALA B 1 97 ? 19.297 25.844 7.871 1 44.31 97 ALA B C 1
ATOM 3221 O O . ALA B 1 97 ? 18.406 26.484 7.312 1 44.31 97 ALA B O 1
ATOM 3222 N N . LYS B 1 98 ? 20.406 26.453 8.359 1 43.78 98 LYS B N 1
ATOM 3223 C CA . LYS B 1 98 ? 20.672 27.875 8.156 1 43.78 98 LYS B CA 1
ATOM 3224 C C . LYS B 1 98 ? 20.922 28.188 6.684 1 43.78 98 LYS B C 1
ATOM 3226 O O . LYS B 1 98 ? 20.609 29.297 6.219 1 43.78 98 LYS B O 1
ATOM 3231 N N . THR B 1 99 ? 21.844 27.422 6.203 1 39.53 99 THR B N 1
ATOM 3232 C CA . THR B 1 99 ? 22.328 27.844 4.895 1 39.53 99 THR B CA 1
ATOM 3233 C C . THR B 1 99 ? 21.406 27.312 3.787 1 39.53 99 THR B C 1
ATOM 3235 O O . THR B 1 99 ? 21.516 27.734 2.637 1 39.53 99 THR B O 1
ATOM 3238 N N . GLY B 1 100 ? 20.594 26.031 3.906 1 39.66 100 GLY B N 1
ATOM 3239 C CA . GLY B 1 100 ? 20.203 25.344 2.678 1 39.66 100 GLY B CA 1
ATOM 3240 C C . GLY B 1 100 ? 18.719 25.391 2.404 1 39.66 100 GLY B C 1
ATOM 3241 O O . GLY B 1 100 ? 17.938 25.75 3.281 1 39.66 100 GLY B O 1
ATOM 3242 N N . GLY B 1 101 ? 18.25 25.219 1.063 1 42.72 101 GLY B N 1
ATOM 3243 C CA . GLY B 1 101 ? 17.016 25.156 0.309 1 42.72 101 GLY B CA 1
ATOM 3244 C C . GLY B 1 101 ? 15.977 24.25 0.938 1 42.72 101 GLY B C 1
ATOM 3245 O O . GLY B 1 101 ? 16.266 23.531 1.903 1 42.72 101 GLY B O 1
ATOM 3246 N N . ASN B 1 102 ? 14.734 24.359 0.629 1 45.53 102 ASN B N 1
ATOM 3247 C CA . ASN B 1 102 ? 13.531 23.609 0.97 1 45.53 102 ASN B CA 1
ATOM 3248 C C . ASN B 1 102 ? 13.852 22.156 1.31 1 45.53 102 ASN B C 1
ATOM 3250 O O . ASN B 1 102 ? 13.242 21.578 2.209 1 45.53 102 ASN B O 1
ATOM 3254 N N . HIS B 1 103 ? 14.945 21.688 0.802 1 50.34 103 HIS B N 1
ATOM 3255 C CA . HIS B 1 103 ? 15.273 20.266 0.924 1 50.34 103 HIS B CA 1
ATOM 3256 C C . HIS B 1 103 ? 15.961 19.969 2.252 1 50.34 103 HIS B C 1
ATOM 3258 O O . HIS B 1 103 ? 15.703 18.938 2.873 1 50.34 103 HIS B O 1
ATOM 3264 N N . ALA B 1 104 ? 16.875 20.922 2.781 1 51.94 104 ALA B N 1
ATOM 3265 C CA . ALA B 1 104 ? 17.594 20.734 4.039 1 51.94 104 ALA B CA 1
ATOM 3266 C C . ALA B 1 104 ? 16.641 20.75 5.227 1 51.94 104 ALA B C 1
ATOM 3268 O O . ALA B 1 104 ? 16.781 19.953 6.156 1 51.94 104 ALA B O 1
ATOM 3269 N N . VAL B 1 105 ? 15.695 21.562 5.137 1 56.25 105 VAL B N 1
ATOM 3270 C CA . VAL B 1 105 ? 14.68 21.672 6.18 1 56.25 105 VAL B CA 1
ATOM 3271 C C . VAL B 1 105 ? 13.875 20.375 6.27 1 56.25 105 VAL B C 1
ATOM 3273 O O . VAL B 1 105 ? 13.57 19.906 7.363 1 56.25 105 VAL B O 1
ATOM 3276 N N . SER B 1 106 ? 13.766 19.734 5.141 1 60.56 106 SER B N 1
ATOM 3277 C CA . SER B 1 106 ? 12.938 18.531 5.117 1 60.56 106 SER B CA 1
ATOM 3278 C C . SER B 1 106 ? 13.617 17.375 5.844 1 60.56 106 SER B C 1
ATOM 3280 O O . SER B 1 106 ? 12.969 16.656 6.609 1 60.56 106 SER B O 1
ATOM 3282 N N . GLY B 1 107 ? 14.852 17.281 5.66 1 67.94 107 GLY B N 1
ATOM 3283 C CA . GLY B 1 107 ? 15.562 16.25 6.402 1 67.94 107 GLY B CA 1
ATOM 3284 C C . GLY B 1 107 ? 15.57 16.5 7.898 1 67.94 107 GLY B C 1
ATOM 3285 O O . GLY B 1 107 ? 15.398 15.562 8.688 1 67.94 107 GLY B O 1
ATOM 3286 N N . THR B 1 108 ? 15.508 17.703 8.203 1 79 108 THR B N 1
ATOM 3287 C CA . THR B 1 108 ? 15.523 18.109 9.602 1 79 108 THR B CA 1
ATOM 3288 C C . THR B 1 108 ? 14.195 17.797 10.281 1 79 108 THR B C 1
ATOM 3290 O O . THR B 1 108 ? 14.172 17.312 11.414 1 79 108 THR B O 1
ATOM 3293 N N . LYS B 1 109 ? 13.203 17.969 9.578 1 88.81 109 LYS B N 1
ATOM 3294 C CA . LYS B 1 109 ? 11.859 17.734 10.094 1 88.81 109 LYS B CA 1
ATOM 3295 C C . LYS B 1 109 ? 11.703 16.297 10.57 1 88.81 109 LYS B C 1
ATOM 3297 O O . LYS B 1 109 ? 11.211 16.047 11.672 1 88.81 109 LYS B O 1
ATOM 3302 N N . PHE B 1 110 ? 12.211 15.344 9.836 1 92.12 110 PHE B N 1
ATOM 3303 C CA . PHE B 1 110 ? 12.031 13.938 10.156 1 92.12 110 PHE B CA 1
ATOM 3304 C C . PHE B 1 110 ? 12.977 13.516 11.281 1 92.12 110 PHE B C 1
ATOM 3306 O O . PHE B 1 110 ? 12.625 12.664 12.102 1 92.12 110 PHE B O 1
ATOM 3313 N N . ARG B 1 111 ? 14.078 14.164 11.367 1 89.75 111 ARG B N 1
ATOM 3314 C CA . ARG B 1 111 ? 15.008 13.883 12.461 1 89.75 111 ARG B CA 1
ATOM 3315 C C . ARG B 1 111 ? 14.469 14.406 13.789 1 89.75 111 ARG B C 1
ATOM 3317 O O . ARG B 1 111 ? 14.609 13.75 14.82 1 89.75 111 ARG B O 1
ATOM 3324 N N . ILE B 1 112 ? 13.938 15.539 13.742 1 91.19 112 ILE B N 1
ATOM 3325 C CA . ILE B 1 112 ? 13.391 16.125 14.961 1 91.19 112 ILE B CA 1
ATOM 3326 C C . ILE B 1 112 ? 12.195 15.312 15.445 1 91.19 112 ILE B C 1
ATOM 3328 O O . ILE B 1 112 ? 12.062 15.047 16.641 1 91.19 112 ILE B O 1
ATOM 3332 N N . LEU B 1 113 ? 11.352 14.938 14.555 1 95.75 113 LEU B N 1
ATOM 3333 C CA . LEU B 1 113 ? 10.18 14.141 14.914 1 95.75 113 LEU B CA 1
ATOM 3334 C C . LEU B 1 113 ? 10.594 12.828 15.578 1 95.75 113 LEU B C 1
ATOM 3336 O O . LEU B 1 113 ? 9.914 12.344 16.469 1 95.75 113 LEU B O 1
ATOM 3340 N N . ARG B 1 114 ? 11.68 12.297 15.094 1 95.88 114 ARG B N 1
ATOM 3341 C CA . ARG B 1 114 ? 12.203 11.047 15.633 1 95.88 114 ARG B CA 1
ATOM 3342 C C . ARG B 1 114 ? 12.422 11.148 17.141 1 95.88 114 ARG B C 1
ATOM 3344 O O . ARG B 1 114 ? 12.125 10.203 17.875 1 95.88 114 ARG B O 1
ATOM 3351 N N . GLU B 1 115 ? 12.945 12.219 17.578 1 95.56 115 GLU B N 1
ATOM 3352 C CA . GLU B 1 115 ? 13.211 12.422 19 1 95.56 115 GLU B CA 1
ATOM 3353 C C . GLU B 1 115 ? 11.914 12.453 19.812 1 95.56 115 GLU B C 1
ATOM 3355 O O . GLU B 1 115 ? 11.844 11.891 20.906 1 95.56 115 GLU B O 1
ATOM 3360 N N . PHE B 1 116 ? 10.93 13.102 19.281 1 97.94 116 PHE B N 1
ATOM 3361 C CA . PHE B 1 116 ? 9.625 13.117 19.938 1 97.94 116 PHE B CA 1
ATOM 3362 C C . PHE B 1 116 ? 9.117 11.703 20.156 1 97.94 116 PHE B C 1
ATOM 3364 O O . PHE B 1 116 ? 8.617 11.375 21.25 1 97.94 116 PHE B O 1
ATOM 3371 N N . LEU B 1 117 ? 9.227 10.875 19.109 1 98.31 117 LEU B N 1
ATOM 3372 C CA . LEU B 1 117 ? 8.719 9.508 19.188 1 98.31 117 LEU B CA 1
ATOM 3373 C C . LEU B 1 117 ? 9.508 8.688 20.188 1 98.31 117 LEU B C 1
ATOM 3375 O O . LEU B 1 117 ? 8.93 7.918 20.969 1 98.31 117 LEU B O 1
ATOM 3379 N N . GLN B 1 118 ? 10.797 8.867 20.219 1 97.38 118 GLN B N 1
ATOM 3380 C CA . GLN B 1 118 ? 11.633 8.133 21.156 1 97.38 118 GLN B CA 1
ATOM 3381 C C . GLN B 1 118 ? 11.312 8.523 22.594 1 97.38 118 GLN B C 1
ATOM 3383 O O . GLN B 1 118 ? 11.547 7.746 23.531 1 97.38 118 GLN B O 1
ATOM 3388 N N . LEU B 1 119 ? 10.812 9.703 22.781 1 98.12 119 LEU B N 1
ATOM 3389 C CA . LEU B 1 119 ? 10.422 10.188 24.109 1 98.12 119 LEU B CA 1
ATOM 3390 C C . LEU B 1 119 ? 9.031 9.68 24.484 1 98.12 119 LEU B C 1
ATOM 3392 O O . LEU B 1 119 ? 8.562 9.914 25.594 1 98.12 119 LEU B O 1
ATOM 3396 N N . GLY B 1 120 ? 8.344 9.016 23.562 1 98 120 GLY B N 1
ATOM 3397 C CA . GLY B 1 120 ? 7.086 8.352 23.859 1 98 120 GLY B CA 1
ATOM 3398 C C . GLY B 1 120 ? 5.871 9.18 23.5 1 98 120 GLY B C 1
ATOM 3399 O O . GLY B 1 120 ? 4.766 8.922 23.984 1 98 120 GLY B O 1
ATOM 3400 N N . TYR B 1 121 ? 6.039 10.195 22.688 1 98.62 121 TYR B N 1
ATOM 3401 C CA . TYR B 1 121 ? 4.93 11.086 22.375 1 98.62 121 TYR B CA 1
ATOM 3402 C C . TYR B 1 121 ? 4.414 10.859 20.969 1 98.62 121 TYR B C 1
ATOM 3404 O O . TYR B 1 121 ? 5.199 10.656 20.031 1 98.62 121 TYR B O 1
ATOM 3412 N N . GLY B 1 122 ? 3.076 10.742 20.828 1 98.69 122 GLY B N 1
ATOM 3413 C CA . GLY B 1 122 ? 2.465 10.875 19.516 1 98.69 122 GLY B CA 1
ATOM 3414 C C . GLY B 1 122 ? 2.498 12.289 18.984 1 98.69 122 GLY B C 1
ATOM 3415 O O . GLY B 1 122 ? 2.293 13.25 19.734 1 98.69 122 GLY B O 1
ATOM 3416 N N . VAL B 1 123 ? 2.795 12.414 17.734 1 98.81 123 VAL B N 1
ATOM 3417 C CA . VAL B 1 123 ? 2.996 13.758 17.188 1 98.81 123 VAL B CA 1
ATOM 3418 C C . VAL B 1 123 ? 2.055 13.977 16 1 98.81 123 VAL B C 1
ATOM 3420 O O . VAL B 1 123 ? 1.935 13.117 15.125 1 98.81 123 VAL B O 1
ATOM 3423 N N . LEU B 1 124 ? 1.35 15.016 16.062 1 98.88 124 LEU B N 1
ATOM 3424 C CA . LEU B 1 124 ? 0.709 15.57 14.867 1 98.88 124 LEU B CA 1
ATOM 3425 C C . LEU B 1 124 ? 1.586 16.641 14.227 1 98.88 124 LEU B C 1
ATOM 3427 O O . LEU B 1 124 ? 1.635 17.781 14.695 1 98.88 124 LEU B O 1
ATOM 3431 N N . LEU B 1 125 ? 2.268 16.203 13.156 1 98.62 125 LEU B N 1
ATOM 3432 C CA . LEU B 1 125 ? 3.074 17.172 12.414 1 98.62 125 LEU B CA 1
ATOM 3433 C C . LEU B 1 125 ? 2.189 18.094 11.586 1 98.62 125 LEU B C 1
ATOM 3435 O O . LEU B 1 125 ? 1.288 17.641 10.883 1 98.62 125 LEU B O 1
ATOM 3439 N N . SER B 1 126 ? 2.539 19.359 11.656 1 98.44 126 SER B N 1
ATOM 3440 C CA . SER B 1 126 ? 1.719 20.359 10.977 1 98.44 126 SER B CA 1
ATOM 3441 C C . SER B 1 126 ? 2.582 21.406 10.273 1 98.44 126 SER B C 1
ATOM 3443 O O . SER B 1 126 ? 3.402 22.062 10.914 1 98.44 126 SER B O 1
ATOM 3445 N N . ASP B 1 127 ? 2.381 21.547 8.984 1 97.38 127 ASP B N 1
ATOM 3446 C CA . ASP B 1 127 ? 2.902 22.75 8.344 1 97.38 127 ASP B CA 1
ATOM 3447 C C . ASP B 1 127 ? 2.244 24 8.914 1 97.38 127 ASP B C 1
ATOM 3449 O O . ASP B 1 127 ? 1.234 23.922 9.617 1 97.38 127 ASP B O 1
ATOM 3453 N N . VAL B 1 128 ? 2.848 25.141 8.547 1 98.25 128 VAL B N 1
ATOM 3454 C CA . VAL B 1 128 ? 2.354 26.375 9.141 1 98.25 128 VAL B CA 1
ATOM 3455 C C . VAL B 1 128 ? 1.198 26.922 8.305 1 98.25 128 VAL B C 1
ATOM 3457 O O . VAL B 1 128 ? 0.408 27.75 8.781 1 98.25 128 VAL B O 1
ATOM 3460 N N . ASP B 1 129 ? 1.095 26.516 7.008 1 98.62 129 ASP B N 1
ATOM 3461 C CA . ASP B 1 129 ? 0.013 27.016 6.168 1 98.62 129 ASP B CA 1
ATOM 3462 C C . ASP B 1 129 ? -1.261 26.203 6.367 1 98.62 129 ASP B C 1
ATOM 3464 O O . ASP B 1 129 ? -1.914 25.812 5.398 1 98.62 129 ASP B O 1
ATOM 3468 N N . ILE B 1 130 ? -1.595 25.891 7.59 1 98.88 130 ILE B N 1
ATOM 3469 C CA . ILE B 1 130 ? -2.775 25.141 8 1 98.88 130 ILE B CA 1
ATOM 3470 C C . ILE B 1 130 ? -3.592 25.969 9 1 98.88 130 ILE B C 1
ATOM 3472 O O . ILE B 1 130 ? -3.031 26.594 9.898 1 98.88 130 ILE B O 1
ATOM 3476 N N . VAL B 1 131 ? -4.887 26.031 8.805 1 98.94 131 VAL B N 1
ATOM 3477 C CA . VAL B 1 131 ? -5.812 26.688 9.719 1 98.94 131 VAL B CA 1
ATOM 3478 C C . VAL B 1 131 ? -6.59 25.641 10.508 1 98.94 131 VAL B C 1
ATOM 3480 O O . VAL B 1 131 ? -7.199 24.734 9.922 1 98.94 131 VAL B O 1
ATOM 3483 N N . TYR B 1 132 ? -6.559 25.781 11.828 1 98.94 132 TYR B N 1
ATOM 3484 C CA . TYR B 1 132 ? -7.281 24.891 12.719 1 98.94 132 TYR B CA 1
ATOM 3485 C C . TYR B 1 132 ? -8.672 25.422 13.031 1 98.94 132 TYR B C 1
ATOM 3487 O O . TYR B 1 132 ? -8.82 26.594 13.383 1 98.94 132 TYR B O 1
ATOM 3495 N N . LEU B 1 133 ? -9.648 24.531 12.867 1 98.88 133 LEU B N 1
ATOM 3496 C CA . LEU B 1 133 ? -11.039 24.938 13.07 1 98.88 133 LEU B CA 1
ATOM 3497 C C . LEU B 1 133 ? -11.695 24.109 14.156 1 98.88 133 LEU B C 1
ATOM 3499 O O . LEU B 1 133 ? -12.703 24.516 14.742 1 98.88 133 LEU B O 1
ATOM 3503 N N . GLN B 1 134 ? -11.25 22.938 14.383 1 98.81 134 GLN B N 1
ATOM 3504 C CA . GLN B 1 134 ? -11.609 22.062 15.492 1 98.81 134 GLN B CA 1
ATOM 3505 C C . GLN B 1 134 ? -10.383 21.344 16.047 1 98.81 134 GLN B C 1
ATOM 3507 O O . GLN B 1 134 ? -9.289 21.469 15.5 1 98.81 134 GLN B O 1
ATOM 3512 N N . ASN B 1 135 ? -10.555 20.703 17.203 1 98.81 135 ASN B N 1
ATOM 3513 C CA . ASN B 1 135 ? -9.445 19.953 17.797 1 98.81 135 ASN B CA 1
ATOM 3514 C C . ASN B 1 135 ? -9.195 18.641 17.062 1 98.81 135 ASN B C 1
ATOM 3516 O O . ASN B 1 135 ? -10 17.703 17.141 1 98.81 135 ASN B O 1
ATOM 3520 N N . PRO B 1 136 ? -8.078 18.516 16.359 1 98.88 136 PRO B N 1
ATOM 3521 C CA . PRO B 1 136 ? -7.844 17.312 15.547 1 98.88 136 PRO B CA 1
ATOM 3522 C C . PRO B 1 136 ? -7.766 16.031 16.391 1 98.88 136 PRO B C 1
ATOM 3524 O O . PRO B 1 136 ? -8.078 14.953 15.898 1 98.88 136 PRO B O 1
ATOM 3527 N N . PHE B 1 137 ? -7.348 16.109 17.625 1 98.75 137 PHE B N 1
ATOM 3528 C CA . PHE B 1 137 ? -7.152 14.938 18.469 1 98.75 137 PHE B CA 1
ATOM 3529 C C . PHE B 1 137 ? -8.477 14.242 18.75 1 98.75 137 PHE B C 1
ATOM 3531 O O . PHE B 1 137 ? -8.508 13.062 19.109 1 98.75 137 PHE B O 1
ATOM 3538 N N . ASP B 1 138 ? -9.578 14.945 18.609 1 98.5 138 ASP B N 1
ATOM 3539 C CA . ASP B 1 138 ? -10.898 14.367 18.797 1 98.5 138 ASP B CA 1
ATOM 3540 C C . ASP B 1 138 ? -11.305 13.508 17.609 1 98.5 138 ASP B C 1
ATOM 3542 O O . ASP B 1 138 ? -12.266 12.734 17.688 1 98.5 138 ASP B O 1
A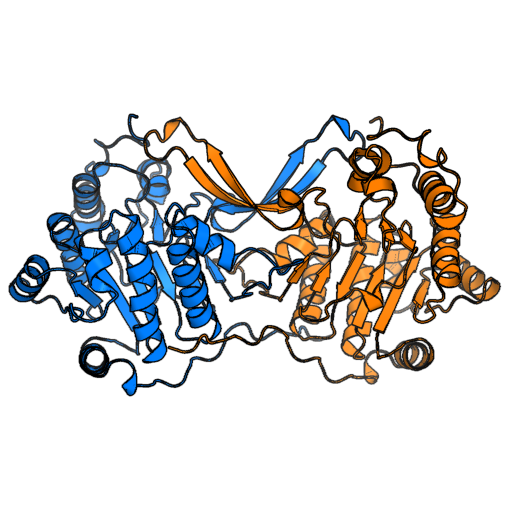TOM 3546 N N . TYR B 1 139 ? -10.555 13.586 16.531 1 98.44 139 TYR B N 1
ATOM 3547 C CA . TYR B 1 139 ? -10.969 12.945 15.297 1 98.44 139 TYR B CA 1
ATOM 3548 C C . TYR B 1 139 ? -9.945 11.906 14.852 1 98.44 139 TYR B C 1
ATOM 3550 O O . TYR B 1 139 ? -10.148 11.203 13.852 1 98.44 139 TYR B O 1
ATOM 3558 N N . LEU B 1 140 ? -8.805 11.789 15.578 1 98.25 140 LEU B N 1
ATOM 3559 C CA . LEU B 1 140 ? -7.797 10.773 15.273 1 98.25 140 LEU B CA 1
ATOM 3560 C C . LEU B 1 140 ? -8.25 9.398 15.75 1 98.25 140 LEU B C 1
ATOM 3562 O O . LEU B 1 140 ? -8.945 9.281 16.75 1 98.25 140 LEU B O 1
ATOM 3566 N N . HIS B 1 141 ? -7.844 8.383 15.039 1 97.19 141 HIS B N 1
ATOM 3567 C CA . HIS B 1 141 ? -8.219 7.016 15.367 1 97.19 141 HIS B CA 1
ATOM 3568 C C . HIS B 1 141 ? -7.156 6.344 16.234 1 97.19 141 HIS B C 1
ATOM 3570 O O . HIS B 1 141 ? -7.477 5.539 17.109 1 97.19 141 HIS B O 1
ATOM 3576 N N . ARG B 1 142 ? -5.883 6.648 16.016 1 96.94 142 ARG B N 1
ATOM 3577 C CA . ARG B 1 142 ? -4.738 6.105 16.75 1 96.94 142 ARG B CA 1
ATOM 3578 C C . ARG B 1 142 ? -4.648 4.594 16.578 1 96.94 142 ARG B C 1
ATOM 3580 O O . ARG B 1 142 ? -4.293 3.879 17.516 1 96.94 142 ARG B O 1
ATOM 3587 N N . ASP B 1 143 ? -5.098 4.094 15.414 1 95.62 143 ASP B N 1
ATOM 3588 C CA . ASP B 1 143 ? -5.145 2.65 15.188 1 95.62 143 ASP B CA 1
ATOM 3589 C C . ASP B 1 143 ? -4.07 2.217 14.188 1 95.62 143 ASP B C 1
ATOM 3591 O O . ASP B 1 143 ? -4.027 1.054 13.789 1 95.62 143 ASP B O 1
ATOM 3595 N N . SER B 1 144 ? -3.293 3.143 13.727 1 97.06 144 SER B N 1
ATOM 3596 C CA . SER B 1 144 ? -2.232 2.904 12.758 1 97.06 144 SER B CA 1
ATOM 3597 C C . SER B 1 144 ? -0.942 3.607 13.156 1 97.06 144 SER B C 1
ATOM 3599 O O . SER B 1 144 ? -0.965 4.547 13.961 1 97.06 144 SER B O 1
ATOM 3601 N N . ASP B 1 145 ? 0.117 3.123 12.641 1 97.19 145 ASP B N 1
ATOM 3602 C CA . ASP B 1 145 ? 1.391 3.789 12.891 1 97.19 145 ASP B CA 1
ATOM 3603 C C . ASP B 1 145 ? 1.358 5.238 12.406 1 97.19 145 ASP B C 1
ATOM 3605 O O . ASP B 1 145 ? 1.812 6.145 13.117 1 97.19 145 ASP B O 1
ATOM 3609 N N . VAL B 1 146 ? 0.761 5.426 11.25 1 98.31 146 VAL B N 1
ATOM 3610 C CA . VAL B 1 146 ? 0.673 6.75 10.641 1 98.31 146 VAL B CA 1
ATOM 3611 C C . VAL B 1 146 ? -0.758 7.012 10.18 1 98.31 146 VAL B C 1
ATOM 3613 O O . VAL B 1 146 ? -1.37 6.168 9.523 1 98.31 146 VAL B O 1
ATOM 3616 N N . GLU B 1 147 ? -1.317 8.102 10.586 1 98.56 147 GLU B N 1
ATOM 3617 C CA . GLU B 1 147 ? -2.551 8.68 10.062 1 98.56 147 GLU B CA 1
ATOM 3618 C C . GLU B 1 147 ? -2.283 10 9.344 1 98.56 147 GLU B C 1
ATOM 3620 O O . GLU B 1 147 ? -1.785 10.953 9.953 1 98.56 147 GLU B O 1
ATOM 3625 N N . SER B 1 148 ? -2.664 10.008 8.055 1 98.88 148 SER B N 1
ATOM 3626 C CA . SER B 1 148 ? -2.189 11.172 7.312 1 98.88 148 SER B CA 1
ATOM 3627 C C . SER B 1 148 ? -3.311 11.797 6.496 1 98.88 148 SER B C 1
ATOM 3629 O O . SER B 1 148 ? -4.227 11.102 6.047 1 98.88 148 SER B O 1
ATOM 3631 N N . MET B 1 149 ? -3.199 13.117 6.379 1 98.88 149 MET B N 1
ATOM 3632 C CA . MET B 1 149 ? -3.973 13.805 5.355 1 98.88 149 MET B CA 1
ATOM 3633 C C . MET B 1 149 ? -3.6 13.305 3.961 1 98.88 149 MET B C 1
ATOM 3635 O O . MET B 1 149 ? -2.434 13.016 3.695 1 98.88 149 MET B O 1
ATOM 3639 N N . THR B 1 150 ? -4.574 13.156 3.131 1 98.81 150 THR B N 1
ATOM 3640 C CA . THR B 1 150 ? -4.348 12.781 1.739 1 98.81 150 THR B CA 1
ATOM 3641 C C . THR B 1 150 ? -4.246 14.023 0.854 1 98.81 150 THR B C 1
ATOM 3643 O O . THR B 1 150 ? -4.895 15.039 1.12 1 98.81 150 THR B O 1
ATOM 3646 N N . ASP B 1 151 ? -3.451 13.938 -0.181 1 98.44 151 ASP B N 1
ATOM 3647 C CA . ASP B 1 151 ? -3.494 14.93 -1.253 1 98.44 151 ASP B CA 1
ATOM 3648 C C . ASP B 1 151 ? -4.633 14.633 -2.225 1 98.44 151 ASP B C 1
ATOM 3650 O O . ASP B 1 151 ? -4.875 15.406 -3.158 1 98.44 151 ASP B O 1
ATOM 3654 N N . GLY B 1 152 ? -5.34 13.492 -1.987 1 98.31 152 GLY B N 1
ATOM 3655 C CA . GLY B 1 152 ? -6.516 13.188 -2.787 1 98.31 152 GLY B CA 1
ATOM 3656 C C . GLY B 1 152 ? -7.66 14.156 -2.555 1 98.31 152 GLY B C 1
ATOM 3657 O O . GLY B 1 152 ? -7.652 14.922 -1.585 1 98.31 152 GLY B O 1
ATOM 3658 N N . HIS B 1 153 ? -8.633 14.109 -3.5 1 97.31 153 HIS B N 1
ATOM 3659 C CA . HIS B 1 153 ? -9.664 15.133 -3.441 1 97.31 153 HIS B CA 1
ATOM 3660 C C . HIS B 1 153 ? -11.055 14.531 -3.637 1 97.31 153 HIS B C 1
ATOM 3662 O O . HIS B 1 153 ? -12.039 15.258 -3.75 1 97.31 153 HIS B O 1
ATOM 3668 N N . ASN B 1 154 ? -11.156 13.312 -3.752 1 97.31 154 ASN B N 1
ATOM 3669 C CA . ASN B 1 154 ? -12.391 12.539 -3.762 1 97.31 154 ASN B CA 1
ATOM 3670 C C . ASN B 1 154 ? -12.18 11.141 -3.186 1 97.31 154 ASN B C 1
ATOM 3672 O O . ASN B 1 154 ? -11.07 10.789 -2.789 1 97.31 154 ASN B O 1
ATOM 3676 N N . ASN B 1 155 ? -13.219 10.352 -3.092 1 97.19 155 ASN B N 1
ATOM 3677 C CA . ASN B 1 155 ? -13.133 9.047 -2.443 1 97.19 155 ASN B CA 1
ATOM 3678 C C . ASN B 1 155 ? -12.07 8.164 -3.094 1 97.19 155 ASN B C 1
ATOM 3680 O O . ASN B 1 155 ? -11.281 7.523 -2.4 1 97.19 155 ASN B O 1
ATOM 3684 N N . MET B 1 156 ? -12.031 8.125 -4.359 1 96.88 156 MET B N 1
ATOM 3685 C CA . MET B 1 156 ? -11.094 7.266 -5.066 1 96.88 156 MET B CA 1
ATOM 3686 C C . MET B 1 156 ? -9.656 7.711 -4.816 1 96.88 156 MET B C 1
ATOM 3688 O O . MET B 1 156 ? -8.836 6.934 -4.328 1 96.88 156 MET B O 1
ATOM 3692 N N . THR B 1 157 ? -9.375 8.984 -5.051 1 98.12 157 THR B N 1
ATOM 3693 C CA . THR B 1 157 ? -8.008 9.477 -4.98 1 98.12 157 THR B CA 1
ATOM 3694 C C . THR B 1 157 ? -7.512 9.492 -3.537 1 98.12 157 THR B C 1
ATOM 3696 O O . THR B 1 157 ? -6.32 9.305 -3.279 1 98.12 157 THR B O 1
ATOM 3699 N N . ALA B 1 158 ? -8.406 9.68 -2.59 1 98.69 158 ALA B N 1
ATOM 3700 C CA . ALA B 1 158 ? -8.023 9.812 -1.187 1 98.69 158 ALA B CA 1
ATOM 3701 C C . ALA B 1 158 ? -7.777 8.453 -0.551 1 98.69 158 ALA B C 1
ATOM 3703 O O . ALA B 1 158 ? -6.883 8.297 0.282 1 98.69 158 ALA B O 1
ATOM 3704 N N . TYR B 1 159 ? -8.578 7.457 -0.912 1 98.69 159 TYR B N 1
ATOM 3705 C CA . TYR B 1 159 ? -8.617 6.238 -0.107 1 98.69 159 TYR B CA 1
ATOM 3706 C C . TYR B 1 159 ? -8.055 5.051 -0.882 1 98.69 159 TYR B C 1
ATOM 3708 O O . TYR B 1 159 ? -7.871 3.969 -0.323 1 98.69 159 TYR B O 1
ATOM 3716 N N . GLY B 1 160 ? -7.707 5.215 -2.123 1 98 160 GLY B N 1
ATOM 3717 C CA . GLY B 1 160 ? -7.207 4.152 -2.988 1 98 160 GLY B CA 1
ATOM 3718 C C . GLY B 1 160 ? -8.258 3.629 -3.951 1 98 160 GLY B C 1
ATOM 3719 O O . GLY B 1 160 ? -9.438 3.537 -3.604 1 98 160 GLY B O 1
ATOM 3720 N N . TYR B 1 161 ? -7.824 3.307 -5.148 1 97.94 161 TYR B N 1
ATOM 3721 C CA . TYR B 1 161 ? -8.758 2.805 -6.148 1 97.94 161 TYR B CA 1
ATOM 3722 C C . TYR B 1 161 ? -8.062 1.869 -7.129 1 97.94 161 TYR B C 1
ATOM 3724 O O . TYR B 1 161 ? -6.836 1.889 -7.25 1 97.94 161 TYR B O 1
ATOM 3732 N N . ASN B 1 162 ? -8.859 0.941 -7.664 1 97.62 162 ASN B N 1
ATOM 3733 C CA . ASN B 1 162 ? -8.438 0.099 -8.781 1 97.62 162 ASN B CA 1
ATOM 3734 C C . ASN B 1 162 ? -8.438 0.87 -10.094 1 97.62 162 ASN B C 1
ATOM 3736 O O . ASN B 1 162 ? -9.492 1.078 -10.695 1 97.62 162 ASN B O 1
ATOM 3740 N N . ASP B 1 163 ? -7.246 1.295 -10.531 1 97.12 163 ASP B N 1
ATOM 3741 C CA . ASP B 1 163 ? -7.094 2.064 -11.766 1 97.12 163 ASP B CA 1
ATOM 3742 C C . ASP B 1 163 ? -6.754 1.156 -12.945 1 97.12 163 ASP B C 1
ATOM 3744 O O . ASP B 1 163 ? -5.594 0.785 -13.133 1 97.12 163 ASP B O 1
ATOM 3748 N N . VAL B 1 164 ? -7.688 0.904 -13.805 1 96.69 164 VAL B N 1
ATOM 3749 C CA . VAL B 1 164 ? -7.512 -0.061 -14.883 1 96.69 164 VAL B CA 1
ATOM 3750 C C . VAL B 1 164 ? -6.742 0.582 -16.031 1 96.69 164 VAL B C 1
ATOM 3752 O O . VAL B 1 164 ? -7.086 1.677 -16.484 1 96.69 164 VAL B O 1
ATOM 3755 N N . PHE B 1 165 ? -5.695 -0.034 -16.406 1 95.31 165 PHE B N 1
ATOM 3756 C CA . PHE B 1 165 ? -4.883 0.373 -17.547 1 95.31 165 PHE B CA 1
ATOM 3757 C C . PHE B 1 165 ? -5.328 -0.351 -18.812 1 95.31 165 PHE B C 1
ATOM 3759 O O . PHE B 1 165 ? -5.484 -1.574 -18.812 1 95.31 165 PHE B O 1
ATOM 3766 N N . ASP B 1 166 ? -5.492 0.419 -19.891 1 95.25 166 ASP B N 1
ATOM 3767 C CA . ASP B 1 166 ? -5.934 -0.137 -21.156 1 95.25 166 ASP B CA 1
ATOM 3768 C C . ASP B 1 166 ? -4.77 -0.241 -22.141 1 95.25 166 ASP B C 1
ATOM 3770 O O . ASP B 1 166 ? -4.215 0.776 -22.578 1 95.25 166 ASP B O 1
ATOM 3774 N N . GLU B 1 167 ? -4.422 -1.461 -22.484 1 93.44 167 GLU B N 1
ATOM 3775 C CA . GLU B 1 167 ? -3.391 -1.724 -23.484 1 93.44 167 GLU B CA 1
ATOM 3776 C C . GLU B 1 167 ? -3.963 -2.477 -24.688 1 93.44 167 GLU B C 1
ATOM 3778 O O . GLU B 1 167 ? -3.83 -3.699 -24.781 1 93.44 167 GLU B O 1
ATOM 3783 N N . PRO B 1 168 ? -4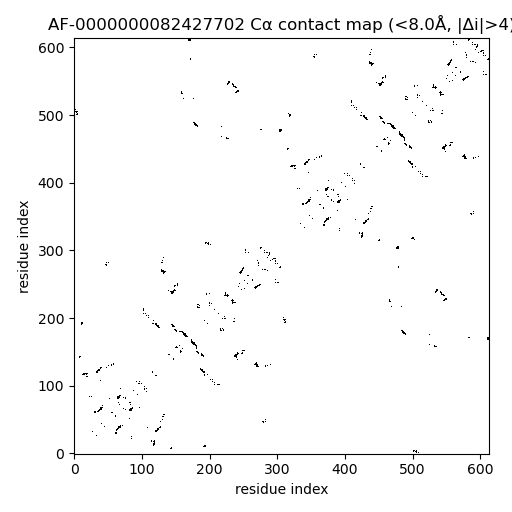.41 -1.766 -25.641 1 94.31 168 PRO B N 1
ATOM 3784 C CA . PRO B 1 168 ? -5.102 -2.383 -26.781 1 94.31 168 PRO B CA 1
ATOM 3785 C C . PRO B 1 168 ? -4.254 -3.438 -27.484 1 94.31 168 PRO B C 1
ATOM 3787 O O . PRO B 1 168 ? -4.785 -4.434 -27.984 1 94.31 168 PRO B O 1
ATOM 3790 N N . SER B 1 169 ? -2.984 -3.27 -27.484 1 92.5 169 SER B N 1
ATOM 3791 C CA . SER B 1 169 ? -2.098 -4.172 -28.203 1 92.5 169 SER B CA 1
ATOM 3792 C C . SER B 1 169 ? -2.107 -5.566 -27.594 1 92.5 169 SER B C 1
ATOM 3794 O O . SER B 1 169 ? -1.654 -6.527 -28.219 1 92.5 169 SER B O 1
ATOM 3796 N N . MET B 1 170 ? -2.686 -5.719 -26.406 1 94.38 170 MET B N 1
ATOM 3797 C CA . MET B 1 170 ? -2.717 -7.02 -25.75 1 94.38 170 MET B CA 1
ATOM 3798 C C . MET B 1 170 ? -3.986 -7.785 -26.109 1 94.38 170 MET B C 1
ATOM 3800 O O . MET B 1 170 ? -4.109 -8.969 -25.797 1 94.38 170 MET B O 1
ATOM 3804 N N . GLY B 1 171 ? -4.957 -7.141 -26.75 1 93.69 171 GLY B N 1
ATOM 3805 C CA . GLY B 1 171 ? -6.18 -7.797 -27.188 1 93.69 171 GLY B CA 1
ATOM 3806 C C . GLY B 1 171 ? -7.012 -8.336 -26.047 1 93.69 171 GLY B C 1
ATOM 3807 O O . GLY B 1 171 ? -7.5 -7.566 -25.219 1 93.69 171 GLY B O 1
ATOM 3808 N N . TRP B 1 172 ? -6.984 -9.648 -25.906 1 90.25 172 TRP B N 1
ATOM 3809 C CA . TRP B 1 172 ? -7.777 -10.367 -24.922 1 90.25 172 TRP B CA 1
ATOM 3810 C C . TRP B 1 172 ? -7.465 -9.875 -23.5 1 90.25 172 TRP B C 1
ATOM 3812 O O . TRP B 1 172 ? -8.352 -9.797 -22.656 1 90.25 172 TRP B O 1
ATOM 3822 N N . ALA B 1 173 ? -6.273 -9.562 -23.219 1 92.69 173 ALA B N 1
ATOM 3823 C CA . ALA B 1 173 ? -5.824 -9.148 -21.891 1 92.69 173 ALA B CA 1
ATOM 3824 C C . ALA B 1 173 ? -5.504 -7.66 -21.859 1 92.69 173 ALA B C 1
ATOM 3826 O O . ALA B 1 173 ? -4.562 -7.234 -21.188 1 92.69 173 ALA B O 1
ATOM 3827 N N . ARG B 1 174 ? -6.238 -6.891 -22.516 1 94 174 ARG B N 1
ATOM 3828 C CA . ARG B 1 174 ? -5.906 -5.48 -22.703 1 94 174 ARG B CA 1
ATOM 3829 C C . ARG B 1 174 ? -6.09 -4.699 -21.406 1 94 174 ARG B C 1
ATOM 3831 O O . ARG B 1 174 ? -5.434 -3.68 -21.188 1 94 174 ARG B O 1
ATOM 3838 N N . TYR B 1 175 ? -6.988 -5.176 -20.516 1 92.69 175 TYR B N 1
ATOM 3839 C CA . TYR B 1 175 ? -7.25 -4.422 -19.297 1 92.69 175 TYR B CA 1
ATOM 3840 C C . TYR B 1 175 ? -6.434 -4.969 -18.125 1 92.69 175 TYR B C 1
ATOM 3842 O O . TYR B 1 175 ? -6.594 -6.129 -17.75 1 92.69 175 TYR B O 1
ATOM 3850 N N . ALA B 1 176 ? -5.496 -4.125 -17.672 1 92.94 176 ALA B N 1
ATOM 3851 C CA . ALA B 1 176 ? -4.672 -4.465 -16.516 1 92.94 176 ALA B CA 1
ATOM 3852 C C . ALA B 1 176 ? -5.082 -3.65 -15.281 1 92.94 176 ALA B C 1
ATOM 3854 O O . ALA B 1 176 ? -5.148 -2.422 -15.344 1 92.94 176 ALA B O 1
ATOM 3855 N N . HIS B 1 177 ? -5.34 -4.305 -14.25 1 96.94 177 HIS B N 1
ATOM 3856 C CA . HIS B 1 177 ? -5.719 -3.646 -13.008 1 96.94 177 HIS B CA 1
ATOM 3857 C C . HIS B 1 177 ? -4.492 -3.154 -12.242 1 96.94 177 HIS B C 1
ATOM 3859 O O . HIS B 1 177 ? -3.439 -3.795 -12.273 1 96.94 177 HIS B O 1
ATOM 3865 N N . THR B 1 178 ? -4.605 -1.998 -11.648 1 98.25 178 THR B N 1
ATOM 3866 C CA . THR B 1 178 ? -3.561 -1.417 -10.805 1 98.25 178 THR B CA 1
ATOM 3867 C C . THR B 1 178 ? -4.156 -0.838 -9.531 1 98.25 178 THR B C 1
ATOM 3869 O O . THR B 1 178 ? -5.316 -0.421 -9.508 1 98.25 178 THR B O 1
ATOM 3872 N N . MET B 1 179 ? -3.449 -0.893 -8.453 1 98.75 179 MET B N 1
ATOM 3873 C CA . MET B 1 179 ? -3.789 -0.178 -7.223 1 98.75 179 MET B CA 1
ATOM 3874 C C . MET B 1 179 ? -3.145 1.204 -7.203 1 98.75 179 MET B C 1
ATOM 3876 O O . MET B 1 179 ? -1.929 1.33 -7.355 1 98.75 179 MET B O 1
ATOM 3880 N N . ARG B 1 180 ? -3.971 2.232 -7.066 1 98.5 180 ARG B N 1
ATOM 3881 C CA . ARG B 1 180 ? -3.475 3.602 -7.133 1 98.5 180 ARG B CA 1
ATOM 3882 C C . ARG B 1 180 ? -4.059 4.453 -6.012 1 98.5 180 ARG B C 1
ATOM 3884 O O . ARG B 1 180 ? -5.215 4.27 -5.625 1 98.5 180 ARG B O 1
ATOM 3891 N N . ILE B 1 181 ? -3.297 5.363 -5.473 1 98.75 181 ILE B N 1
ATOM 3892 C CA . ILE B 1 181 ? -3.73 6.289 -4.434 1 98.75 181 ILE B CA 1
ATOM 3893 C C . ILE B 1 181 ? -2.912 7.574 -4.516 1 98.75 181 ILE B C 1
ATOM 3895 O O . ILE B 1 181 ? -1.714 7.539 -4.809 1 98.75 181 ILE B O 1
ATOM 3899 N N . TRP B 1 182 ? -3.574 8.719 -4.328 1 98.56 182 TRP B N 1
ATOM 3900 C CA . TRP B 1 182 ? -2.803 9.945 -4.215 1 98.56 182 TRP B CA 1
ATOM 3901 C C . TRP B 1 182 ? -2.014 9.977 -2.908 1 98.56 182 TRP B C 1
ATOM 3903 O O . TRP B 1 182 ? -2.438 9.398 -1.907 1 98.56 182 TRP B O 1
ATOM 3913 N N . VAL B 1 183 ? -0.944 10.641 -2.873 1 98.56 183 VAL B N 1
ATOM 3914 C CA . VAL B 1 183 ? 0.045 10.547 -1.804 1 98.56 183 VAL B CA 1
ATOM 3915 C C . VAL B 1 183 ? -0.517 11.164 -0.524 1 98.56 183 VAL B C 1
ATOM 3917 O O . VAL B 1 183 ? -1.377 12.047 -0.577 1 98.56 183 VAL B O 1
ATOM 3920 N N . TYR B 1 184 ? 0.005 10.594 0.556 1 98.81 184 TYR B N 1
ATOM 3921 C CA . TYR B 1 184 ? -0.138 11.234 1.859 1 98.81 184 TYR B CA 1
ATOM 3922 C C . TYR B 1 184 ? 0.616 12.555 1.905 1 98.81 184 TYR B C 1
ATOM 3924 O O . TYR B 1 184 ? 1.719 12.664 1.365 1 98.81 184 TYR B O 1
ATOM 3932 N N . ASN B 1 185 ? -0.036 13.531 2.488 1 98.19 185 ASN B N 1
ATOM 3933 C CA . ASN B 1 185 ? 0.622 14.812 2.703 1 98.19 185 ASN B CA 1
ATOM 3934 C C . ASN B 1 185 ? 1.691 14.719 3.789 1 98.19 185 ASN B C 1
ATOM 3936 O O . ASN B 1 185 ? 1.426 14.227 4.887 1 98.19 185 ASN B O 1
ATOM 3940 N N . SER B 1 186 ? 2.889 15.141 3.461 1 96.19 186 SER B N 1
ATOM 3941 C CA . SER B 1 186 ? 3.984 15.047 4.422 1 96.19 186 SER B CA 1
ATOM 3942 C C . SER B 1 186 ? 4.039 16.281 5.316 1 96.19 186 SER B C 1
ATOM 3944 O O . SER B 1 186 ? 4.957 16.422 6.129 1 96.19 186 SER B O 1
ATOM 3946 N N . GLY B 1 187 ? 3.092 17.203 5.164 1 96.81 187 GLY B N 1
ATOM 3947 C CA . GLY B 1 187 ? 3.023 18.391 5.996 1 96.81 187 GLY B CA 1
ATOM 3948 C C . GLY B 1 187 ? 1.956 18.312 7.07 1 96.81 187 GLY B C 1
ATOM 3949 O O . GLY B 1 187 ? 1.86 19.188 7.93 1 96.81 187 GLY B O 1
ATOM 3950 N N . PHE B 1 188 ? 1.172 17.266 6.996 1 98.62 188 PHE B N 1
ATOM 3951 C CA . PHE B 1 188 ? 0.154 17.078 8.023 1 98.62 188 PHE B CA 1
ATOM 3952 C C . PHE B 1 188 ? -0.149 15.586 8.211 1 98.62 188 PHE B C 1
ATOM 3954 O O . PHE B 1 188 ? -0.949 15.016 7.477 1 98.62 188 PHE B O 1
ATOM 3961 N N . PHE B 1 189 ? 0.357 15.016 9.211 1 98.81 189 PHE B N 1
ATOM 3962 C CA . PHE B 1 189 ? 0.099 13.625 9.555 1 98.81 189 PHE B CA 1
ATOM 3963 C C . PHE B 1 189 ? 0.326 13.383 11.047 1 98.81 189 PHE B C 1
ATOM 3965 O O . PHE B 1 189 ? 1.098 14.102 11.688 1 98.81 189 PHE B O 1
ATOM 3972 N N . TYR B 1 190 ? -0.403 12.453 11.609 1 98.88 190 TYR B N 1
ATOM 3973 C CA . TYR B 1 190 ? -0.217 11.961 12.969 1 98.88 190 TYR B CA 1
ATOM 3974 C C . TYR B 1 190 ? 0.608 10.68 12.969 1 98.88 190 TYR B C 1
ATOM 3976 O O . TYR B 1 190 ? 0.362 9.766 12.172 1 98.88 190 TYR B O 1
ATOM 3984 N N . ILE B 1 191 ? 1.571 10.625 13.852 1 98.75 191 ILE B N 1
ATOM 3985 C CA . ILE B 1 191 ? 2.482 9.492 13.891 1 98.75 191 ILE B CA 1
ATOM 3986 C C . ILE B 1 191 ? 2.648 9.016 15.336 1 98.75 191 ILE B C 1
ATOM 3988 O O . ILE B 1 191 ? 2.934 9.82 16.234 1 98.75 191 ILE B O 1
ATOM 3992 N N . ARG B 1 192 ? 2.395 7.727 15.555 1 98.31 192 ARG B N 1
ATOM 3993 C CA . ARG B 1 192 ? 2.496 7.125 16.891 1 98.31 192 ARG B CA 1
ATOM 3994 C C . ARG B 1 192 ? 3.939 6.746 17.203 1 98.31 192 ARG B C 1
ATOM 3996 O O . ARG B 1 192 ? 4.734 6.488 16.297 1 98.31 192 ARG B O 1
ATOM 4003 N N . PRO B 1 193 ? 4.273 6.711 18.469 1 98 193 PRO B N 1
ATOM 4004 C CA . PRO B 1 193 ? 5.637 6.324 18.844 1 98 193 PRO B CA 1
ATOM 4005 C C . PRO B 1 193 ? 5.844 4.809 18.828 1 98 193 PRO B C 1
ATOM 4007 O O . PRO B 1 193 ? 6.062 4.207 19.891 1 98 193 PRO B O 1
ATOM 4010 N N . THR B 1 194 ? 5.848 4.238 17.672 1 96.56 194 THR B N 1
ATOM 4011 C CA . THR B 1 194 ? 6.09 2.814 17.453 1 96.56 194 THR B CA 1
ATOM 4012 C C . THR B 1 194 ? 7.434 2.592 16.766 1 96.56 194 THR B C 1
ATOM 4014 O O . THR B 1 194 ? 8.031 3.533 16.25 1 96.56 194 THR B O 1
ATOM 4017 N N . VAL B 1 195 ? 7.895 1.37 16.812 1 95.5 195 VAL B N 1
ATOM 4018 C CA . VAL B 1 195 ? 9.156 1.042 16.172 1 95.5 195 VAL B CA 1
ATOM 4019 C C . VAL B 1 195 ? 9.047 1.284 14.664 1 95.5 195 VAL B C 1
ATOM 4021 O O . VAL B 1 195 ? 9.969 1.819 14.047 1 95.5 195 VAL B O 1
ATOM 4024 N N . ALA B 1 196 ? 7.918 0.911 14.07 1 95.38 196 ALA B N 1
ATOM 4025 C CA . ALA B 1 196 ? 7.703 1.121 12.641 1 95.38 196 ALA B CA 1
ATOM 4026 C C . ALA B 1 196 ? 7.738 2.605 12.289 1 95.38 196 ALA B C 1
ATOM 4028 O O . ALA B 1 196 ? 8.305 2.998 11.266 1 95.38 196 ALA B O 1
ATOM 4029 N N . SER B 1 197 ? 7.16 3.404 13.125 1 97.12 197 SER B N 1
ATOM 4030 C CA . SER B 1 197 ? 7.16 4.848 12.914 1 97.12 197 SER B CA 1
ATOM 4031 C C . SER B 1 197 ? 8.578 5.414 12.977 1 97.12 197 SER B C 1
ATOM 4033 O O . SER B 1 197 ? 8.953 6.242 12.141 1 97.12 197 SER B O 1
ATOM 4035 N N . ILE B 1 198 ? 9.281 4.988 13.93 1 97 198 ILE B N 1
ATOM 4036 C CA . ILE B 1 198 ? 10.656 5.465 14.078 1 97 198 ILE B CA 1
ATOM 4037 C C . ILE B 1 198 ? 11.492 5.02 12.883 1 97 198 ILE B C 1
ATOM 4039 O O . ILE B 1 198 ? 12.258 5.805 12.328 1 97 198 ILE B O 1
ATOM 4043 N N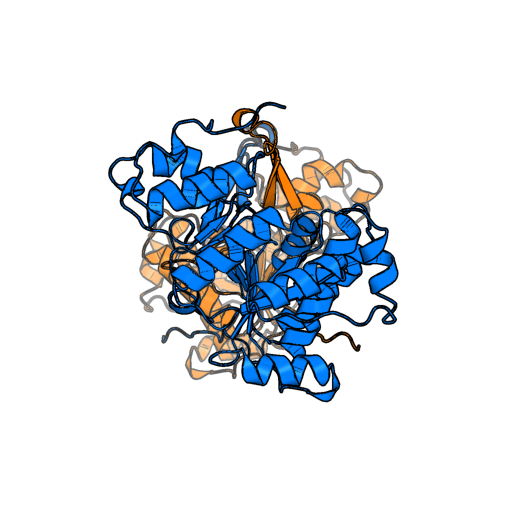 . GLU B 1 199 ? 11.32 3.801 12.492 1 96.5 199 GLU B N 1
ATOM 4044 C CA . GLU B 1 199 ? 12.039 3.318 11.312 1 96.5 199 GLU B CA 1
ATOM 4045 C C . GLU B 1 199 ? 11.664 4.121 10.07 1 96.5 199 GLU B C 1
ATOM 4047 O O . GLU B 1 199 ? 12.516 4.406 9.234 1 96.5 199 GLU B O 1
ATOM 4052 N N . LEU B 1 200 ? 10.391 4.434 9.93 1 96.94 200 LEU B N 1
ATOM 4053 C CA . LEU B 1 200 ? 9.961 5.273 8.82 1 96.94 200 LEU B CA 1
ATOM 4054 C C . LEU B 1 200 ? 10.75 6.574 8.781 1 96.94 200 LEU B C 1
ATOM 4056 O O . LEU B 1 200 ? 11.289 6.953 7.742 1 96.94 200 LEU B O 1
ATOM 4060 N N . LEU B 1 201 ? 10.82 7.203 9.914 1 96.81 201 LEU B N 1
ATOM 4061 C CA . LEU B 1 201 ? 11.523 8.477 10 1 96.81 201 LEU B CA 1
ATOM 4062 C C . LEU B 1 201 ? 13.008 8.305 9.68 1 96.81 201 LEU B C 1
ATOM 4064 O O . LEU B 1 201 ? 13.594 9.133 8.984 1 96.81 201 LEU B O 1
ATOM 4068 N N . ASP B 1 202 ? 13.594 7.242 10.148 1 94.69 202 ASP B N 1
ATOM 4069 C CA . ASP B 1 202 ? 14.992 6.941 9.844 1 94.69 202 ASP B CA 1
ATOM 4070 C C . ASP B 1 202 ? 15.195 6.742 8.344 1 94.69 202 ASP B C 1
ATOM 4072 O O . ASP B 1 202 ? 16.141 7.277 7.766 1 94.69 202 ASP B O 1
ATOM 4076 N N . ARG B 1 203 ? 14.344 5.988 7.762 1 95.06 203 ARG B N 1
ATOM 4077 C CA . ARG B 1 203 ? 14.453 5.703 6.336 1 95.06 203 ARG B CA 1
ATOM 4078 C C . ARG B 1 203 ? 14.32 6.98 5.512 1 95.06 203 ARG B C 1
ATOM 4080 O O . ARG B 1 203 ? 15.109 7.223 4.598 1 95.06 203 ARG B O 1
ATOM 4087 N N . VAL B 1 204 ? 13.375 7.766 5.812 1 96.12 204 VAL B N 1
ATOM 4088 C CA . VAL B 1 204 ? 13.109 8.992 5.062 1 96.12 204 VAL B CA 1
ATOM 4089 C C . VAL B 1 204 ? 14.281 9.961 5.227 1 96.12 204 VAL B C 1
ATOM 4091 O O . VAL B 1 204 ? 14.812 10.477 4.242 1 96.12 204 VAL B O 1
ATOM 4094 N N . ALA B 1 205 ? 14.695 10.18 6.465 1 92.31 205 ALA B N 1
ATOM 4095 C CA . ALA B 1 205 ? 15.828 11.07 6.715 1 92.31 205 ALA B CA 1
ATOM 4096 C C . ALA B 1 205 ? 17.078 10.57 6 1 92.31 205 ALA B C 1
ATOM 4098 O O . ALA B 1 205 ? 17.828 11.367 5.414 1 92.31 205 ALA B O 1
ATOM 4099 N N . GLY B 1 206 ? 17.344 9.273 6.074 1 90.62 206 GLY B N 1
ATOM 4100 C CA . GLY B 1 206 ? 18.5 8.695 5.406 1 90.62 206 GLY B CA 1
ATOM 4101 C C . GLY B 1 206 ? 18.469 8.883 3.902 1 90.62 206 GLY B C 1
ATOM 4102 O O . GL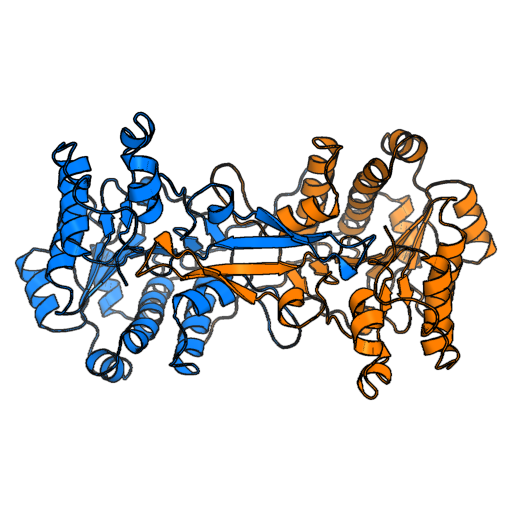Y B 1 206 ? 19.484 9.266 3.305 1 90.62 206 GLY B O 1
ATOM 4103 N N . ARG B 1 207 ? 17.391 8.609 3.316 1 94 207 ARG B N 1
ATOM 4104 C CA . ARG B 1 207 ? 17.266 8.758 1.868 1 94 207 ARG B CA 1
ATOM 4105 C C . ARG B 1 207 ? 17.422 10.211 1.45 1 94 207 ARG B C 1
ATOM 4107 O O . ARG B 1 207 ? 18.094 10.508 0.453 1 94 207 ARG B O 1
ATOM 4114 N N . LEU B 1 208 ? 16.781 11.109 2.189 1 92.06 208 LEU B N 1
ATOM 4115 C CA . LEU B 1 208 ? 16.875 12.523 1.862 1 92.06 208 LEU B CA 1
ATOM 4116 C C . LEU B 1 208 ? 18.312 13.008 1.994 1 92.06 208 LEU B C 1
ATOM 4118 O O . LEU B 1 208 ? 18.734 13.922 1.271 1 92.06 208 LEU B O 1
ATOM 4122 N N . SER B 1 209 ? 19.047 12.43 2.881 1 87.75 209 SER B N 1
ATOM 4123 C CA . SER B 1 209 ? 20.469 12.758 3.033 1 87.75 209 SER B CA 1
ATOM 4124 C C . SER B 1 209 ? 21.281 12.242 1.859 1 87.75 209 SER B C 1
ATOM 4126 O O . SER B 1 209 ? 22.188 12.93 1.376 1 87.75 209 SER B O 1
ATOM 4128 N N . ARG B 1 210 ? 20.953 11.086 1.348 1 90.38 210 ARG B N 1
ATOM 4129 C CA . ARG B 1 210 ? 21.703 10.453 0.263 1 90.38 210 ARG B CA 1
ATOM 4130 C C . ARG B 1 210 ? 21.234 10.969 -1.094 1 90.38 210 ARG B C 1
ATOM 4132 O O . ARG B 1 210 ? 22 10.953 -2.066 1 90.38 210 ARG B O 1
ATOM 4139 N N . GLU B 1 211 ? 19.953 11.414 -1.136 1 90.12 211 GLU B N 1
ATOM 4140 C CA . GLU B 1 211 ? 19.312 11.906 -2.357 1 90.12 211 GLU B CA 1
ATOM 4141 C C . GLU B 1 211 ? 18.844 13.344 -2.189 1 90.12 211 GLU B C 1
ATOM 4143 O O . GLU B 1 211 ? 17.641 13.617 -2.225 1 90.12 211 GLU B O 1
ATOM 4148 N N . PRO B 1 212 ? 19.703 14.281 -2.215 1 83.25 212 PRO B N 1
ATOM 4149 C CA . PRO B 1 212 ? 19.359 15.648 -1.832 1 83.25 212 PRO B CA 1
ATOM 4150 C C . PRO B 1 212 ? 18.375 16.297 -2.809 1 83.25 212 PRO B C 1
ATOM 4152 O O . PRO B 1 212 ? 17.734 17.297 -2.471 1 83.25 212 PRO B O 1
ATOM 4155 N N . LYS B 1 213 ? 18.219 15.758 -3.953 1 86.5 213 LYS B N 1
ATOM 4156 C CA . LYS B 1 213 ? 17.312 16.359 -4.922 1 86.5 213 LYS B CA 1
ATOM 4157 C C . LYS B 1 213 ? 15.914 15.758 -4.824 1 86.5 213 LYS B C 1
ATOM 4159 O O . LYS B 1 213 ? 14.992 16.188 -5.523 1 86.5 213 LYS B O 1
ATOM 4164 N N . SER B 1 214 ? 15.734 14.852 -3.898 1 89.06 214 SER B N 1
ATOM 4165 C CA . SER B 1 214 ? 14.453 14.172 -3.768 1 89.06 214 SER B CA 1
ATOM 4166 C C . SER B 1 214 ? 13.43 15.055 -3.062 1 89.06 214 SER B C 1
ATOM 4168 O O . SER B 1 214 ? 13.781 15.867 -2.213 1 89.06 214 SER B O 1
ATOM 4170 N N . TRP B 1 215 ? 12.234 14.922 -3.57 1 90.12 215 TRP B N 1
ATOM 4171 C CA . TRP B 1 215 ? 11.109 15.555 -2.895 1 90.12 215 TRP B CA 1
ATOM 4172 C C . TRP B 1 215 ? 10.703 14.758 -1.654 1 90.12 215 TRP B C 1
ATOM 4174 O O . TRP B 1 215 ? 10.43 13.562 -1.736 1 90.12 215 TRP B O 1
ATOM 4184 N N . ASP B 1 216 ? 10.664 15.281 -0.469 1 93.44 216 ASP B N 1
ATOM 4185 C CA . ASP B 1 216 ? 10.477 14.602 0.809 1 93.44 216 ASP B CA 1
ATOM 4186 C C . ASP B 1 216 ? 9.156 13.844 0.834 1 93.44 216 ASP B C 1
ATOM 4188 O O . ASP B 1 216 ? 9.094 12.711 1.315 1 93.44 216 ASP B O 1
ATOM 4192 N N . GLN B 1 217 ? 8.117 14.484 0.266 1 95.5 217 GLN B N 1
ATOM 4193 C CA . GLN B 1 217 ? 6.809 13.836 0.273 1 95.5 217 GLN B CA 1
ATOM 4194 C C . GLN B 1 217 ? 6.816 12.57 -0.586 1 95.5 217 GLN B C 1
ATOM 4196 O O . GLN B 1 217 ? 6.141 11.594 -0.266 1 95.5 217 GLN B O 1
ATOM 4201 N N . ALA B 1 218 ? 7.488 12.602 -1.706 1 96.25 218 ALA B N 1
ATOM 4202 C CA . ALA B 1 218 ? 7.625 11.406 -2.529 1 96.25 218 ALA B CA 1
ATOM 4203 C C . ALA B 1 218 ? 8.336 10.297 -1.763 1 96.25 218 ALA B C 1
ATOM 4205 O O . ALA B 1 218 ? 7.879 9.148 -1.749 1 96.25 218 ALA B O 1
ATOM 4206 N N . VAL B 1 219 ? 9.438 10.625 -1.126 1 96.62 219 VAL B N 1
ATOM 4207 C CA . VAL B 1 219 ? 10.227 9.656 -0.373 1 96.62 219 VAL B CA 1
ATOM 4208 C C . VAL B 1 219 ? 9.391 9.078 0.764 1 96.62 219 VAL B C 1
ATOM 4210 O O . VAL B 1 219 ? 9.383 7.867 0.986 1 96.62 219 VAL B O 1
ATOM 4213 N N . PHE B 1 220 ? 8.656 9.945 1.475 1 98.06 220 PHE B N 1
ATOM 4214 C CA . PHE B 1 220 ? 7.773 9.562 2.57 1 98.06 220 PHE B CA 1
ATOM 4215 C C . PHE B 1 220 ? 6.754 8.531 2.107 1 98.06 220 PHE B C 1
ATOM 4217 O O . PHE B 1 220 ? 6.57 7.496 2.758 1 98.06 220 PHE B O 1
ATOM 4224 N N . ASN B 1 221 ? 6.168 8.711 1.011 1 98.69 221 ASN B N 1
ATOM 4225 C CA . ASN B 1 221 ? 5.133 7.82 0.501 1 98.69 221 ASN B CA 1
ATOM 4226 C C . ASN B 1 221 ? 5.73 6.547 -0.086 1 98.69 221 ASN B C 1
ATOM 4228 O O . ASN B 1 221 ? 5.156 5.465 0.057 1 98.69 221 ASN B O 1
ATOM 4232 N N . GLU B 1 222 ? 6.801 6.68 -0.8 1 98.19 222 GLU B N 1
ATOM 4233 C CA . GLU B 1 222 ? 7.449 5.484 -1.333 1 98.19 222 GLU B CA 1
ATOM 4234 C C . GLU B 1 222 ? 7.805 4.504 -0.218 1 98.19 222 GLU B C 1
ATOM 4236 O O . GLU B 1 222 ? 7.598 3.297 -0.354 1 98.19 222 GLU B O 1
ATOM 4241 N N . GLU B 1 223 ? 8.289 5.02 0.913 1 97.56 223 GLU B N 1
ATOM 4242 C CA . GLU B 1 223 ? 8.633 4.176 2.053 1 97.56 223 GLU B CA 1
ATOM 4243 C C . GLU B 1 223 ? 7.383 3.582 2.695 1 97.56 223 GLU B C 1
ATOM 4245 O O . GLU B 1 223 ? 7.422 2.475 3.234 1 97.56 223 GLU B O 1
ATOM 4250 N N . LEU B 1 224 ? 6.312 4.25 2.592 1 98 224 LEU B N 1
ATOM 4251 C CA . LEU B 1 224 ? 5.078 3.801 3.23 1 98 224 LEU B CA 1
ATOM 4252 C C . LEU B 1 224 ? 4.352 2.783 2.357 1 98 224 LEU B C 1
ATOM 4254 O O . LEU B 1 224 ? 3.658 1.902 2.871 1 98 224 LEU B O 1
ATOM 4258 N N . PHE B 1 225 ? 4.523 2.857 1.025 1 98.31 225 PHE B N 1
ATOM 4259 C CA . PHE B 1 225 ? 3.555 2.16 0.188 1 98.31 225 PHE B CA 1
ATOM 4260 C C . PHE B 1 225 ? 4.227 1.051 -0.61 1 98.31 225 PHE B C 1
ATOM 4262 O O . PHE B 1 225 ? 3.566 0.116 -1.065 1 98.31 225 PHE B O 1
ATOM 4269 N N . TYR B 1 226 ? 5.469 1.147 -0.876 1 98.12 226 TYR B N 1
ATOM 4270 C CA . TYR B 1 226 ? 6.094 0.11 -1.688 1 98.12 226 TYR B CA 1
ATOM 4271 C C . TYR B 1 226 ? 6.227 -1.19 -0.904 1 98.12 226 TYR B C 1
ATOM 4273 O O . TYR B 1 226 ? 6.66 -1.186 0.25 1 98.12 226 TYR B O 1
ATOM 4281 N N . PRO B 1 227 ? 5.84 -2.312 -1.528 1 98.19 227 PRO B N 1
ATOM 4282 C CA . PRO B 1 227 ? 6.074 -3.607 -0.887 1 98.19 227 PRO B CA 1
ATOM 4283 C C . PRO B 1 227 ? 7.539 -4.039 -0.941 1 98.19 227 PRO B C 1
ATOM 4285 O O . PRO B 1 227 ? 8.336 -3.424 -1.649 1 98.19 227 PRO B O 1
ATOM 4288 N N . SER B 1 228 ? 7.809 -5.09 -0.111 1 98.06 228 SER B N 1
ATOM 4289 C CA . SER B 1 228 ? 9.117 -5.719 -0.29 1 98.06 228 SER B CA 1
ATOM 4290 C C . SER B 1 228 ? 9.281 -6.242 -1.712 1 98.06 228 SER B C 1
ATOM 4292 O O . SER B 1 228 ? 8.312 -6.66 -2.346 1 98.06 228 SER B O 1
ATOM 4294 N N . HIS B 1 229 ? 10.453 -6.16 -2.223 1 98.5 229 HIS B N 1
ATOM 4295 C CA . HIS B 1 229 ? 10.828 -6.699 -3.523 1 98.5 229 HIS B CA 1
ATOM 4296 C C . HIS B 1 229 ? 12.336 -6.898 -3.617 1 98.5 229 HIS B C 1
ATOM 4298 O O . HIS B 1 229 ? 13.07 -6.566 -2.684 1 98.5 229 HIS B O 1
ATOM 4304 N N . PRO B 1 230 ? 12.836 -7.531 -4.699 1 97.5 230 PRO B N 1
ATOM 4305 C CA . PRO B 1 230 ? 14.289 -7.727 -4.766 1 97.5 230 PRO B CA 1
ATOM 4306 C C . PRO B 1 230 ? 15.07 -6.438 -4.516 1 97.5 230 PRO B C 1
ATOM 4308 O O . PRO B 1 230 ? 14.859 -5.438 -5.207 1 97.5 230 PRO B O 1
ATOM 4311 N N . GLY B 1 231 ? 15.914 -6.469 -3.467 1 96.25 231 GLY B N 1
ATOM 4312 C CA . GLY B 1 231 ? 16.766 -5.332 -3.172 1 96.25 231 GLY B CA 1
ATOM 4313 C C . GLY B 1 231 ? 16.125 -4.32 -2.25 1 96.25 231 GLY B C 1
ATOM 4314 O O . GLY B 1 231 ? 16.688 -3.262 -1.978 1 96.25 231 GLY B O 1
ATOM 4315 N N . TYR B 1 232 ? 14.953 -4.625 -1.804 1 96.75 232 TYR B N 1
ATOM 4316 C CA . TYR B 1 232 ? 14.234 -3.666 -0.968 1 96.75 232 TYR B CA 1
ATOM 4317 C C . TYR B 1 232 ? 13.328 -4.379 0.026 1 96.75 232 TYR B C 1
ATOM 4319 O O . TYR B 1 232 ? 12.508 -5.211 -0.362 1 96.75 232 TYR B O 1
ATOM 4327 N N . GLU B 1 233 ? 13.469 -4.105 1.267 1 95.81 233 GLU B N 1
ATOM 4328 C CA . GLU B 1 233 ? 12.57 -4.566 2.32 1 95.81 233 GLU B CA 1
ATOM 4329 C C . GLU B 1 233 ? 11.547 -3.49 2.684 1 95.81 233 GLU B C 1
ATOM 4331 O O . GLU B 1 233 ? 11.914 -2.426 3.189 1 95.81 233 GLU B O 1
ATOM 4336 N N . GLY B 1 234 ? 10.305 -3.793 2.451 1 95.81 234 GLY B N 1
ATOM 4337 C CA . GLY B 1 234 ? 9.258 -2.828 2.764 1 95.81 234 GLY B CA 1
ATOM 4338 C C . GLY B 1 234 ? 9.117 -2.568 4.25 1 95.81 234 GLY B C 1
ATOM 4339 O O . GLY B 1 234 ? 9.445 -3.426 5.074 1 95.81 234 GLY B O 1
ATOM 4340 N N . LEU B 1 235 ? 8.57 -1.415 4.57 1 95.06 235 LEU B N 1
ATOM 4341 C CA . LEU B 1 235 ? 8.359 -1.022 5.957 1 95.06 235 LEU B CA 1
ATOM 4342 C C . LEU B 1 235 ? 7.141 -1.72 6.543 1 95.06 235 LEU B C 1
ATOM 4344 O O . LEU B 1 235 ? 7.16 -2.156 7.695 1 95.06 235 LEU B O 1
ATOM 4348 N N . HIS B 1 236 ? 6.082 -1.753 5.801 1 93.81 236 HIS B N 1
ATOM 4349 C CA . HIS B 1 236 ? 4.809 -2.379 6.137 1 93.81 236 HIS B CA 1
ATOM 4350 C C . HIS B 1 236 ? 4.199 -1.754 7.391 1 93.81 236 HIS B C 1
ATOM 4352 O O . HIS B 1 236 ? 3.598 -2.453 8.203 1 93.81 236 HIS B O 1
ATOM 4358 N N . ALA B 1 237 ? 4.48 -0.447 7.648 1 94.94 237 ALA B N 1
ATOM 4359 C CA . ALA B 1 237 ? 3.787 0.28 8.703 1 94.94 237 ALA B CA 1
ATOM 4360 C C . ALA B 1 237 ? 2.291 0.367 8.422 1 94.94 237 ALA B C 1
ATOM 4362 O O . ALA B 1 237 ? 1.881 0.546 7.27 1 94.94 237 ALA B O 1
ATOM 4363 N N . ALA B 1 238 ? 1.506 0.187 9.516 1 95.69 238 ALA B N 1
ATOM 4364 C CA . ALA B 1 238 ? 0.074 0.413 9.344 1 95.69 238 ALA B CA 1
ATOM 4365 C C . ALA B 1 238 ? -0.219 1.881 9.047 1 95.69 238 ALA B C 1
ATOM 4367 O O . ALA B 1 238 ? 0.422 2.773 9.609 1 95.69 238 ALA B O 1
ATOM 4368 N N . LYS B 1 239 ? -1.166 2.096 8.133 1 97.44 239 LYS B N 1
ATOM 4369 C CA . LYS B 1 239 ? -1.447 3.469 7.73 1 97.44 239 LYS B CA 1
ATOM 4370 C C . LYS B 1 239 ? -2.949 3.713 7.617 1 97.44 239 LYS B C 1
ATOM 4372 O O . LYS B 1 239 ? -3.707 2.801 7.277 1 97.44 239 LYS B O 1
ATOM 4377 N N . ARG B 1 240 ? -3.359 4.93 7.891 1 98.5 240 ARG B N 1
ATOM 4378 C CA . ARG B 1 240 ? -4.742 5.379 7.766 1 98.5 240 ARG B CA 1
ATOM 4379 C C . ARG B 1 240 ? -4.816 6.719 7.039 1 98.5 240 ARG B C 1
ATOM 4381 O O . ARG B 1 240 ? -4.02 7.621 7.305 1 98.5 240 ARG B O 1
ATOM 4388 N N . THR B 1 241 ? -5.727 6.785 6.094 1 98.88 241 THR B N 1
ATOM 4389 C CA . THR B 1 241 ? -6.059 8.062 5.473 1 98.88 241 THR B CA 1
ATOM 4390 C C . THR B 1 241 ? -7.109 8.805 6.297 1 98.88 241 THR B C 1
ATOM 4392 O O . THR B 1 241 ? -8.18 8.266 6.574 1 98.88 241 THR B O 1
ATOM 4395 N N . LEU B 1 242 ? -6.797 9.992 6.66 1 98.88 242 LEU B N 1
ATOM 4396 C CA . LEU B 1 242 ? -7.766 10.836 7.355 1 98.88 242 LEU B CA 1
ATOM 4397 C C . LEU B 1 242 ? -8.922 11.211 6.43 1 98.88 242 LEU B C 1
ATOM 4399 O O . LEU B 1 242 ? -8.75 11.273 5.211 1 98.88 242 LEU B O 1
ATOM 4403 N N . ASP B 1 243 ? -10.102 11.43 7.031 1 98.69 243 ASP B N 1
ATOM 4404 C CA . ASP B 1 243 ? -11.25 11.883 6.254 1 98.69 243 ASP B CA 1
ATOM 4405 C C . ASP B 1 243 ? -10.938 13.18 5.512 1 98.69 243 ASP B C 1
ATOM 4407 O O . ASP B 1 243 ? -10.664 14.203 6.137 1 98.69 243 ASP B O 1
ATOM 4411 N N . PHE B 1 244 ? -11.086 13.172 4.16 1 98.5 244 PHE B N 1
ATOM 4412 C CA . PHE B 1 244 ? -10.562 14.289 3.381 1 98.5 244 PHE B CA 1
ATOM 4413 C C . PHE B 1 244 ? -11.5 15.492 3.463 1 98.5 244 PHE B C 1
ATOM 4415 O O . PHE B 1 244 ? -11.109 16.609 3.121 1 98.5 244 PHE B O 1
ATOM 4422 N N . TYR B 1 245 ? -12.75 15.344 3.953 1 98.31 245 TYR B N 1
ATOM 4423 C CA . TYR B 1 245 ? -13.625 16.484 4.184 1 98.31 245 TYR B CA 1
ATOM 4424 C C . TYR B 1 245 ? -13.344 17.125 5.539 1 98.31 245 TYR B C 1
ATOM 4426 O O . TYR B 1 245 ? -13.508 18.328 5.707 1 98.31 245 TYR B O 1
ATOM 4434 N N . LEU B 1 246 ? -12.945 16.328 6.512 1 98.62 246 LEU B N 1
ATOM 4435 C CA . LEU B 1 246 ? -12.609 16.859 7.832 1 98.62 246 LEU B CA 1
ATOM 4436 C C . LEU B 1 246 ? -11.211 17.453 7.844 1 98.62 246 LEU B C 1
ATOM 4438 O O . LEU B 1 246 ? -10.984 18.5 8.461 1 98.62 246 LEU B O 1
ATOM 4442 N N . PHE B 1 247 ? -10.328 16.766 7.289 1 98.88 247 PHE B N 1
ATOM 4443 C CA . PHE B 1 247 ? -8.961 17.234 7.121 1 98.88 247 PHE B CA 1
ATOM 4444 C C . PHE B 1 247 ? -8.703 17.641 5.672 1 98.88 247 PHE B C 1
ATOM 4446 O O . PHE B 1 247 ? -8.109 16.875 4.902 1 98.88 247 PHE B O 1
ATOM 4453 N N . MET B 1 248 ? -9 18.844 5.391 1 98.62 248 MET B N 1
ATOM 4454 C CA . MET B 1 248 ? -9.289 19.297 4.031 1 98.62 248 MET B CA 1
ATOM 4455 C C . MET B 1 248 ? -8.07 19.969 3.406 1 98.62 248 MET B C 1
ATOM 4457 O O . MET B 1 248 ? -7.504 20.891 3.988 1 98.62 248 MET B O 1
ATOM 4461 N N . ASN B 1 249 ? -7.648 19.406 2.262 1 98.38 249 ASN B N 1
ATOM 4462 C CA . ASN B 1 249 ? -6.664 20.141 1.477 1 98.38 249 ASN B CA 1
ATOM 4463 C C . ASN B 1 249 ? -7.32 21.25 0.643 1 98.38 249 ASN B C 1
ATOM 4465 O O . ASN B 1 249 ? -8.539 21.234 0.453 1 98.38 249 ASN B O 1
ATOM 4469 N N . SER B 1 250 ? -6.578 22.188 0.156 1 97.38 250 SER B N 1
ATOM 4470 C CA . SER B 1 250 ? -7.16 23.391 -0.432 1 97.38 250 SER B CA 1
ATOM 4471 C C . SER B 1 250 ? -7.805 23.078 -1.78 1 97.38 250 SER B C 1
ATOM 4473 O O . SER B 1 250 ? -8.695 23.812 -2.227 1 97.38 250 SER B O 1
ATOM 4475 N N . LYS B 1 251 ? -7.344 22.062 -2.441 1 97.12 251 LYS B N 1
ATOM 4476 C CA . LYS B 1 251 ? -8.016 21.641 -3.67 1 97.12 251 LYS B CA 1
ATOM 4477 C C . LYS B 1 251 ? -9.469 21.266 -3.4 1 97.12 251 LYS B C 1
ATOM 4479 O O . LYS B 1 251 ? -10.367 21.672 -4.133 1 97.12 251 LYS B O 1
ATOM 4484 N N . VAL B 1 252 ? -9.742 20.484 -2.375 1 97.94 252 VAL B N 1
ATOM 4485 C CA . VAL B 1 252 ? -11.094 20.078 -1.997 1 97.94 252 VAL B CA 1
ATOM 4486 C C . VAL B 1 252 ? -11.938 21.297 -1.672 1 97.94 252 VAL B C 1
ATOM 4488 O O . VAL B 1 252 ? -13.086 21.406 -2.115 1 97.94 252 VAL B O 1
ATOM 4491 N N . LEU B 1 253 ? -11.414 22.203 -0.982 1 97.94 253 LEU B N 1
ATOM 4492 C CA . LEU B 1 253 ? -12.156 23.391 -0.567 1 97.94 253 LEU B CA 1
ATOM 4493 C C . LEU B 1 253 ? -12.523 24.25 -1.771 1 97.94 253 LEU B C 1
ATOM 4495 O O . LEU B 1 253 ? -13.688 24.594 -1.96 1 97.94 253 LEU B O 1
ATOM 4499 N N . PHE B 1 254 ? -11.547 24.547 -2.582 1 96.31 254 PHE B N 1
ATOM 4500 C CA . PHE B 1 254 ? -11.742 25.594 -3.59 1 96.31 254 PHE B CA 1
ATOM 4501 C C . PHE B 1 254 ? -12.398 25.016 -4.84 1 96.31 254 PHE B C 1
ATOM 4503 O O . PHE B 1 254 ? -13.109 25.719 -5.555 1 96.31 254 PHE B O 1
ATOM 4510 N N . LYS B 1 255 ? -12.211 23.734 -5.086 1 95.19 255 LYS B N 1
ATOM 4511 C CA . LYS B 1 255 ? -12.797 23.156 -6.293 1 95.19 255 LYS B CA 1
ATOM 4512 C C . LYS B 1 255 ? -14.164 22.562 -6.008 1 95.19 255 LYS B C 1
ATOM 4514 O O . LYS B 1 255 ? -15.023 22.5 -6.895 1 95.19 255 LYS B O 1
ATOM 4519 N N . THR B 1 256 ? -14.422 22.141 -4.777 1 96.75 256 THR B N 1
ATOM 4520 C CA . THR B 1 256 ? -15.617 21.328 -4.539 1 96.75 256 THR B CA 1
ATOM 4521 C C . THR B 1 256 ? -16.453 21.922 -3.414 1 96.75 256 THR B C 1
ATOM 4523 O O . THR B 1 256 ? -17.578 22.359 -3.641 1 96.75 256 THR B O 1
ATOM 4526 N N . VAL B 1 257 ? -15.945 22.078 -2.266 1 97.38 257 VAL B N 1
ATOM 4527 C CA . VAL B 1 257 ? -16.719 22.359 -1.061 1 97.38 257 VAL B CA 1
ATOM 4528 C C . VAL B 1 257 ? -17.344 23.75 -1.168 1 97.38 257 VAL B C 1
ATOM 4530 O O . VAL B 1 257 ? -18.547 23.906 -0.909 1 97.38 257 VAL B O 1
ATOM 4533 N N . ARG B 1 258 ? -16.531 24.703 -1.582 1 96.12 258 ARG B N 1
ATOM 4534 C CA . ARG B 1 258 ? -17.047 26.078 -1.578 1 96.12 258 ARG B CA 1
ATOM 4535 C C . ARG B 1 258 ? -18.188 26.234 -2.576 1 96.12 258 ARG B C 1
ATOM 4537 O O . ARG B 1 258 ? -18.984 27.172 -2.459 1 96.12 258 ARG B O 1
ATOM 4544 N N . LYS B 1 259 ? -18.359 25.328 -3.553 1 94.88 259 LYS B N 1
ATOM 4545 C CA . LYS B 1 259 ? -19.328 25.469 -4.633 1 94.88 259 LYS B CA 1
ATOM 4546 C C . LYS B 1 259 ? -20.594 24.672 -4.344 1 94.88 259 LYS B C 1
ATOM 4548 O O . LYS B 1 259 ? -21.609 24.844 -5.02 1 94.88 259 LYS B O 1
ATOM 4553 N N . ASP B 1 260 ? -20.562 23.875 -3.373 1 95.69 260 ASP B N 1
ATOM 4554 C CA . ASP B 1 260 ? -21.688 23.016 -3.031 1 95.69 260 ASP B CA 1
ATOM 4555 C C . ASP B 1 260 ? -22.422 23.547 -1.8 1 95.69 260 ASP B C 1
ATOM 4557 O O . ASP B 1 260 ? -21.875 23.578 -0.702 1 95.69 260 ASP B O 1
ATOM 4561 N N . PRO B 1 261 ? -23.719 23.875 -1.924 1 94.25 261 PRO B N 1
ATOM 4562 C CA . PRO B 1 261 ? -24.453 24.484 -0.816 1 94.25 261 PRO B CA 1
ATOM 4563 C C . PRO B 1 261 ? -24.516 23.578 0.415 1 94.25 261 PRO B C 1
ATOM 4565 O O . PRO B 1 261 ? -24.594 24.078 1.543 1 94.25 261 PRO B O 1
ATOM 4568 N N . ASN B 1 262 ? -24.469 22.344 0.205 1 95.25 262 ASN B N 1
ATOM 4569 C CA . ASN B 1 262 ? -24.516 21.422 1.344 1 95.25 262 ASN B CA 1
ATOM 4570 C C . ASN B 1 262 ? -23.125 21.234 1.958 1 95.25 262 ASN B C 1
ATOM 4572 O O . ASN B 1 262 ? -22.984 21.234 3.182 1 95.25 262 ASN B O 1
ATOM 4576 N N . LEU B 1 263 ? -22.125 21.094 1.165 1 94.75 263 LEU B N 1
ATOM 4577 C CA . LEU B 1 263 ? -20.781 20.859 1.655 1 94.75 263 LEU B CA 1
ATOM 4578 C C . LEU B 1 263 ? -20.234 22.109 2.354 1 94.75 263 LEU B C 1
ATOM 4580 O O . LEU B 1 263 ? -19.438 22 3.287 1 94.75 263 LEU B O 1
ATOM 4584 N N . ARG B 1 264 ? -20.703 23.219 1.915 1 92.94 264 ARG B N 1
ATOM 4585 C CA . ARG B 1 264 ? -20.219 24.469 2.479 1 92.94 264 ARG B CA 1
ATOM 4586 C C . ARG B 1 264 ? -20.609 24.594 3.947 1 92.94 264 ARG B C 1
ATOM 4588 O O . ARG B 1 264 ? -20 25.375 4.688 1 92.94 264 ARG B O 1
ATOM 4595 N N . LYS B 1 265 ? -21.578 23.844 4.316 1 93.06 265 LYS B N 1
ATOM 4596 C CA . LYS B 1 265 ? -22.047 23.875 5.699 1 93.06 265 LYS B CA 1
ATOM 4597 C C . LYS B 1 265 ? -21.156 23.047 6.609 1 93.06 265 LYS B C 1
ATOM 4599 O O . LYS B 1 265 ? -21.203 23.188 7.832 1 93.06 265 LYS B O 1
ATOM 4604 N N . LEU B 1 266 ? -20.344 22.219 6.039 1 94.5 266 LEU B N 1
ATOM 4605 C CA . LEU B 1 266 ? -19.422 21.375 6.797 1 94.5 266 LEU B CA 1
ATOM 4606 C C . LEU B 1 266 ? -18.297 22.203 7.414 1 94.5 266 LEU B C 1
ATOM 4608 O O . LEU B 1 266 ? -17.734 23.078 6.758 1 94.5 266 LEU B O 1
ATOM 4612 N N . LYS B 1 267 ? -18.078 22.016 8.688 1 95.81 267 LYS B N 1
ATOM 4613 C CA . LYS B 1 267 ? -16.891 22.609 9.312 1 95.81 267 LYS B CA 1
ATOM 4614 C C . LYS B 1 267 ? -15.758 21.594 9.43 1 95.81 267 LYS B C 1
ATOM 4616 O O . LYS B 1 267 ? -15.812 20.688 10.258 1 95.81 267 LYS B O 1
ATOM 4621 N N . PRO B 1 268 ? -14.773 21.781 8.648 1 98.5 268 PRO B N 1
ATOM 4622 C CA . PRO B 1 268 ? -13.641 20.844 8.742 1 98.5 268 PRO B CA 1
ATOM 4623 C C . PRO B 1 268 ? -12.844 21.016 10.031 1 98.5 268 PRO B C 1
ATOM 4625 O O . PRO B 1 268 ? -13.07 21.969 10.781 1 98.5 268 PRO B O 1
ATOM 4628 N N . VAL B 1 269 ? -12.023 20.031 10.32 1 98.88 269 VAL B N 1
ATOM 4629 C CA . VAL B 1 269 ? -11.117 20.094 11.461 1 98.88 269 VAL B CA 1
ATOM 4630 C C . VAL B 1 269 ? -9.961 21.031 11.148 1 98.88 269 VAL B C 1
ATOM 4632 O O . VAL B 1 269 ? -9.602 21.875 11.977 1 98.88 269 VAL B O 1
ATOM 4635 N N . VAL B 1 270 ? -9.438 20.875 9.984 1 98.94 270 VAL B N 1
ATOM 4636 C CA . VAL B 1 270 ? -8.383 21.766 9.516 1 98.94 270 VAL B CA 1
ATOM 4637 C C . VAL B 1 270 ? -8.531 22 8.016 1 98.94 270 VAL B C 1
ATOM 4639 O O . VAL B 1 270 ? -9.188 21.219 7.32 1 98.94 270 VAL B O 1
ATOM 4642 N N . VAL B 1 271 ? -7.977 23.094 7.551 1 98.88 271 VAL B N 1
ATOM 4643 C CA . VAL B 1 271 ? -7.777 23.359 6.129 1 98.88 271 VAL B CA 1
ATOM 4644 C C . VAL B 1 271 ? -6.293 23.609 5.852 1 98.88 271 VAL B C 1
ATOM 4646 O O . VAL B 1 271 ? -5.672 24.469 6.48 1 98.88 271 VAL B O 1
ATOM 4649 N N . HIS B 1 272 ? -5.742 22.828 4.98 1 98.88 272 HIS B N 1
ATOM 4650 C CA . HIS B 1 272 ? -4.352 22.969 4.551 1 98.88 272 HIS B CA 1
ATOM 4651 C C . HIS B 1 272 ? -4.258 23.625 3.178 1 98.88 272 HIS B C 1
ATOM 4653 O O . HIS B 1 272 ? -4.773 23.078 2.193 1 98.88 272 HIS B O 1
ATOM 4659 N N . VAL B 1 273 ? -3.574 24.734 3.078 1 98 273 VAL B N 1
ATOM 4660 C CA . VAL B 1 273 ? -3.455 25.453 1.812 1 98 273 VAL B CA 1
ATOM 4661 C C . VAL B 1 273 ? -2.27 24.906 1.021 1 98 273 VAL B C 1
ATOM 4663 O O . VAL B 1 273 ? -1.375 25.672 0.631 1 98 273 VAL B O 1
ATOM 4666 N N . ASN B 1 274 ? -2.373 23.688 0.602 1 96 274 ASN B N 1
ATOM 4667 C CA . ASN B 1 274 ? -1.211 23 0.047 1 96 274 ASN B CA 1
ATOM 4668 C C . ASN B 1 274 ? -1.243 22.984 -1.479 1 96 274 ASN B C 1
ATOM 4670 O O . ASN B 1 274 ? -0.213 22.781 -2.123 1 96 274 ASN B O 1
ATOM 4674 N N . TYR B 1 275 ? -2.25 23.281 -2.174 1 95.12 275 TYR B N 1
ATOM 4675 C CA . TYR B 1 275 ? -2.34 23.203 -3.627 1 95.12 275 TYR B CA 1
ATOM 4676 C C . TYR B 1 275 ? -2.312 24.594 -4.25 1 95.12 275 TYR B C 1
ATOM 4678 O O . TYR B 1 275 ? -2.473 24.734 -5.465 1 95.12 275 TYR B O 1
ATOM 4686 N N . HIS B 1 276 ? -2.105 25.656 -3.441 1 94.56 276 HIS B N 1
ATOM 4687 C CA . HIS B 1 276 ? -2.25 27 -3.975 1 94.56 276 HIS B CA 1
ATOM 4688 C C . HIS B 1 276 ? -1.137 27.922 -3.473 1 94.56 276 HIS B C 1
ATOM 4690 O O . HIS B 1 276 ? -0.654 27.75 -2.35 1 94.56 276 HIS B O 1
ATOM 4696 N N . PRO B 1 277 ? -0.839 28.781 -4.418 1 92.75 277 PRO B N 1
ATOM 4697 C CA . PRO B 1 277 ? -0.012 29.891 -3.918 1 92.75 277 PRO B CA 1
ATOM 4698 C C . PRO B 1 277 ? -0.798 30.875 -3.059 1 92.75 277 PRO B C 1
ATOM 4700 O O . PRO B 1 277 ? -1.907 30.562 -2.615 1 92.75 277 PRO B O 1
ATOM 4703 N N . ASP B 1 278 ? -0.256 32.062 -2.764 1 93.75 278 ASP B N 1
ATOM 4704 C CA . ASP B 1 278 ? -0.898 33.062 -1.911 1 93.75 278 ASP B CA 1
ATOM 4705 C C . ASP B 1 278 ? -1.37 32.438 -0.599 1 93.75 278 ASP B C 1
ATOM 4707 O O . ASP B 1 278 ? -2.533 32.594 -0.218 1 93.75 278 ASP B O 1
ATOM 4711 N N . LYS B 1 279 ? -0.545 31.781 0.034 1 96.62 279 LYS B N 1
ATOM 4712 C CA . LYS B 1 279 ? -0.864 30.969 1.204 1 96.62 279 LYS B CA 1
ATOM 4713 C C . LYS B 1 279 ? -1.46 31.812 2.32 1 96.62 279 LYS B C 1
ATOM 4715 O O . LYS B 1 279 ? -2.531 31.5 2.844 1 96.62 279 LYS B O 1
ATOM 4720 N N . LEU B 1 280 ? -0.778 32.906 2.623 1 98.31 280 LEU B N 1
ATOM 4721 C CA . LEU B 1 280 ? -1.218 33.719 3.748 1 98.31 280 LEU B CA 1
ATOM 4722 C C . LEU B 1 280 ? -2.592 34.312 3.475 1 98.31 280 LEU B C 1
ATOM 4724 O O . LEU B 1 280 ? -3.498 34.219 4.305 1 98.31 280 LEU B O 1
ATOM 4728 N N . PRO B 1 281 ? -2.838 34.938 2.279 1 98.25 281 PRO B N 1
ATOM 4729 C CA . PRO B 1 281 ? -4.176 35.469 1.987 1 98.25 281 PRO B CA 1
ATOM 4730 C C . PRO B 1 281 ? -5.254 34.375 2.031 1 98.25 281 PRO B C 1
ATOM 4732 O O . PRO B 1 281 ? -6.367 34.625 2.506 1 98.25 281 PRO B O 1
ATOM 4735 N N . ARG B 1 282 ? -4.98 33.281 1.622 1 98.19 282 ARG B N 1
ATOM 4736 C CA . ARG B 1 282 ? -5.957 32.188 1.637 1 98.19 282 ARG B CA 1
ATOM 4737 C C . ARG B 1 282 ? -6.23 31.719 3.061 1 98.19 282 ARG B C 1
ATOM 4739 O O . ARG B 1 282 ? -7.371 31.406 3.408 1 98.19 282 ARG B O 1
ATOM 4746 N N . MET B 1 283 ? -5.172 31.578 3.857 1 98.81 283 MET B N 1
ATOM 4747 C CA . MET B 1 283 ? -5.375 31.219 5.258 1 98.81 283 MET B CA 1
ATOM 4748 C C . MET B 1 283 ? -6.316 32.219 5.941 1 98.81 283 MET B C 1
ATOM 4750 O O . MET B 1 283 ? -7.242 31.797 6.645 1 98.81 283 MET B O 1
ATOM 4754 N N . LYS B 1 284 ? -6.07 33.438 5.715 1 98.81 284 LYS B N 1
ATOM 4755 C CA . LYS B 1 284 ? -6.91 34.469 6.309 1 98.81 284 LYS B CA 1
ATOM 4756 C C . LYS B 1 284 ? -8.352 34.375 5.801 1 98.81 284 LYS B C 1
ATOM 4758 O O . LYS B 1 284 ? -9.297 34.562 6.566 1 98.81 284 LYS B O 1
ATOM 4763 N N . ALA B 1 285 ? -8.492 34.094 4.539 1 98.62 285 ALA B N 1
ATOM 4764 C CA . ALA B 1 285 ? -9.828 33.938 3.967 1 98.62 285 ALA B CA 1
ATOM 4765 C C . ALA B 1 285 ? -10.547 32.75 4.59 1 98.62 285 ALA B C 1
ATOM 4767 O O . ALA B 1 285 ? -11.766 32.781 4.785 1 98.62 285 ALA B O 1
ATOM 4768 N N . VAL B 1 286 ? -9.859 31.703 4.871 1 98.62 286 VAL B N 1
ATOM 4769 C CA . VAL B 1 286 ? -10.43 30.531 5.523 1 98.62 286 VAL B CA 1
ATOM 4770 C C . VAL B 1 286 ? -10.938 30.906 6.91 1 98.62 286 VAL B C 1
ATOM 4772 O O . VAL B 1 286 ? -12.039 30.516 7.305 1 98.62 286 VAL B O 1
ATOM 4775 N N . VAL B 1 287 ? -10.164 31.672 7.645 1 98.75 287 VAL B N 1
ATOM 4776 C CA . VAL B 1 287 ? -10.586 32.125 8.961 1 98.75 287 VAL B CA 1
ATOM 4777 C C . VAL B 1 287 ? -11.836 33 8.836 1 98.75 287 VAL B C 1
ATOM 4779 O O . VAL B 1 287 ? -12.805 32.812 9.57 1 98.75 287 VAL B O 1
ATOM 4782 N N . GLU B 1 288 ? -11.859 33.938 7.859 1 98.44 288 GLU B N 1
ATOM 4783 C CA . GLU B 1 288 ? -13.016 34.781 7.648 1 98.44 288 GLU B CA 1
ATOM 4784 C C . GLU B 1 288 ? -14.266 33.969 7.332 1 98.44 288 GLU B C 1
ATOM 4786 O O . GLU B 1 288 ? -15.359 34.281 7.82 1 98.44 288 GLU B O 1
ATOM 4791 N N . PHE B 1 289 ? -14.094 33 6.605 1 98.06 289 PHE B N 1
ATOM 4792 C CA . PHE B 1 289 ? -15.227 32.188 6.164 1 98.06 289 PHE B CA 1
ATOM 4793 C C . PHE B 1 289 ? -15.75 31.328 7.305 1 98.06 289 PHE B C 1
ATOM 4795 O O . PHE B 1 289 ? -16.938 31.422 7.66 1 98.06 289 PHE B O 1
ATOM 4802 N N . TYR B 1 290 ? -14.93 30.531 7.977 1 98 290 TYR B N 1
ATOM 4803 C CA . TYR B 1 290 ? -15.383 29.5 8.891 1 98 290 TYR B CA 1
ATOM 4804 C C . TYR B 1 290 ? -15.539 30.031 10.305 1 98 290 TYR B C 1
ATOM 4806 O O . TYR B 1 290 ? -16.328 29.516 11.094 1 98 290 TYR B O 1
ATOM 4814 N N . VAL B 1 291 ? -14.75 31.062 10.617 1 97.81 291 VAL B N 1
ATOM 4815 C CA . VAL B 1 291 ? -14.758 31.547 11.992 1 97.81 291 VAL B CA 1
ATOM 4816 C C . VAL B 1 291 ? -15.602 32.812 12.086 1 97.81 291 VAL B C 1
ATOM 4818 O O . VAL B 1 291 ? -16.453 32.938 12.977 1 97.81 291 VAL B O 1
ATOM 4821 N N . ASN B 1 292 ? -15.422 33.719 11.125 1 97.44 292 ASN B N 1
ATOM 4822 C CA . ASN B 1 292 ? -16.078 35 11.219 1 97.44 292 ASN B CA 1
ATOM 4823 C C . ASN B 1 292 ? -17.359 35.031 10.391 1 97.44 292 ASN B C 1
ATOM 4825 O O . ASN B 1 292 ? -18.094 36.031 10.406 1 97.44 292 ASN B O 1
ATOM 4829 N N . GLY B 1 293 ? -17.656 34.062 9.57 1 95.88 293 GLY B N 1
ATOM 4830 C CA . GLY B 1 293 ? -18.938 33.906 8.914 1 95.88 293 GLY B CA 1
ATOM 4831 C C . GLY B 1 293 ? -19.062 34.719 7.629 1 95.88 293 GLY B C 1
ATOM 4832 O O . GLY B 1 293 ? -20.156 34.875 7.094 1 95.88 293 GLY B O 1
ATOM 4833 N N . LYS B 1 294 ? -17.969 35.219 7.141 1 97.38 294 LYS B N 1
ATOM 4834 C CA . LYS B 1 294 ? -17.984 35.938 5.879 1 97.38 294 LYS B CA 1
ATOM 4835 C C . LYS B 1 294 ? -18.109 35 4.691 1 97.38 294 LYS B C 1
ATOM 4837 O O . LYS B 1 294 ? -17.109 34.562 4.129 1 97.38 294 LYS B O 1
ATOM 4842 N N . GLN B 1 295 ? -19.234 34.875 4.137 1 94.69 295 GLN B N 1
ATOM 4843 C CA . GLN B 1 295 ? -19.594 33.844 3.197 1 94.69 295 GLN B CA 1
ATOM 4844 C C . GLN B 1 295 ? -18.891 34.031 1.855 1 94.69 295 GLN B C 1
ATOM 4846 O O . GLN B 1 295 ? -18.719 33.062 1.095 1 94.69 295 GLN B O 1
ATOM 4851 N N . ASP B 1 296 ? -18.484 35.219 1.557 1 96.38 296 ASP B N 1
ATOM 4852 C CA . ASP B 1 296 ? -17.875 35.469 0.256 1 96.38 296 ASP B CA 1
ATOM 4853 C C . ASP B 1 296 ? -16.359 35.594 0.374 1 96.38 296 ASP B C 1
ATOM 4855 O O . ASP B 1 296 ? -15.688 36.031 -0.56 1 96.38 296 ASP B O 1
ATOM 4859 N N . ALA B 1 297 ? -15.805 35.219 1.521 1 97.81 297 ALA B N 1
ATOM 4860 C CA . ALA B 1 297 ? -14.391 35.406 1.814 1 97.81 297 ALA B CA 1
ATOM 4861 C C . ALA B 1 297 ? -13.523 34.562 0.862 1 97.81 297 ALA B C 1
ATOM 4863 O O . ALA B 1 297 ? -12.391 34.969 0.56 1 97.81 297 ALA B O 1
ATOM 4864 N N . LEU B 1 298 ? -14.047 33.469 0.363 1 97.5 298 LEU B N 1
ATOM 4865 C CA . LEU B 1 298 ? -13.266 32.562 -0.486 1 97.5 298 LEU B CA 1
ATOM 4866 C C . LEU B 1 298 ? -13.422 32.938 -1.956 1 97.5 298 LEU B C 1
ATOM 4868 O O . LEU B 1 298 ? -12.656 32.469 -2.805 1 97.5 298 LEU B O 1
ATOM 4872 N N . ASP B 1 299 ? -14.266 33.781 -2.34 1 96 299 ASP B N 1
ATOM 4873 C CA . ASP B 1 299 ? -14.719 34.062 -3.703 1 96 299 ASP B CA 1
ATOM 4874 C C . ASP B 1 299 ? -13.594 34.625 -4.559 1 96 299 ASP B C 1
ATOM 4876 O O . ASP B 1 299 ? -13.492 34.344 -5.746 1 96 299 ASP B O 1
ATOM 4880 N N . PRO B 1 300 ? -12.75 35.438 -3.996 1 96.06 300 PRO B N 1
ATOM 4881 C CA . PRO B 1 300 ? -11.75 36.062 -4.84 1 96.06 300 PRO B CA 1
ATOM 4882 C C . PRO B 1 300 ? -10.688 35.094 -5.352 1 96.06 300 PRO B C 1
ATOM 4884 O O . PRO B 1 300 ? -9.914 35.438 -6.25 1 96.06 300 PRO B O 1
ATOM 4887 N N . PHE B 1 301 ? -10.617 33.938 -4.809 1 96.5 301 PHE B N 1
ATOM 4888 C CA . PHE B 1 301 ? -9.531 33.031 -5.125 1 96.5 301 PHE B CA 1
ATOM 4889 C C . PHE B 1 301 ? -9.953 32.062 -6.211 1 96.5 301 PHE B C 1
ATOM 4891 O O . PHE B 1 301 ? -11 31.406 -6.102 1 96.5 301 PHE B O 1
ATOM 4898 N N . PRO B 1 302 ? -9.125 31.891 -7.254 1 94.44 302 PRO B N 1
ATOM 4899 C CA . PRO B 1 302 ? -9.453 30.906 -8.281 1 94.44 302 PRO B CA 1
ATOM 4900 C C . PRO B 1 302 ? -9.312 29.469 -7.789 1 94.44 302 PRO B C 1
ATOM 4902 O O . PRO B 1 302 ? -8.719 29.234 -6.73 1 94.44 302 PRO B O 1
ATOM 4905 N N . GLU B 1 303 ? -9.914 28.484 -8.555 1 92.38 303 GLU B N 1
ATOM 4906 C CA . GLU B 1 303 ? -9.789 27.062 -8.242 1 92.38 303 GLU B CA 1
ATOM 4907 C C . GLU B 1 303 ? -8.344 26.594 -8.367 1 92.38 303 GLU B C 1
ATOM 4909 O O . GLU B 1 303 ? -7.859 25.844 -7.527 1 92.38 303 GLU B O 1
ATOM 4914 N N . GLY B 1 304 ? -7.738 26.938 -9.453 1 88.31 304 GLY B N 1
ATOM 4915 C CA . GLY B 1 304 ? -6.316 26.734 -9.688 1 88.31 304 GLY B CA 1
ATOM 4916 C C . GLY B 1 304 ? -5.531 28.031 -9.711 1 88.31 304 GLY B C 1
ATOM 4917 O O . GLY B 1 304 ? -6.023 29.062 -9.281 1 88.31 304 GLY B O 1
ATOM 4918 N N . SER B 1 305 ? -4.223 27.938 -9.953 1 82.56 305 SER B N 1
ATOM 4919 C CA . SER B 1 305 ? -3.391 29.125 -10.031 1 82.56 305 SER B CA 1
ATOM 4920 C C . SER B 1 305 ? -2.707 29.25 -11.391 1 82.56 305 SER B C 1
ATOM 4922 O O . SER B 1 305 ? -2.723 28.297 -12.18 1 82.56 305 SER B O 1
ATOM 4924 N N . ALA B 1 306 ? -2.371 30.562 -11.711 1 74.88 306 ALA B N 1
ATOM 4925 C CA . ALA B 1 306 ? -1.603 30.797 -12.93 1 74.88 306 ALA B CA 1
ATOM 4926 C C . ALA B 1 306 ? -0.203 30.188 -12.82 1 74.88 306 ALA B C 1
ATOM 4928 O O . ALA B 1 306 ? 0.3 29.984 -11.711 1 74.88 306 ALA B O 1
ATOM 4929 N N . TRP B 1 307 ? 0.43 29.734 -13.977 1 66.69 307 TRP B N 1
ATOM 4930 C CA . TRP B 1 307 ? 1.838 29.344 -13.984 1 66.69 307 TRP B CA 1
ATOM 4931 C C . TRP B 1 307 ? 2.738 30.562 -13.812 1 66.69 307 TRP B C 1
ATOM 4933 O O . TRP B 1 307 ? 2.395 31.656 -14.258 1 66.69 307 TRP B O 1
#

Organism: Cannabis sativa (NCBI:txid3483)

Radius of gyration: 27.34 Å; Cα contacts (8 Å, |Δi|>4): 1261; chains: 2; bounding box: 50×80×64 Å

Solvent-accessible surface area (backbone atoms only — not comparable to full-atom values): 31836 Å² total; per-residue (Å²): 130,83,84,59,78,51,89,52,59,74,66,66,50,76,57,41,56,83,79,44,54,71,60,46,56,51,45,70,70,38,37,55,93,47,29,30,36,38,30,71,43,40,68,90,45,47,72,36,39,51,54,23,55,49,26,32,51,73,59,64,58,68,33,48,37,34,37,24,72,40,68,64,34,45,52,50,26,60,75,66,76,42,56,66,46,70,71,68,63,79,51,79,68,36,64,46,48,76,74,42,61,82,52,38,46,48,35,46,53,34,53,56,50,40,55,44,26,45,50,41,27,29,35,32,40,34,49,43,61,33,40,41,62,40,67,59,78,80,73,60,79,86,56,31,33,32,37,22,29,30,67,26,69,46,71,48,36,35,51,38,36,80,49,69,41,81,38,72,74,25,27,71,44,16,69,40,58,19,47,33,27,31,34,51,37,77,47,35,32,36,38,38,20,23,50,45,37,45,28,48,30,50,52,38,28,50,47,41,67,78,35,64,86,55,56,62,45,58,48,49,38,51,54,56,64,32,49,16,34,87,97,44,79,42,60,57,51,29,42,28,35,46,52,55,72,39,42,20,36,36,51,36,41,54,64,44,29,71,77,31,83,68,51,53,68,59,77,36,29,30,44,32,48,77,46,48,74,66,46,59,66,49,51,52,22,49,45,34,31,76,73,69,60,36,84,64,45,60,66,84,57,66,65,36,36,75,120,130,84,83,56,78,50,88,52,58,74,64,66,50,78,58,40,56,84,79,44,55,72,58,45,57,51,46,69,70,39,36,55,94,48,29,30,35,38,30,71,42,39,65,91,45,46,73,37,38,51,53,23,53,50,26,33,51,73,58,64,59,68,32,48,38,35,38,24,73,40,68,64,34,46,52,51,27,60,73,66,76,41,56,65,45,68,71,68,60,80,52,78,65,33,64,46,51,75,76,45,61,82,52,41,48,48,35,45,54,34,54,54,51,38,54,45,25,45,50,41,26,29,35,34,40,34,51,41,63,34,43,41,61,39,66,59,78,81,72,58,79,85,56,31,34,32,36,21,29,30,68,27,69,47,71,47,37,36,51,37,35,81,50,69,40,80,38,72,75,25,28,72,45,16,71,41,58,20,47,32,28,32,33,51,36,78,48,35,31,36,37,37,20,24,50,45,36,45,26,49,30,50,52,39,30,50,47,41,68,77,36,64,86,56,56,62,45,59,49,50,38,50,51,56,66,32,50,17,33,88,96,44,81,43,59,57,49,30,42,27,34,46,52,53,71,38,41,20,37,37,53,36,42,54,65,45,29,72,76,31,83,70,52,54,69,58,77,36,30,30,43,31,47,76,49,48,76,66,44,60,66,48,52,52,23,50,44,33,31,76,72,70,61,37,84,65,46,60,66,85,56,66,63,37,40,77,121

InterPro domains:
  IPR005069 Nucleotide-diphospho-sugar transferase [PF03407] (61-280)
  IPR029044 Nucleotide-diphospho-sugar transferases [SSF53448] (37-242)
  IPR044290 Arabinosyltransferase RRA1/2/3 [PTHR46581] (1-306)

Secondary structure (DSSP, 8-state):
-PPP----SPPBPPP-GGG-HHHHHHHHHH-BTTEEEEEEE-GGGHHHHHHHHHHHHHHT---EEEEESSHHHHHHHHHTT--EEEPPTTSTTHHHHHH--HHHHHHHHHHHHHHHHHTT-EEEEE-SSEEE-S-GGGT----SSEEEEES--SHHHHH-EE--EE-GGGGGG-EE-EEEEEPEEEEEEEE-SBHHHHHHHHHHHHHHHH-TTS-HHHHHHHHHHPPBBTTB------EEEPPTTTEEEHHHHHHTGGG-TTGGG---SEEE--S-S-HHHHHHHHHHHHTT--TTTTTTS-SS---/-PPP----SPPBPPP-GGG-HHHHHHHHHH-BTTEEEEEEE-GGGHHHHHHHHHHHHHHT---EEEEESSHHHHHHHHHTT--EEEPPTTSTTHHHHHH--HHHHHHHHHHHHHHHHHTT-EEEEE-SSEEE-S-GGGT----SSEEEEES--SHHHHH-EE--EE-GGGGGG-EE-EEEEEPEEEEEEEE-SBHHHHHHHHHHHHHHHH-TTS-HHHHHHHHHHPPBBTTB------EEEPPTTTEEEHHHHHHTGGG-TTGGG---SEEE--S-S-HHHHHHHHHHHHTT--TTTTTTS-SS---

pLDDT: mean 92.38, std 13.22, range [39.53, 98.94]

Nearest PDB structures (foldseek):
  3oam-assembly2_D  TM=5.031E-01  e=2.068E-04  Vibrio cholerae O1 biovar El Tor str. N16961
  8ees-assembly1_B  TM=4.427E-01  e=3.165E-03  Klebsiella pneumoniae subsp. pneumoniae HS11286
  2f8m-assembly1_B  TM=5.556E-01  e=1.019E-01  Plasmodium falciparum 3D7
  4nml-assembly1_A  TM=5.499E-01  e=1.478E-01  Toxoplasma gondii ME49
  6zxt-assembly1_A  TM=5.744E-01  e=3.747E-01  Chlamydomonas reinhardtii

Foldseek 3Di:
DDDDDDQAAFDFDDADCVLPVPVLVLQVPQADPQEAEEEEDEPVCLLLLVQQVVLCVVQPHRRYEYEYLDVVVVVSCVVVVHHYDYDDCPPVLNVCVVPHDPLSVLLVVLVVVLNSLNRFHKYWAAYSLKGFDHDCVVQDDSRFQKEFEFPDQDDPQQAKDFDWAAQVVVPVPRTDTDIHHGFGDPRTMIGGSHPLRSVLSVQLSVVCVVVVVDDSRVSSRCQAPDDDDVPDHHSPTGYHYGDCLQADELLNVQVPQLPDPVSVPDDHRMYHPPQAPPSSQQSVLVCCVSPVPPSCSSVVDHSHDDD/DDDDDDQAAFDFDDADCVLPVVVLVLQVPQADPLEAEEEEDEPVCLLLLVQQVVLCVVQPHRRYEYEYLDVVVVVSCVVVVHHYDYDDCPPVLNVDVVPDDPLSVLLVVLVVVLNSLNRFHKYWAAYSLKGFDHDCVVQDDSRFQKEFEFPDQDDPQQPKDFDWAAQVVVPVPRTDTDIHHGFGDPRTMIGGSHPLRSVLSVQLSVCCVVVVVDDSRVSSRCQAPDDDDVPDHHSPTGYHYGDCLQADEVLNVQVPQLPDPVSVPDDHRMYHPPQAPPSSLQSVLVCCVSPVPPSCSSVVDHSHDDD